Protein AF-A0ABD6EN61-F1 (afdb_monomer)

Radius of gyration: 31.38 Å; Cα contacts (8 Å, |Δi|>4): 727; chains: 1; bounding box: 85×110×81 Å

Foldseek 3Di:
DKAKAQLDWDWFAAFVSPDIAIWTFIDILLHTQATHGVVLLVVLVVVLCVVQPPNLPFQDQLDDPPPDDCDPVNVVVNRVNSNRRVRRQCVPVCRVPDPSNLLSLLVRRCQRQVDPDQWDWAWAAFQQRDTDIFIGGSSFFQLVSLVSVCVVLQFDPVCSVQKFKFKWWADPPDPPPPDDDPPPLPPRGGRIAGQDTGGRSHRPVSSQVSVCVPCVVVVTHIGIYMDGLDFQLVVLLVRCVRRSSLVRLLSNQVNCDSVPLDDAPDVVLVVVLVVCVVVVVSSVNSVSLNPGPSHFKRWHDWWAKPPPHHRFTWTWIGGNQWTKTWGQDVVVVRDIDIDTAHLVQWPDWDKDAPDVPDLWIKIWTWGCPDVVDIDIMIIGHNRNVVVVVSNVSSVVVVVVVVVVVVVVVVVVVPPPDDDDDDDDDDDDDDDDDDDDDDDDDDDDDDDDDDDDDDDDDDDDDDDDDDDDDDDDDDDDDDDDDDDDDDDDDDDDDDDDDDDDPDDDSDSHGHPDDPSPPDDPVND

Structure (mmCIF, N/CA/C/O backbone):
data_AF-A0ABD6EN61-F1
#
_entry.id   AF-A0ABD6EN61-F1
#
loop_
_atom_site.group_PDB
_atom_site.id
_atom_site.type_symbol
_atom_site.label_atom_id
_atom_site.label_alt_id
_atom_site.label_comp_id
_atom_site.label_asym_id
_atom_site.label_entity_id
_atom_site.label_seq_id
_atom_site.pdbx_PDB_ins_code
_atom_site.Cartn_x
_atom_site.Cartn_y
_atom_site.Cartn_z
_atom_site.occupancy
_atom_site.B_iso_or_equiv
_atom_site.auth_seq_id
_atom_site.auth_comp_id
_atom_site.auth_asym_id
_atom_site.auth_atom_id
_atom_site.pdbx_PDB_model_num
ATOM 1 N N . MET A 1 1 ? -2.591 -6.766 -6.450 1.00 63.09 1 MET A N 1
ATOM 2 C CA . MET A 1 1 ? -2.449 -6.727 -7.924 1.00 63.09 1 MET A CA 1
ATOM 3 C C . MET A 1 1 ? -1.383 -5.692 -8.265 1.00 63.09 1 MET A C 1
ATOM 5 O O . MET A 1 1 ? -1.359 -4.667 -7.601 1.00 63.09 1 MET A O 1
ATOM 9 N N . ILE A 1 2 ? -0.491 -5.969 -9.221 1.00 81.75 2 ILE A N 1
ATOM 10 C CA . ILE A 1 2 ? 0.532 -5.018 -9.697 1.00 81.75 2 ILE A CA 1
ATOM 11 C C . ILE A 1 2 ? 0.087 -4.502 -11.070 1.00 81.75 2 ILE A C 1
ATOM 13 O O . ILE A 1 2 ? -0.345 -5.295 -11.912 1.00 81.75 2 ILE A O 1
ATOM 17 N N . HIS A 1 3 ? 0.182 -3.193 -11.295 1.00 85.38 3 HIS A N 1
ATOM 18 C CA . HIS A 1 3 ? -0.108 -2.567 -12.584 1.00 85.38 3 HIS A CA 1
ATOM 19 C C . HIS A 1 3 ? 1.184 -2.063 -13.227 1.00 85.38 3 HIS A C 1
ATOM 21 O O . HIS A 1 3 ? 1.893 -1.271 -12.613 1.00 85.38 3 HIS A O 1
ATOM 27 N N . VAL A 1 4 ? 1.483 -2.489 -14.454 1.00 90.94 4 VAL A N 1
ATOM 28 C CA . VAL A 1 4 ? 2.688 -2.094 -15.192 1.00 90.94 4 VAL A CA 1
ATOM 29 C C . VAL A 1 4 ? 2.291 -1.303 -16.431 1.00 90.94 4 VAL A C 1
ATOM 31 O O . VAL A 1 4 ? 1.531 -1.776 -17.272 1.00 90.94 4 VAL A O 1
ATOM 34 N N . ALA A 1 5 ? 2.856 -0.109 -16.565 1.00 91.88 5 ALA A N 1
ATOM 35 C CA . ALA A 1 5 ? 2.742 0.729 -17.745 1.00 91.88 5 ALA A CA 1
ATOM 36 C C . ALA A 1 5 ? 4.131 1.079 -18.283 1.00 91.88 5 ALA A C 1
ATOM 38 O O . ALA A 1 5 ? 5.118 1.091 -17.550 1.00 91.88 5 ALA A O 1
ATOM 39 N N . VAL A 1 6 ? 4.194 1.391 -19.574 1.00 94.94 6 VAL A N 1
ATOM 40 C CA . VAL A 1 6 ? 5.393 1.939 -20.211 1.00 94.94 6 VAL A CA 1
ATOM 41 C C . VAL A 1 6 ? 4.961 3.190 -20.973 1.00 94.94 6 VAL A C 1
ATOM 43 O O . VAL A 1 6 ? 4.681 3.078 -22.165 1.00 94.94 6 VAL A O 1
ATOM 46 N N . PRO A 1 7 ? 4.736 4.340 -20.310 1.00 91.56 7 PRO A N 1
ATOM 47 C CA . PRO A 1 7 ? 4.117 5.510 -20.940 1.00 91.56 7 PRO A CA 1
ATOM 48 C C . PRO A 1 7 ? 4.943 6.075 -22.095 1.00 91.56 7 PRO A C 1
ATOM 50 O O . PRO A 1 7 ? 4.381 6.404 -23.138 1.00 91.56 7 PRO A O 1
ATOM 53 N N . ASP A 1 8 ? 6.264 6.105 -21.951 1.00 93.38 8 ASP A N 1
ATOM 54 C CA . ASP A 1 8 ? 7.166 6.758 -22.891 1.00 93.38 8 ASP A CA 1
ATOM 55 C C . ASP A 1 8 ? 8.555 6.087 -22.921 1.00 93.38 8 ASP A C 1
ATOM 57 O O . ASP A 1 8 ? 8.789 5.008 -22.357 1.00 93.38 8 ASP A O 1
ATOM 61 N N . THR A 1 9 ? 9.457 6.696 -23.684 1.00 94.44 9 THR A N 1
ATOM 62 C CA . THR A 1 9 ? 10.843 6.269 -23.878 1.00 94.44 9 THR A CA 1
ATOM 63 C C . THR A 1 9 ? 11.758 7.476 -23.800 1.00 94.44 9 THR A C 1
ATOM 65 O O . THR A 1 9 ? 11.351 8.575 -24.172 1.00 94.44 9 THR A O 1
ATOM 68 N N . GLN A 1 10 ? 13.016 7.266 -23.433 1.00 93.31 10 GLN A N 1
ATOM 69 C CA . GLN A 1 10 ? 14.031 8.317 -23.451 1.00 93.31 10 GLN A CA 1
ATOM 70 C C . GLN A 1 10 ? 15.359 7.817 -24.017 1.00 93.31 10 GLN A C 1
ATOM 72 O O . GLN A 1 10 ? 15.636 6.618 -24.009 1.00 93.31 10 GLN A O 1
ATOM 77 N N . SER A 1 11 ? 16.178 8.739 -24.518 1.00 91.50 11 SER A N 1
ATOM 78 C CA . SER A 1 11 ? 17.538 8.439 -24.971 1.00 91.50 11 SER A CA 1
ATOM 79 C C . SER A 1 11 ? 18.509 8.653 -23.817 1.00 91.50 11 SER A C 1
ATOM 81 O O . SER A 1 11 ? 18.583 9.752 -23.278 1.00 91.50 11 SER A O 1
ATOM 83 N N . LEU A 1 12 ? 19.241 7.607 -23.450 1.00 89.31 12 LEU A N 1
ATOM 84 C CA . LEU A 1 12 ? 20.269 7.621 -22.407 1.00 89.31 12 LEU A CA 1
ATOM 85 C C . LEU A 1 12 ? 21.635 7.305 -23.020 1.00 89.31 12 LEU A C 1
ATOM 87 O O . LEU A 1 12 ? 21.695 6.819 -24.151 1.00 89.31 12 LEU A O 1
ATOM 91 N N . VAL A 1 13 ? 22.717 7.556 -22.281 1.00 85.19 13 VAL A N 1
ATOM 92 C CA . VAL A 1 13 ? 24.092 7.259 -22.710 1.00 85.19 13 VAL A CA 1
ATOM 93 C C . VAL A 1 13 ? 24.720 6.208 -21.781 1.00 85.19 13 VAL A C 1
ATOM 95 O O . VAL A 1 13 ? 24.349 6.082 -20.609 1.00 85.19 13 VAL A O 1
ATOM 98 N N . GLU A 1 14 ? 25.596 5.366 -22.329 1.00 80.50 14 GLU A N 1
ATOM 99 C CA . GLU A 1 14 ? 26.399 4.393 -21.567 1.00 80.50 14 GLU A CA 1
ATOM 100 C C . GLU A 1 14 ? 27.400 5.086 -20.616 1.00 80.50 14 GLU A C 1
ATOM 102 O O . GLU A 1 14 ? 27.606 6.295 -20.702 1.00 80.50 14 GLU A O 1
ATOM 107 N N . GLU A 1 15 ? 27.963 4.349 -19.643 1.00 70.38 15 GLU A N 1
ATOM 108 C CA . GLU A 1 15 ? 28.763 4.942 -18.551 1.00 70.38 15 GLU A CA 1
ATOM 109 C C . GLU A 1 15 ? 30.049 5.613 -19.018 1.00 70.38 15 GLU A C 1
ATOM 111 O O . GLU A 1 15 ? 30.577 6.532 -18.401 1.00 70.38 15 GLU A O 1
ATOM 116 N N . ASP A 1 16 ? 30.575 5.092 -20.110 1.00 77.94 16 ASP A N 1
ATOM 117 C CA . ASP A 1 16 ? 31.785 5.553 -20.760 1.00 77.94 16 ASP A CA 1
ATOM 118 C C . ASP A 1 16 ? 31.508 6.669 -21.776 1.00 77.94 16 ASP A C 1
ATOM 120 O O . ASP A 1 16 ? 32.393 7.029 -22.549 1.00 77.94 16 ASP A O 1
ATOM 124 N N . ASP A 1 17 ? 30.276 7.191 -21.795 1.00 77.06 17 ASP A N 1
ATOM 125 C CA . ASP A 1 17 ? 29.786 8.202 -22.733 1.00 77.06 17 ASP A CA 1
ATOM 126 C C . ASP A 1 17 ? 29.928 7.773 -24.213 1.00 77.06 17 ASP A C 1
ATOM 128 O O . ASP A 1 17 ? 29.867 8.588 -25.135 1.00 77.06 17 ASP A O 1
ATOM 132 N N . SER A 1 18 ? 30.118 6.469 -24.467 1.00 77.94 18 SER A N 1
ATOM 133 C CA . SER A 1 18 ? 30.508 5.958 -25.786 1.00 77.94 18 SER A CA 1
ATOM 134 C C . SER A 1 18 ? 29.331 5.806 -26.746 1.00 77.94 18 SER A C 1
ATOM 136 O O . SER A 1 18 ? 29.495 5.901 -27.969 1.00 77.94 18 SER A O 1
ATOM 138 N N . ARG A 1 19 ? 28.131 5.534 -26.215 1.00 83.81 19 ARG A N 1
ATOM 139 C CA . ARG A 1 19 ? 26.971 5.176 -27.030 1.00 83.81 19 ARG A CA 1
ATOM 140 C C . ARG A 1 19 ? 25.653 5.579 -26.394 1.00 83.81 19 ARG A C 1
ATOM 142 O O . ARG A 1 19 ? 25.388 5.281 -25.234 1.00 83.81 19 ARG A O 1
ATOM 149 N N . SER A 1 20 ? 24.779 6.180 -27.198 1.00 86.50 20 SER A N 1
ATOM 150 C CA . SER A 1 20 ? 23.390 6.401 -26.811 1.00 86.50 20 SER A CA 1
ATOM 151 C C . SER A 1 20 ? 22.517 5.180 -27.107 1.00 86.50 20 SER A C 1
ATOM 153 O O . SER A 1 20 ? 22.734 4.433 -28.067 1.00 86.50 20 SER A O 1
ATOM 155 N N . PHE A 1 21 ? 21.503 4.966 -26.274 1.00 88.25 21 PHE A N 1
ATOM 156 C CA . PHE A 1 21 ? 20.508 3.916 -26.444 1.00 88.25 21 PHE A CA 1
ATOM 157 C C . PHE A 1 21 ? 19.125 4.396 -25.999 1.00 88.25 21 PHE A C 1
ATOM 159 O O . PHE A 1 21 ? 18.982 5.281 -25.159 1.00 88.25 21 PHE A O 1
ATOM 166 N N . THR A 1 22 ? 18.083 3.773 -26.546 1.00 91.50 22 THR A N 1
ATOM 167 C CA . THR A 1 22 ? 16.704 4.033 -26.122 1.00 91.50 22 THR A CA 1
ATOM 168 C C . THR A 1 22 ? 16.342 3.184 -24.904 1.00 91.50 22 THR A C 1
ATOM 170 O O . THR A 1 22 ? 16.403 1.949 -24.950 1.00 91.50 22 THR A O 1
ATOM 173 N N . ALA A 1 23 ? 15.926 3.851 -23.833 1.00 95.12 23 ALA A N 1
ATOM 174 C CA . ALA A 1 23 ? 15.361 3.266 -22.629 1.00 95.12 23 ALA A CA 1
ATOM 175 C C . ALA A 1 23 ? 13.830 3.364 -22.637 1.00 95.12 23 ALA A C 1
ATOM 177 O O . ALA A 1 23 ? 13.247 4.297 -23.189 1.00 95.12 23 ALA A O 1
ATOM 178 N N . PHE A 1 24 ? 13.186 2.385 -22.011 1.00 96.38 24 PHE A N 1
ATOM 179 C CA . PHE A 1 24 ? 11.746 2.322 -21.799 1.00 96.38 24 PHE A CA 1
ATOM 180 C C . PHE A 1 24 ? 11.466 2.684 -20.349 1.00 96.38 24 PHE A C 1
ATOM 182 O O . PHE A 1 24 ? 12.040 2.069 -19.449 1.00 96.38 24 PHE A O 1
ATOM 189 N N . ASN A 1 25 ? 10.590 3.657 -20.123 1.00 96.62 25 ASN A N 1
ATOM 190 C CA . ASN A 1 25 ? 10.275 4.113 -18.778 1.00 96.62 25 ASN A CA 1
ATOM 191 C C . ASN A 1 25 ? 9.163 3.230 -18.220 1.00 96.62 25 ASN A C 1
ATOM 193 O O . ASN A 1 25 ? 8.021 3.303 -18.660 1.00 96.62 25 ASN A O 1
ATOM 197 N N . LEU A 1 26 ? 9.504 2.342 -17.291 1.00 96.25 26 LEU A N 1
ATOM 198 C CA . LEU A 1 26 ? 8.556 1.471 -16.612 1.00 96.25 26 LEU A CA 1
ATOM 199 C C . LEU A 1 26 ? 7.914 2.243 -15.463 1.00 96.25 26 LEU A C 1
ATOM 201 O O . LEU A 1 26 ? 8.600 2.799 -14.605 1.00 96.25 26 LEU A O 1
ATOM 205 N N . HIS A 1 27 ? 6.587 2.232 -15.431 1.00 93.50 27 HIS A N 1
ATOM 206 C CA . HIS A 1 27 ? 5.789 2.709 -14.314 1.00 93.50 27 HIS A CA 1
ATOM 207 C C . HIS A 1 27 ? 5.087 1.525 -13.662 1.00 93.50 27 HIS A C 1
ATOM 209 O O . HIS A 1 27 ? 4.406 0.753 -14.340 1.00 93.50 27 HIS A O 1
ATOM 215 N N . VAL A 1 28 ? 5.227 1.399 -12.346 1.00 91.12 28 VAL A N 1
ATOM 216 C CA . VAL A 1 28 ? 4.572 0.362 -11.552 1.00 91.12 28 VAL A CA 1
ATOM 217 C C . VAL A 1 28 ? 3.616 1.026 -10.574 1.00 91.12 28 VAL A C 1
ATOM 219 O O . VAL A 1 28 ? 3.983 1.954 -9.860 1.00 91.12 28 VAL A O 1
ATOM 222 N N . ASN A 1 29 ? 2.359 0.581 -10.569 1.00 85.94 29 ASN A N 1
ATOM 223 C CA . ASN A 1 29 ? 1.295 1.112 -9.715 1.00 85.94 29 ASN A CA 1
ATOM 224 C C . ASN A 1 29 ? 1.112 2.639 -9.852 1.00 85.94 29 ASN A C 1
ATOM 226 O O . ASN A 1 29 ? 0.820 3.329 -8.883 1.00 85.94 29 ASN A O 1
ATOM 230 N N . GLY A 1 30 ? 1.317 3.168 -11.065 1.00 82.56 30 GLY A N 1
ATOM 231 C CA . GLY A 1 30 ? 1.222 4.600 -11.378 1.00 82.56 30 GLY A CA 1
ATOM 232 C C . GLY A 1 30 ? 2.488 5.410 -11.070 1.00 82.56 30 GLY A C 1
ATOM 233 O O . GLY A 1 30 ? 2.661 6.493 -11.628 1.00 82.56 30 GLY A O 1
ATOM 234 N N . ALA A 1 31 ? 3.414 4.879 -10.270 1.00 87.38 31 ALA A N 1
ATOM 235 C CA . ALA A 1 31 ? 4.684 5.525 -9.963 1.00 87.38 31 ALA A CA 1
ATOM 236 C C . ALA A 1 31 ? 5.758 5.168 -10.999 1.00 87.38 31 ALA A C 1
ATOM 238 O O . ALA A 1 31 ? 5.804 4.048 -11.504 1.00 87.38 31 ALA A O 1
ATOM 239 N N . TYR A 1 32 ? 6.648 6.116 -11.298 1.00 93.00 32 TYR A N 1
ATOM 240 C CA . TYR A 1 32 ? 7.859 5.822 -12.066 1.00 93.00 32 TYR A CA 1
ATOM 241 C C . TYR A 1 32 ? 8.716 4.810 -11.294 1.00 93.00 32 TYR A C 1
ATOM 243 O O . TYR A 1 32 ? 9.018 5.034 -10.121 1.00 93.00 32 TYR A O 1
ATOM 251 N N . HIS A 1 33 ? 9.098 3.718 -11.956 1.00 95.69 33 HIS A N 1
ATOM 252 C CA . HIS A 1 33 ? 9.889 2.640 -11.363 1.00 95.69 33 HIS A CA 1
ATOM 253 C C . HIS A 1 33 ? 11.337 2.681 -11.843 1.00 95.69 33 HIS A C 1
ATOM 255 O O . HIS A 1 33 ? 12.247 2.766 -11.025 1.00 95.69 33 HIS A O 1
ATOM 261 N N . ALA A 1 34 ? 11.554 2.639 -13.162 1.00 96.81 34 ALA A N 1
ATOM 262 C CA . ALA A 1 34 ? 12.891 2.589 -13.750 1.00 96.81 34 ALA A CA 1
ATOM 263 C C . ALA A 1 34 ? 12.895 2.904 -15.254 1.00 96.81 34 ALA A C 1
ATOM 265 O O . ALA A 1 34 ? 11.898 2.694 -15.939 1.00 96.81 34 ALA A O 1
ATOM 266 N N . SER A 1 35 ? 14.049 3.309 -15.783 1.00 96.81 35 SER A N 1
ATOM 267 C CA . SER A 1 35 ? 14.305 3.482 -17.217 1.00 96.81 35 SER A CA 1
ATOM 268 C C . SER A 1 35 ? 15.236 2.394 -17.724 1.00 96.81 35 SER A C 1
ATOM 270 O O . SER A 1 35 ? 16.415 2.375 -17.381 1.00 96.81 35 SER A O 1
ATOM 272 N N . ILE A 1 36 ? 14.717 1.479 -18.544 1.00 95.19 36 ILE A N 1
ATOM 273 C CA . ILE A 1 36 ? 15.399 0.214 -18.834 1.00 95.19 36 ILE A CA 1
ATOM 274 C C . ILE A 1 36 ? 15.597 0.003 -20.328 1.00 95.19 36 ILE A C 1
ATOM 276 O O . ILE A 1 36 ? 14.675 0.140 -21.134 1.00 95.19 36 ILE A O 1
ATOM 280 N N . ARG A 1 37 ? 16.815 -0.386 -20.719 1.00 92.56 37 ARG A N 1
ATOM 281 C CA . ARG A 1 37 ? 17.112 -0.772 -22.102 1.00 92.56 37 ARG A CA 1
ATOM 282 C C . ARG A 1 37 ? 16.414 -2.080 -22.460 1.00 92.56 37 ARG A C 1
ATOM 284 O O . ARG A 1 37 ? 16.396 -3.033 -21.684 1.00 92.56 37 ARG A O 1
ATOM 291 N N . TYR A 1 38 ? 15.921 -2.170 -23.692 1.00 93.56 38 TYR A N 1
ATOM 292 C CA . TYR A 1 38 ? 15.188 -3.346 -24.179 1.00 93.56 38 TYR A CA 1
ATOM 293 C C . TYR A 1 38 ? 15.910 -4.684 -23.935 1.00 93.56 38 TYR A C 1
ATOM 295 O O . TYR A 1 38 ? 15.266 -5.689 -23.649 1.00 93.56 38 TYR A O 1
ATOM 303 N N . SER A 1 39 ? 17.242 -4.720 -24.035 1.00 92.25 39 SER A N 1
ATOM 304 C CA . SER A 1 39 ? 18.012 -5.949 -23.815 1.00 92.25 39 SER A CA 1
ATOM 305 C C . SER A 1 39 ? 17.903 -6.499 -22.390 1.00 92.25 39 SER A C 1
ATOM 307 O O . SER A 1 39 ? 17.959 -7.713 -22.232 1.00 92.25 39 SER A O 1
ATOM 309 N N . HIS A 1 40 ? 17.715 -5.653 -21.371 1.00 94.00 40 HIS A N 1
ATOM 310 C CA . HIS A 1 40 ? 17.520 -6.117 -19.990 1.00 94.00 40 HIS A CA 1
ATOM 311 C C . HIS A 1 40 ? 16.130 -6.748 -19.833 1.00 94.00 40 HIS A C 1
ATOM 313 O O . HIS A 1 40 ? 15.995 -7.827 -19.262 1.00 94.00 40 HIS A O 1
ATOM 319 N N . LEU A 1 41 ? 15.109 -6.138 -20.448 1.00 96.81 41 LEU A N 1
ATOM 320 C CA . LEU A 1 41 ? 13.748 -6.684 -20.490 1.00 96.81 41 LEU A CA 1
ATOM 321 C C . LEU A 1 41 ? 13.696 -8.033 -21.225 1.00 96.81 41 LEU A C 1
ATOM 323 O O . LEU A 1 41 ? 13.006 -8.949 -20.783 1.00 96.81 41 LEU A O 1
ATOM 327 N N . LEU A 1 4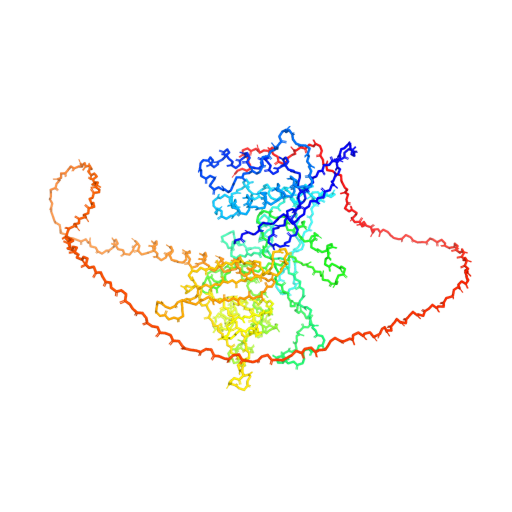2 ? 14.451 -8.169 -22.322 1.00 96.25 42 LEU A N 1
ATOM 328 C CA . LEU A 1 42 ? 14.572 -9.426 -23.067 1.00 96.25 42 LEU A CA 1
ATOM 329 C C . LEU A 1 42 ? 15.249 -10.516 -22.229 1.00 96.25 42 LEU A C 1
ATOM 331 O O . LEU A 1 42 ? 14.743 -11.632 -22.181 1.00 96.25 42 LEU A O 1
ATOM 335 N N . ARG A 1 43 ? 16.337 -10.189 -21.521 1.00 96.50 43 ARG A N 1
ATOM 336 C CA . ARG A 1 43 ? 17.022 -11.141 -20.634 1.00 96.50 43 ARG A CA 1
ATOM 337 C C . ARG A 1 43 ? 16.093 -11.653 -19.532 1.00 96.50 43 ARG A C 1
ATOM 339 O O . ARG A 1 43 ? 16.093 -12.843 -19.234 1.00 96.50 43 ARG A O 1
ATOM 346 N N . LEU A 1 44 ? 15.269 -10.775 -18.951 1.00 97.19 44 LEU A N 1
ATOM 347 C CA . LEU A 1 44 ? 14.243 -11.197 -17.997 1.00 97.19 44 LEU A CA 1
ATOM 348 C C . LEU A 1 44 ? 13.236 -12.155 -18.652 1.00 97.19 44 LEU A C 1
ATOM 350 O O . LEU A 1 44 ? 12.945 -13.203 -18.085 1.00 97.19 44 LEU A O 1
ATOM 354 N N . HIS A 1 45 ? 12.733 -11.846 -19.851 1.00 96.88 45 HIS A N 1
ATOM 355 C CA . HIS A 1 45 ? 11.847 -12.760 -20.579 1.00 96.88 45 HIS A CA 1
ATOM 356 C C . HIS A 1 45 ? 12.482 -14.140 -20.806 1.00 96.88 45 HIS A C 1
ATOM 358 O O . HIS A 1 45 ? 11.829 -15.152 -20.558 1.00 96.88 45 HIS A O 1
ATOM 364 N N . GLU A 1 46 ? 13.745 -14.190 -21.232 1.00 96.31 46 GLU A N 1
ATOM 365 C CA . GLU A 1 46 ? 14.480 -15.439 -21.455 1.00 96.31 46 GLU A CA 1
ATOM 366 C C . GLU A 1 46 ? 14.585 -16.266 -20.166 1.00 96.31 46 GLU A C 1
ATOM 368 O O . GLU A 1 46 ? 14.219 -17.441 -20.179 1.00 96.31 46 GLU A O 1
ATOM 373 N N . LYS A 1 47 ? 14.945 -15.641 -19.036 1.00 96.81 47 LYS A N 1
ATOM 374 C CA . LYS A 1 47 ? 14.982 -16.302 -17.718 1.00 96.81 47 LYS A CA 1
ATOM 375 C C . LYS A 1 47 ? 13.614 -16.815 -17.268 1.00 96.81 47 LYS A C 1
ATOM 377 O O . LYS A 1 47 ? 13.499 -17.918 -16.743 1.00 96.81 47 LYS A O 1
ATOM 382 N N . LEU A 1 48 ? 12.554 -16.033 -17.475 1.00 97.19 48 LEU A N 1
ATOM 383 C CA . LEU A 1 48 ? 11.194 -16.472 -17.151 1.00 97.19 48 LEU A CA 1
ATOM 384 C C . LEU A 1 48 ? 10.773 -17.652 -18.032 1.00 97.19 48 LEU A C 1
ATOM 386 O O . LEU A 1 48 ? 10.132 -18.586 -17.555 1.00 97.19 48 LEU A O 1
ATOM 390 N N . LYS A 1 49 ? 11.133 -17.635 -19.316 1.00 96.06 49 LYS A N 1
ATOM 391 C CA . LYS A 1 49 ? 10.835 -18.731 -20.239 1.00 96.06 49 LYS A CA 1
ATOM 392 C C . LYS A 1 49 ? 11.598 -20.000 -19.867 1.00 96.06 49 LYS A C 1
ATOM 394 O O . LYS A 1 49 ? 11.019 -21.077 -19.945 1.00 96.06 49 LYS A O 1
ATOM 399 N N . GLU A 1 50 ? 12.851 -19.874 -19.446 1.00 96.81 50 GLU A N 1
ATOM 400 C CA . GLU A 1 50 ? 13.659 -20.980 -18.932 1.00 96.81 50 GLU A CA 1
ATOM 401 C C . GLU A 1 50 ? 13.033 -21.594 -17.671 1.00 96.81 50 GLU A C 1
ATOM 403 O O . GLU A 1 50 ? 12.783 -22.797 -17.638 1.00 96.81 50 GLU A O 1
ATOM 408 N N . GLN A 1 51 ? 12.670 -20.766 -16.684 1.00 96.56 51 GLN A N 1
ATOM 409 C CA . GLN A 1 51 ? 12.122 -21.236 -15.407 1.00 96.56 51 GLN A CA 1
ATOM 410 C C . GLN A 1 51 ? 10.701 -21.811 -15.519 1.00 96.56 51 GLN A C 1
ATOM 412 O O . GLN A 1 51 ? 10.358 -22.798 -14.866 1.00 96.56 51 GLN A O 1
ATOM 417 N N . PHE A 1 52 ? 9.828 -21.177 -16.305 1.00 95.38 52 PHE A N 1
ATOM 418 C CA . PHE A 1 52 ? 8.399 -21.509 -16.325 1.00 95.38 52 PHE A CA 1
ATOM 419 C C . PHE A 1 52 ? 7.962 -22.267 -17.582 1.00 95.38 52 PHE A C 1
ATOM 421 O O . PHE A 1 52 ? 6.888 -22.878 -17.576 1.00 95.38 52 PHE A O 1
ATOM 428 N N . GLY A 1 53 ? 8.759 -22.260 -18.652 1.00 92.50 53 GLY A N 1
ATOM 429 C CA . GLY A 1 53 ? 8.474 -22.967 -19.898 1.00 92.50 53 GLY A CA 1
ATOM 430 C C . GLY A 1 53 ? 7.059 -22.702 -20.415 1.00 92.50 53 GLY A C 1
ATOM 431 O O . GLY A 1 53 ? 6.612 -21.563 -20.544 1.00 92.50 53 GLY A O 1
ATOM 432 N N . THR A 1 54 ? 6.306 -23.775 -20.654 1.00 87.56 54 THR A N 1
ATOM 433 C CA . THR A 1 54 ? 4.914 -23.725 -21.138 1.00 87.56 54 THR A CA 1
ATOM 434 C C . THR A 1 54 ? 3.908 -23.175 -20.119 1.00 87.56 54 THR A C 1
ATOM 436 O O . THR A 1 54 ? 2.755 -22.911 -20.470 1.00 87.56 54 THR A O 1
ATOM 439 N N . ARG A 1 55 ? 4.309 -22.992 -18.852 1.00 85.81 55 ARG A N 1
ATOM 440 C CA . ARG A 1 55 ? 3.477 -22.367 -17.810 1.00 85.81 55 ARG A CA 1
ATOM 441 C C . ARG A 1 55 ? 3.510 -20.840 -17.880 1.00 85.81 55 ARG A C 1
ATOM 443 O O . ARG A 1 55 ? 2.629 -20.209 -17.300 1.00 85.81 55 ARG A O 1
ATOM 450 N N . LEU A 1 56 ? 4.466 -20.251 -18.605 1.00 89.38 56 LEU A N 1
ATOM 451 C CA . LEU A 1 56 ? 4.522 -18.816 -18.882 1.00 89.38 56 LEU A CA 1
ATOM 452 C C . LEU A 1 56 ? 3.470 -18.441 -19.941 1.00 89.38 56 LEU A C 1
ATOM 454 O O . LEU A 1 56 ? 3.779 -18.178 -21.099 1.00 89.38 56 LEU A O 1
ATOM 458 N N . ARG A 1 57 ? 2.192 -18.484 -19.551 1.00 90.12 57 ARG A N 1
ATOM 459 C CA . ARG A 1 57 ? 1.043 -18.148 -20.407 1.00 90.12 57 ARG A CA 1
ATOM 460 C C . ARG A 1 57 ? 0.812 -16.636 -20.421 1.00 90.12 57 ARG A C 1
ATOM 462 O O . ARG A 1 57 ? -0.151 -16.146 -19.838 1.00 90.12 57 ARG A O 1
ATOM 469 N N . THR A 1 58 ? 1.737 -15.907 -21.030 1.00 92.19 58 THR A N 1
ATOM 470 C CA . THR A 1 58 ? 1.735 -14.440 -21.113 1.00 92.19 58 THR A CA 1
ATOM 471 C C . THR A 1 58 ? 1.397 -13.974 -22.525 1.00 92.19 58 THR A C 1
ATOM 473 O O . THR A 1 58 ? 1.342 -14.776 -23.455 1.00 92.19 58 THR A O 1
ATOM 476 N N . ALA A 1 59 ? 1.205 -12.666 -22.706 1.00 92.31 59 ALA A N 1
ATOM 477 C CA . ALA A 1 59 ? 1.279 -12.080 -24.042 1.00 92.31 59 ALA A CA 1
ATOM 478 C C . ALA A 1 59 ? 2.673 -12.322 -24.659 1.00 92.31 59 ALA A C 1
ATOM 480 O O . ALA A 1 59 ? 3.631 -12.628 -23.942 1.00 92.31 59 ALA A O 1
ATOM 481 N N . ASP A 1 60 ? 2.794 -12.174 -25.977 1.00 93.19 60 ASP A N 1
ATOM 482 C CA . ASP A 1 60 ? 4.073 -12.349 -26.666 1.00 93.19 60 ASP A CA 1
ATOM 483 C C . ASP A 1 60 ? 5.065 -11.243 -26.303 1.00 93.19 60 ASP A C 1
ATOM 485 O O . ASP A 1 60 ? 4.724 -10.056 -26.258 1.00 93.19 60 ASP A O 1
ATOM 489 N N . PHE A 1 61 ? 6.325 -11.625 -26.085 1.00 95.69 61 PHE A N 1
ATOM 490 C CA . PHE A 1 61 ? 7.390 -10.648 -25.910 1.00 95.69 61 PHE A CA 1
ATOM 491 C C . PHE A 1 61 ? 7.690 -9.966 -27.258 1.00 95.69 61 PHE A C 1
ATOM 493 O O . PHE A 1 61 ? 7.959 -10.655 -28.249 1.00 95.69 61 PHE A O 1
ATOM 500 N N . PRO A 1 62 ? 7.674 -8.624 -27.343 1.00 93.38 62 PRO A N 1
ATOM 501 C CA . PRO A 1 62 ? 7.856 -7.929 -28.613 1.00 93.38 62 PRO A CA 1
ATOM 502 C C . PRO A 1 62 ? 9.280 -8.137 -29.133 1.00 93.38 62 PRO A C 1
ATOM 504 O O . PRO A 1 62 ? 10.236 -7.708 -28.494 1.00 93.38 62 PRO A O 1
ATOM 507 N N . SER A 1 63 ? 9.439 -8.765 -30.298 1.00 85.44 63 SER A N 1
ATOM 508 C CA . SER A 1 63 ? 10.744 -9.169 -30.840 1.00 85.44 63 SER A CA 1
ATOM 509 C C . SER A 1 63 ? 11.584 -8.016 -31.422 1.00 85.44 63 SER A C 1
ATOM 511 O O . SER A 1 63 ? 11.112 -6.906 -31.715 1.00 85.44 63 SER A O 1
ATOM 513 N N . LYS A 1 64 ? 12.882 -8.281 -31.628 1.00 81.06 64 LYS A N 1
ATOM 514 C CA . LYS A 1 64 ? 13.751 -7.417 -32.438 1.00 81.06 64 LYS A CA 1
ATOM 515 C C . LYS A 1 64 ? 13.425 -7.638 -33.920 1.00 81.06 64 LYS A C 1
ATOM 517 O O . LYS A 1 64 ? 13.638 -8.726 -34.442 1.00 81.06 64 LYS A O 1
ATOM 522 N N . LYS A 1 65 ? 12.950 -6.605 -34.623 1.00 71.69 65 LYS A N 1
ATOM 523 C CA . LYS A 1 65 ? 12.827 -6.638 -36.089 1.00 71.69 65 LYS A CA 1
ATOM 524 C C . LYS A 1 65 ? 14.233 -6.451 -36.679 1.00 71.69 65 LYS A C 1
ATOM 526 O O . LYS A 1 65 ? 14.718 -5.330 -36.733 1.00 71.69 65 LYS A O 1
ATOM 531 N N . LEU A 1 66 ? 14.892 -7.547 -37.070 1.00 60.84 66 LEU A N 1
ATOM 532 C CA . LEU A 1 66 ? 16.310 -7.586 -37.486 1.00 60.84 66 LEU A CA 1
ATOM 533 C C . LEU A 1 66 ? 16.646 -6.762 -38.749 1.00 60.84 66 LEU A C 1
ATOM 535 O O . LEU A 1 66 ? 17.817 -6.537 -39.022 1.00 60.84 66 LEU A O 1
ATOM 539 N N . TRP A 1 67 ? 15.640 -6.283 -39.490 1.00 56.97 67 TRP A N 1
ATOM 540 C CA . TRP A 1 67 ? 15.813 -5.648 -40.806 1.00 56.97 67 TRP A CA 1
ATOM 541 C C . TRP A 1 67 ? 15.132 -4.279 -40.950 1.00 56.97 67 TRP A C 1
ATOM 543 O O . TRP A 1 67 ? 14.991 -3.777 -42.062 1.00 56.97 67 TRP A O 1
ATOM 553 N N . LYS A 1 68 ? 14.669 -3.671 -39.850 1.00 58.72 68 LYS A N 1
ATOM 554 C CA . LYS A 1 68 ? 14.064 -2.331 -39.867 1.00 58.72 68 LYS A CA 1
ATOM 555 C C . LYS A 1 68 ? 14.834 -1.406 -38.936 1.00 58.72 68 LYS A C 1
ATOM 557 O O . LYS A 1 68 ? 15.027 -1.745 -37.768 1.00 58.72 68 LYS A O 1
ATOM 562 N N . ASN A 1 69 ? 15.224 -0.236 -39.445 1.00 62.66 69 ASN A N 1
ATOM 563 C CA . ASN A 1 69 ? 15.634 0.877 -38.593 1.00 62.66 69 ASN A CA 1
ATOM 564 C C . ASN A 1 69 ? 14.526 1.119 -37.560 1.00 62.66 69 ASN A C 1
ATOM 566 O O . ASN A 1 69 ? 13.343 0.984 -37.881 1.00 62.66 69 ASN A O 1
ATOM 570 N N . LEU A 1 70 ? 14.910 1.407 -36.316 1.00 70.00 70 LEU A N 1
ATOM 571 C CA . LEU A 1 70 ? 13.964 1.655 -35.233 1.00 70.00 70 LEU A CA 1
ATOM 572 C C . LEU A 1 70 ? 13.316 3.027 -35.450 1.00 70.00 70 LEU A C 1
ATOM 574 O O . LEU A 1 70 ? 13.733 4.017 -34.862 1.00 70.00 70 LEU A O 1
ATOM 578 N N . ASP A 1 71 ? 12.343 3.083 -36.354 1.00 82.62 71 ASP A N 1
ATOM 579 C CA . ASP A 1 71 ? 11.501 4.255 -36.539 1.00 82.62 71 ASP A CA 1
ATOM 580 C C . ASP A 1 71 ? 10.578 4.449 -35.326 1.00 82.62 71 ASP A C 1
ATOM 582 O O . ASP A 1 71 ? 10.347 3.536 -34.523 1.00 82.62 71 ASP A O 1
ATOM 586 N N . GLU A 1 72 ? 10.045 5.660 -35.185 1.00 86.31 72 GLU A N 1
ATOM 587 C CA . GLU A 1 72 ? 9.182 6.041 -34.062 1.00 86.31 72 GLU A CA 1
ATOM 588 C C . GLU A 1 72 ? 7.960 5.117 -33.942 1.00 86.31 72 GLU A C 1
ATOM 590 O O . GLU A 1 72 ? 7.571 4.707 -32.846 1.00 86.31 72 GLU A O 1
ATOM 595 N N . LYS A 1 73 ? 7.411 4.687 -35.084 1.00 88.19 73 LYS A N 1
ATOM 596 C CA . LYS A 1 73 ? 6.303 3.732 -35.136 1.00 88.19 73 LYS A CA 1
ATOM 597 C C . LYS A 1 73 ? 6.684 2.383 -34.524 1.00 88.19 73 LYS A C 1
ATOM 599 O O . LYS A 1 73 ? 5.969 1.887 -33.654 1.00 88.19 73 LYS A O 1
ATOM 604 N N . THR A 1 74 ? 7.802 1.785 -34.939 1.00 87.50 74 THR A N 1
ATOM 605 C CA . THR A 1 74 ? 8.273 0.499 -34.402 1.00 87.50 74 THR A CA 1
ATOM 606 C C . THR A 1 74 ? 8.647 0.617 -32.926 1.00 87.50 74 THR A C 1
ATOM 608 O O . THR A 1 74 ? 8.430 -0.328 -32.161 1.00 87.50 74 THR A O 1
ATOM 611 N N . LEU A 1 75 ? 9.182 1.766 -32.505 1.00 89.94 75 LEU A N 1
ATOM 612 C CA . LEU A 1 75 ? 9.476 2.037 -31.103 1.00 89.94 75 LEU A CA 1
ATOM 613 C C . LEU A 1 75 ? 8.195 2.071 -30.258 1.00 89.94 75 LEU A C 1
ATOM 615 O O . LEU A 1 75 ? 8.125 1.395 -29.229 1.00 89.94 75 LEU A O 1
ATOM 619 N N . ASN A 1 76 ? 7.163 2.778 -30.720 1.00 91.44 76 ASN A N 1
ATOM 620 C CA . ASN A 1 76 ? 5.875 2.849 -30.035 1.00 91.44 76 ASN A CA 1
ATOM 621 C C . ASN A 1 76 ? 5.147 1.491 -30.012 1.00 91.44 76 ASN A C 1
ATOM 623 O O . ASN A 1 76 ? 4.626 1.091 -28.972 1.00 91.44 76 ASN A O 1
ATOM 627 N N . GLU A 1 77 ? 5.173 0.728 -31.111 1.00 91.88 77 GLU A N 1
ATOM 628 C CA . GLU A 1 77 ? 4.656 -0.652 -31.147 1.00 91.88 77 GLU A CA 1
ATOM 629 C C . GLU A 1 77 ? 5.339 -1.532 -30.090 1.00 91.88 77 GLU A C 1
ATOM 631 O O . GLU A 1 77 ? 4.678 -2.273 -29.358 1.00 91.88 77 GLU A O 1
ATOM 636 N N . ARG A 1 78 ? 6.669 -1.426 -29.968 1.00 92.81 78 ARG A N 1
ATOM 637 C CA . ARG A 1 78 ? 7.441 -2.163 -28.963 1.00 92.81 78 ARG A CA 1
ATOM 638 C C . ARG A 1 78 ? 7.092 -1.721 -27.545 1.00 92.81 78 ARG A C 1
ATOM 640 O O . ARG A 1 78 ? 6.923 -2.584 -26.691 1.00 92.81 78 ARG A O 1
ATOM 647 N N . ARG A 1 79 ? 6.950 -0.417 -27.296 1.00 94.38 79 ARG A N 1
ATOM 648 C CA . ARG A 1 79 ? 6.537 0.142 -25.999 1.00 94.38 79 ARG A CA 1
ATOM 649 C C . ARG A 1 79 ? 5.198 -0.445 -25.540 1.00 94.38 79 ARG A C 1
ATOM 651 O O . ARG A 1 79 ? 5.104 -0.970 -24.432 1.00 94.38 79 ARG A O 1
ATOM 658 N N . ILE A 1 80 ? 4.192 -0.436 -26.418 1.00 93.75 80 ILE A N 1
ATOM 659 C CA . ILE A 1 80 ? 2.864 -1.013 -26.150 1.00 93.75 80 ILE A CA 1
ATOM 660 C C . ILE A 1 80 ? 2.963 -2.528 -25.917 1.00 93.75 80 ILE A C 1
ATOM 662 O O . ILE A 1 80 ? 2.353 -3.052 -24.984 1.00 93.75 80 ILE A O 1
ATOM 666 N N . GLY A 1 81 ? 3.752 -3.234 -26.733 1.00 95.88 81 GLY A N 1
ATOM 667 C CA . GLY A 1 81 ? 3.990 -4.670 -26.576 1.00 95.88 81 GLY A CA 1
ATOM 668 C C . GLY A 1 81 ? 4.632 -5.028 -25.232 1.00 95.88 81 GLY A C 1
ATOM 669 O O . GLY A 1 81 ? 4.186 -5.966 -24.579 1.00 95.88 81 GLY A O 1
ATOM 670 N N . LEU A 1 82 ? 5.624 -4.252 -24.780 1.00 96.81 82 LEU A N 1
ATOM 671 C CA . LEU A 1 82 ? 6.286 -4.455 -23.488 1.00 96.81 82 LEU A CA 1
ATOM 672 C C . LEU A 1 82 ? 5.318 -4.227 -22.325 1.00 96.81 82 LEU A C 1
ATOM 674 O O . LEU A 1 82 ? 5.279 -5.046 -21.410 1.00 96.81 82 LEU A O 1
ATOM 678 N N . ALA A 1 83 ? 4.509 -3.164 -22.378 1.00 94.81 83 ALA A N 1
ATOM 679 C CA . ALA A 1 83 ? 3.496 -2.899 -21.359 1.00 94.81 83 ALA A CA 1
ATOM 680 C C . ALA A 1 83 ? 2.511 -4.074 -21.233 1.00 94.81 83 ALA A C 1
ATOM 682 O O . ALA A 1 83 ? 2.301 -4.589 -20.137 1.00 94.81 83 ALA A O 1
ATOM 683 N N . ARG A 1 84 ? 1.976 -4.569 -22.360 1.00 95.25 84 ARG A N 1
ATOM 684 C CA . ARG A 1 84 ? 1.070 -5.734 -22.382 1.00 95.25 84 ARG A CA 1
ATOM 685 C C . ARG A 1 84 ? 1.745 -7.006 -21.867 1.00 95.25 84 ARG A C 1
ATOM 687 O O . ARG A 1 84 ? 1.153 -7.723 -21.060 1.00 95.25 84 ARG A O 1
ATOM 694 N N . TYR A 1 85 ? 2.979 -7.269 -22.300 1.00 97.06 85 TYR A N 1
ATOM 695 C CA . TYR A 1 85 ? 3.767 -8.415 -21.851 1.00 97.06 85 TYR A CA 1
ATOM 696 C C . TYR A 1 85 ? 3.932 -8.408 -20.329 1.00 97.06 85 TYR A C 1
ATOM 698 O O . TYR A 1 85 ? 3.466 -9.330 -19.657 1.00 97.06 85 TYR A O 1
ATOM 706 N N . PHE A 1 86 ? 4.519 -7.352 -19.764 1.00 96.25 86 PHE A N 1
ATOM 707 C CA . PHE A 1 86 ? 4.796 -7.305 -18.329 1.00 96.25 86 PHE A CA 1
ATOM 708 C C . PHE A 1 86 ? 3.528 -7.224 -17.485 1.00 96.25 86 PHE A C 1
ATOM 710 O O . PHE A 1 86 ? 3.481 -7.851 -16.430 1.00 96.25 86 PHE A O 1
ATOM 717 N N . GLN A 1 87 ? 2.471 -6.561 -17.967 1.00 93.81 87 GLN A N 1
ATOM 718 C CA . GLN A 1 87 ? 1.176 -6.592 -17.294 1.00 93.81 87 GLN A CA 1
ATOM 719 C C . GLN A 1 87 ? 0.626 -8.025 -17.183 1.00 93.81 87 GLN A C 1
ATOM 721 O O . GLN A 1 87 ? 0.105 -8.389 -16.129 1.00 93.81 87 GLN A O 1
ATOM 726 N N . SER A 1 88 ? 0.784 -8.855 -18.222 1.00 94.44 88 SER A N 1
ATOM 727 C CA . SER A 1 88 ? 0.375 -10.268 -18.174 1.00 94.44 88 SER A CA 1
ATOM 728 C C . SER A 1 88 ? 1.281 -11.128 -17.281 1.00 94.44 88 SER A C 1
ATOM 730 O O . SER A 1 88 ? 0.786 -12.015 -16.591 1.00 94.44 88 SER A O 1
ATOM 732 N N . VAL A 1 89 ? 2.587 -10.830 -17.213 1.00 94.75 89 VAL A N 1
ATOM 733 C CA . VAL A 1 89 ? 3.534 -11.501 -16.300 1.00 94.75 89 VAL A CA 1
ATOM 734 C C . VAL A 1 89 ? 3.118 -11.290 -14.845 1.00 94.75 89 VAL A C 1
ATOM 736 O O . VAL A 1 89 ? 2.979 -12.257 -14.097 1.00 94.75 89 VAL A O 1
ATOM 739 N N . VAL A 1 90 ? 2.877 -10.040 -14.438 1.00 90.81 90 VAL A N 1
ATOM 740 C CA . VAL A 1 90 ? 2.557 -9.724 -13.035 1.00 90.81 90 VAL A CA 1
ATOM 741 C C . VAL A 1 90 ? 1.143 -10.146 -12.621 1.00 90.81 90 VAL A C 1
ATOM 743 O O . VAL A 1 90 ? 0.850 -10.245 -11.430 1.00 90.81 90 VAL A O 1
ATOM 746 N N . GLN A 1 91 ? 0.262 -10.419 -13.589 1.00 90.00 91 GLN A N 1
ATOM 747 C CA . GLN A 1 91 ? -1.070 -10.982 -13.348 1.00 90.00 91 GLN A CA 1
ATOM 748 C C . GLN A 1 91 ? -1.041 -12.482 -13.044 1.00 90.00 91 GLN A C 1
ATOM 750 O O . GLN A 1 91 ? -1.996 -12.986 -12.458 1.00 90.00 91 GLN A O 1
ATOM 755 N N . LEU A 1 92 ? 0.037 -13.194 -13.387 1.00 91.62 92 LEU A N 1
ATOM 756 C CA . LEU A 1 92 ? 0.235 -14.594 -13.014 1.00 91.62 92 LEU A CA 1
ATOM 757 C C . LEU A 1 92 ? 0.844 -14.655 -11.603 1.00 91.62 92 LEU A C 1
ATOM 759 O O . LEU A 1 92 ? 2.042 -14.407 -11.467 1.00 91.62 92 LEU A O 1
ATOM 763 N N . PRO A 1 93 ? 0.100 -15.031 -10.539 1.00 88.62 9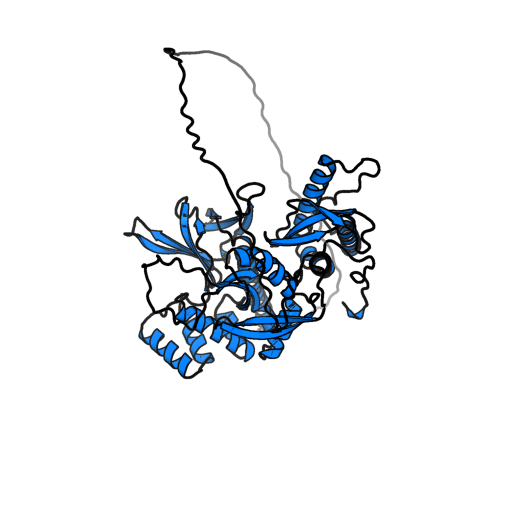3 PRO A N 1
ATOM 764 C CA . PRO A 1 93 ? 0.594 -14.882 -9.165 1.00 88.62 93 PRO A CA 1
ATOM 765 C C . PRO A 1 93 ? 1.896 -15.642 -8.895 1.00 88.62 93 PRO A C 1
ATOM 767 O O . PRO A 1 93 ? 2.773 -15.131 -8.207 1.00 88.62 93 PRO A O 1
ATOM 770 N N . ARG A 1 94 ? 2.044 -16.836 -9.487 1.00 91.00 94 ARG A N 1
ATOM 771 C CA . ARG A 1 94 ? 3.242 -17.682 -9.362 1.00 91.00 94 ARG A CA 1
ATOM 772 C C . ARG A 1 94 ? 4.475 -17.132 -10.075 1.00 91.00 94 ARG A C 1
ATOM 774 O O . ARG A 1 94 ? 5.569 -17.566 -9.754 1.00 91.00 94 ARG A O 1
ATOM 781 N N . VAL A 1 95 ? 4.297 -16.249 -11.056 1.00 94.00 95 VAL A N 1
ATOM 782 C CA . VAL A 1 95 ? 5.398 -15.652 -11.825 1.00 94.00 95 VAL A CA 1
ATOM 783 C C . VAL A 1 95 ? 5.698 -14.261 -11.282 1.00 94.00 95 VAL A C 1
ATOM 785 O O . VAL A 1 95 ? 6.846 -13.957 -10.981 1.00 94.00 95 VAL A O 1
ATOM 788 N N . GLY A 1 96 ? 4.666 -13.436 -11.092 1.00 91.81 96 GLY A N 1
ATOM 789 C CA . GLY A 1 96 ? 4.793 -12.066 -10.599 1.00 91.81 96 GLY A CA 1
ATOM 790 C C . GLY A 1 96 ? 5.401 -11.953 -9.200 1.00 91.81 96 GLY A C 1
ATOM 791 O O . GLY A 1 96 ? 6.110 -10.989 -8.950 1.00 91.81 96 GLY A O 1
ATOM 792 N N . ARG A 1 97 ? 5.156 -12.935 -8.318 1.00 90.75 97 ARG A N 1
ATOM 793 C CA . ARG A 1 97 ? 5.733 -13.008 -6.957 1.00 90.75 97 ARG A CA 1
ATOM 794 C C . ARG A 1 97 ? 6.935 -13.948 -6.854 1.00 90.75 97 ARG A C 1
ATOM 796 O O . ARG A 1 97 ? 7.330 -14.334 -5.763 1.00 90.75 97 ARG A O 1
ATOM 803 N N . HIS A 1 98 ? 7.435 -14.438 -7.984 1.00 95.19 98 HIS A N 1
ATOM 804 C CA . HIS A 1 98 ? 8.619 -15.282 -7.968 1.00 95.19 98 HIS A CA 1
ATOM 805 C C . HIS A 1 98 ? 9.858 -14.410 -7.815 1.00 95.19 98 HIS A C 1
ATOM 807 O O . HIS A 1 98 ? 9.940 -13.359 -8.455 1.00 95.19 98 HIS A O 1
ATOM 813 N N . PHE A 1 99 ? 10.850 -14.914 -7.082 1.00 95.31 99 PHE A N 1
ATOM 814 C CA . PHE A 1 99 ? 12.126 -14.242 -6.847 1.00 95.31 99 PHE A CA 1
ATOM 815 C C . PHE A 1 99 ? 12.738 -13.655 -8.129 1.00 95.31 99 PHE A C 1
ATOM 817 O O . PHE A 1 99 ? 13.060 -12.479 -8.162 1.00 95.31 99 PHE A O 1
ATOM 824 N N . ILE A 1 100 ? 12.801 -14.424 -9.227 1.00 96.25 100 ILE A N 1
ATOM 825 C CA . ILE A 1 100 ? 13.306 -13.941 -10.535 1.00 96.25 100 ILE A CA 1
ATOM 826 C C . ILE A 1 100 ? 12.633 -12.633 -10.988 1.00 96.25 100 ILE A C 1
ATOM 828 O O . ILE A 1 100 ? 13.316 -11.738 -11.481 1.00 96.25 100 ILE A O 1
ATOM 832 N N . THR A 1 101 ? 11.308 -12.523 -10.860 1.00 96.06 101 THR A N 1
ATOM 833 C CA . THR A 1 101 ? 10.574 -11.326 -11.290 1.00 96.06 101 THR A CA 1
ATOM 834 C C . THR A 1 101 ? 10.810 -10.176 -10.323 1.00 96.06 101 THR A C 1
ATOM 836 O O . THR A 1 101 ? 11.137 -9.077 -10.762 1.00 96.06 101 THR A O 1
ATOM 839 N N . GLU A 1 102 ? 10.661 -10.424 -9.021 1.00 95.75 102 GLU A N 1
ATOM 840 C CA . GLU A 1 102 ? 10.801 -9.380 -8.003 1.00 95.75 102 GLU A CA 1
ATOM 841 C C . GLU A 1 102 ? 12.227 -8.829 -7.965 1.00 95.75 102 GLU A C 1
ATOM 843 O O . GLU A 1 102 ? 12.420 -7.620 -8.079 1.00 95.75 102 GLU A O 1
ATOM 848 N N . HIS A 1 103 ? 13.225 -9.711 -7.949 1.00 97.00 103 HIS A N 1
ATOM 849 C CA . HIS A 1 103 ? 14.632 -9.343 -8.005 1.00 97.00 103 HIS A CA 1
ATOM 850 C C . HIS A 1 103 ? 14.968 -8.565 -9.282 1.00 97.00 103 HIS A C 1
ATOM 852 O O . HIS A 1 103 ? 15.626 -7.532 -9.213 1.00 97.00 103 HIS A O 1
ATOM 858 N N . ALA A 1 104 ? 14.480 -8.983 -10.455 1.00 97.31 104 ALA A N 1
ATOM 859 C CA . ALA A 1 104 ? 14.755 -8.241 -11.685 1.00 97.31 104 ALA A CA 1
ATOM 860 C C . ALA A 1 104 ? 14.158 -6.825 -11.664 1.00 97.31 104 ALA A C 1
ATOM 862 O O . ALA A 1 104 ? 14.827 -5.879 -12.068 1.00 97.31 104 ALA A O 1
ATOM 863 N N . PHE A 1 105 ? 12.928 -6.657 -11.171 1.00 97.25 105 PHE A N 1
ATOM 864 C CA . PHE A 1 105 ? 12.320 -5.331 -11.031 1.00 97.25 105 PHE A CA 1
ATOM 865 C C . PHE A 1 105 ? 13.047 -4.472 -9.989 1.00 97.25 105 PHE A C 1
ATOM 867 O O . PHE A 1 105 ? 13.238 -3.278 -10.226 1.00 97.25 105 PHE A O 1
ATOM 874 N N . LEU A 1 106 ? 13.507 -5.059 -8.886 1.00 97.69 106 LEU A N 1
ATOM 875 C CA . LEU A 1 106 ? 14.342 -4.370 -7.908 1.00 97.69 106 LEU A CA 1
ATOM 876 C C . LEU A 1 106 ? 15.647 -3.880 -8.549 1.00 97.69 106 LEU A C 1
ATOM 878 O O . LEU A 1 106 ? 15.978 -2.699 -8.456 1.00 97.69 106 LEU A O 1
ATOM 882 N N . MET A 1 107 ? 16.340 -4.752 -9.281 1.00 97.38 107 MET A N 1
ATOM 883 C CA . MET A 1 107 ? 17.586 -4.396 -9.962 1.00 97.38 107 MET A CA 1
ATOM 884 C C . MET A 1 107 ? 17.370 -3.362 -11.067 1.00 97.38 107 MET A C 1
ATOM 886 O O . MET A 1 107 ? 18.188 -2.459 -11.211 1.00 97.38 107 MET A O 1
ATOM 890 N N . PHE A 1 108 ? 16.238 -3.392 -11.779 1.00 97.00 108 PHE A N 1
ATOM 891 C CA . PHE A 1 108 ? 15.866 -2.314 -12.700 1.00 97.00 108 PHE A CA 1
ATOM 892 C C . PHE A 1 108 ? 15.828 -0.956 -11.991 1.00 97.00 108 PHE A C 1
ATOM 894 O O . PHE A 1 108 ? 16.332 0.037 -12.519 1.00 97.00 108 PHE A O 1
ATOM 901 N N . GLN A 1 109 ? 15.261 -0.904 -10.785 1.00 95.81 109 GLN A N 1
ATOM 902 C CA . GLN A 1 109 ? 15.205 0.325 -10.001 1.00 95.81 109 GLN A CA 1
ATOM 903 C C . GLN A 1 109 ? 16.609 0.795 -9.588 1.00 95.81 109 GLN A C 1
ATOM 905 O O . GLN A 1 109 ? 16.931 1.971 -9.759 1.00 95.81 109 GLN A O 1
ATOM 910 N N . VAL A 1 110 ? 17.457 -0.116 -9.103 1.00 95.88 110 VAL A N 1
ATOM 911 C CA . VAL A 1 110 ? 18.839 0.182 -8.685 1.00 95.88 110 VAL A CA 1
ATOM 912 C C . VAL A 1 110 ? 19.688 0.677 -9.858 1.00 95.88 110 VAL A C 1
ATOM 914 O O . VAL A 1 110 ? 20.278 1.755 -9.773 1.00 95.88 110 VAL A O 1
ATOM 917 N N . GLU A 1 111 ? 19.701 -0.062 -10.970 1.00 93.38 111 GLU A N 1
ATOM 918 C CA . GLU A 1 111 ? 20.453 0.284 -12.184 1.00 93.38 111 GLU A CA 1
ATOM 919 C C . GLU A 1 111 ? 20.002 1.625 -12.767 1.00 93.38 111 GLU A C 1
ATOM 921 O O . GLU A 1 111 ? 20.826 2.424 -13.209 1.00 93.38 111 GLU A O 1
ATOM 926 N N . SER A 1 112 ? 18.693 1.898 -12.762 1.00 94.19 112 SER A N 1
ATOM 927 C CA . SER A 1 112 ? 18.163 3.160 -13.274 1.00 94.19 112 SER A CA 1
ATOM 928 C C . SER A 1 112 ? 18.436 4.344 -12.347 1.00 94.19 112 SER A C 1
ATOM 930 O O . SER A 1 112 ? 18.531 5.463 -12.846 1.00 94.19 112 SER A O 1
ATOM 932 N N . PHE A 1 113 ? 18.493 4.133 -11.030 1.00 94.25 113 PHE A N 1
ATOM 933 C CA . PHE A 1 113 ? 18.710 5.201 -10.052 1.00 94.25 113 PHE A CA 1
ATOM 934 C C . PHE A 1 113 ? 20.183 5.589 -9.919 1.00 94.25 113 PHE A C 1
ATOM 936 O O . PHE A 1 113 ? 20.476 6.755 -9.670 1.00 94.25 113 PHE A O 1
ATOM 943 N N . ARG A 1 114 ? 21.098 4.627 -10.114 1.00 90.38 114 ARG A N 1
ATOM 944 C CA . ARG A 1 114 ? 22.559 4.809 -10.022 1.00 90.38 114 ARG A CA 1
ATOM 945 C C . ARG A 1 114 ? 22.987 5.451 -8.697 1.00 90.38 114 ARG A C 1
ATOM 947 O O . ARG A 1 114 ? 23.495 6.574 -8.669 1.00 90.38 114 ARG A O 1
ATOM 954 N N . PRO A 1 115 ? 22.752 4.755 -7.574 1.00 91.50 115 PRO A N 1
ATOM 955 C CA . PRO A 1 115 ? 23.082 5.285 -6.261 1.00 91.50 115 PRO A CA 1
ATOM 956 C C . PRO A 1 115 ? 24.594 5.498 -6.125 1.00 91.50 115 PRO A C 1
ATOM 958 O O . PRO A 1 115 ? 25.389 4.624 -6.462 1.00 91.50 115 PRO A O 1
ATOM 961 N N . THR A 1 116 ? 24.995 6.639 -5.563 1.00 91.06 116 THR A N 1
ATOM 962 C CA . THR A 1 116 ? 26.408 6.964 -5.289 1.00 91.06 116 THR A CA 1
ATOM 963 C C . THR A 1 116 ? 27.001 6.137 -4.145 1.00 91.06 116 THR A C 1
ATOM 965 O O . THR A 1 116 ? 28.216 5.979 -4.058 1.00 91.06 116 THR A O 1
ATOM 968 N N . SER A 1 117 ? 26.153 5.585 -3.272 1.00 93.62 117 SER A N 1
ATOM 969 C CA . SER A 1 117 ? 26.526 4.646 -2.213 1.00 93.62 117 SER A CA 1
ATOM 970 C C . SER A 1 117 ? 25.545 3.484 -2.178 1.00 93.62 117 SER A C 1
ATOM 972 O O . SER A 1 117 ? 24.331 3.689 -2.186 1.00 93.62 117 SER A O 1
ATOM 974 N N . ARG A 1 118 ? 26.069 2.260 -2.057 1.00 93.69 118 ARG A N 1
ATOM 975 C CA . ARG A 1 118 ? 25.237 1.073 -1.822 1.00 93.69 118 ARG A CA 1
ATOM 976 C C . ARG A 1 118 ? 24.706 1.018 -0.390 1.00 93.69 118 ARG A C 1
ATOM 978 O O . ARG A 1 118 ? 23.578 0.597 -0.182 1.00 93.69 118 ARG A O 1
ATOM 985 N N . ASN A 1 119 ? 25.486 1.468 0.595 1.00 97.19 119 ASN A N 1
ATOM 986 C CA . ASN A 1 119 ? 25.091 1.467 2.005 1.00 97.19 119 ASN A CA 1
ATOM 987 C C . ASN A 1 119 ? 24.364 2.764 2.363 1.00 97.19 119 ASN A C 1
ATOM 989 O O . ASN A 1 119 ? 24.921 3.852 2.206 1.00 97.19 119 ASN A O 1
ATOM 993 N N . VAL A 1 120 ? 23.148 2.637 2.885 1.00 97.06 120 VAL A N 1
ATOM 994 C CA . VAL A 1 120 ? 22.251 3.755 3.192 1.00 97.06 120 VAL A CA 1
ATOM 995 C C . VAL A 1 120 ? 21.539 3.548 4.528 1.00 97.06 120 VAL A C 1
ATOM 997 O O . VAL A 1 120 ? 21.569 2.471 5.131 1.00 97.06 120 VAL A O 1
ATOM 1000 N N . THR A 1 121 ? 20.887 4.602 5.001 1.00 97.38 121 THR A N 1
ATOM 1001 C CA . THR A 1 121 ? 19.996 4.574 6.162 1.00 97.38 121 THR A CA 1
ATOM 1002 C C . THR A 1 121 ? 18.607 5.030 5.747 1.00 97.38 121 THR A C 1
ATOM 1004 O O . THR A 1 121 ? 18.472 5.969 4.963 1.00 97.38 121 THR A O 1
ATOM 1007 N N . ILE A 1 122 ? 17.581 4.371 6.276 1.00 97.75 122 ILE A N 1
ATOM 1008 C CA . ILE A 1 122 ? 16.176 4.726 6.070 1.00 97.75 122 ILE A CA 1
ATOM 1009 C C . ILE A 1 122 ? 15.540 4.902 7.437 1.00 97.75 122 ILE A C 1
ATOM 1011 O O . ILE A 1 122 ? 15.669 4.026 8.286 1.00 97.75 122 ILE A O 1
ATOM 1015 N N . ASP A 1 123 ? 14.826 5.999 7.628 1.00 98.31 123 ASP A N 1
ATOM 1016 C CA . ASP A 1 123 ? 13.963 6.169 8.788 1.00 98.31 123 ASP A CA 1
ATOM 1017 C C . ASP A 1 123 ? 12.611 5.505 8.526 1.00 98.31 123 ASP A C 1
ATOM 1019 O O . ASP A 1 123 ? 11.913 5.867 7.576 1.00 98.31 123 ASP A O 1
ATOM 1023 N N . VAL A 1 124 ? 12.254 4.534 9.367 1.00 98.56 124 VAL A N 1
ATOM 1024 C CA . VAL A 1 124 ? 10.929 3.910 9.381 1.00 98.56 124 VAL A CA 1
ATOM 1025 C C . VAL A 1 124 ? 10.153 4.505 10.546 1.00 98.56 124 VAL A C 1
ATOM 1027 O O . VAL A 1 124 ? 10.527 4.333 11.706 1.00 98.56 124 VAL A O 1
ATOM 1030 N N . TYR A 1 125 ? 9.098 5.237 10.219 1.00 97.62 125 TYR A N 1
ATOM 1031 C CA . TYR A 1 125 ? 8.250 5.927 11.179 1.00 97.62 125 TYR A CA 1
ATOM 1032 C C . TYR A 1 125 ? 7.166 4.993 11.708 1.00 97.62 125 TYR A C 1
ATOM 1034 O O . TYR A 1 125 ? 6.551 4.240 10.947 1.00 97.62 125 TYR A O 1
ATOM 1042 N N . LEU A 1 126 ? 6.919 5.074 13.009 1.00 95.12 126 LEU A N 1
ATOM 1043 C CA . LEU A 1 126 ? 5.740 4.513 13.642 1.00 95.12 126 LEU A CA 1
ATOM 1044 C C . LEU A 1 126 ? 4.562 5.490 13.467 1.00 95.12 126 LEU A C 1
ATOM 1046 O O . LEU A 1 126 ? 4.771 6.688 13.241 1.00 95.12 126 LEU A O 1
ATOM 1050 N N . PRO A 1 127 ? 3.314 5.009 13.573 1.00 87.88 127 PRO A N 1
ATOM 1051 C CA . PRO A 1 127 ? 2.134 5.862 13.417 1.00 87.88 127 PRO A CA 1
ATOM 1052 C C . PRO A 1 127 ? 1.984 6.980 14.461 1.00 87.88 127 PRO A C 1
ATOM 1054 O O . PRO A 1 127 ? 1.248 7.931 14.215 1.00 87.88 127 PRO A O 1
ATOM 1057 N N . ASP A 1 128 ? 2.671 6.887 15.602 1.00 85.88 128 ASP A N 1
ATOM 1058 C CA . ASP A 1 128 ? 2.729 7.938 16.628 1.00 85.88 128 ASP A CA 1
ATOM 1059 C C . ASP A 1 128 ? 3.746 9.053 16.300 1.00 85.88 128 ASP A C 1
ATOM 1061 O O . ASP A 1 128 ? 3.941 9.973 17.087 1.00 85.88 128 ASP A O 1
ATOM 1065 N N . GLY A 1 129 ? 4.413 8.977 15.142 1.00 88.94 129 GLY A N 1
ATOM 1066 C CA . GLY A 1 129 ? 5.404 9.951 14.683 1.00 88.94 129 GLY A CA 1
ATOM 1067 C C . GLY A 1 129 ? 6.838 9.664 15.139 1.00 88.94 129 GLY A C 1
ATOM 1068 O O . GLY A 1 129 ? 7.773 10.256 14.585 1.00 88.94 129 GLY A O 1
ATOM 1069 N N . SER A 1 130 ? 7.044 8.736 16.080 1.00 91.94 130 SER A N 1
ATOM 1070 C CA . SER A 1 130 ? 8.380 8.242 16.426 1.00 91.94 130 SER A CA 1
ATOM 1071 C C . SER A 1 130 ? 8.997 7.460 15.256 1.00 91.94 130 SER A C 1
ATOM 1073 O O . SER A 1 130 ? 8.323 7.138 14.274 1.00 91.94 130 SER A O 1
ATOM 1075 N N . LYS A 1 131 ? 10.309 7.190 15.292 1.00 95.56 131 LYS A N 1
ATOM 1076 C CA . LYS A 1 131 ? 10.999 6.507 14.187 1.00 95.56 131 LYS A CA 1
ATOM 1077 C C . LYS A 1 131 ? 12.186 5.674 14.640 1.00 95.56 131 LYS A C 1
ATOM 1079 O O . LYS A 1 131 ? 12.887 6.042 15.577 1.00 95.56 131 LYS A O 1
ATOM 1084 N N . GLU A 1 132 ? 12.474 4.635 13.865 1.00 97.88 132 GLU A N 1
ATOM 1085 C CA . GLU A 1 132 ? 13.705 3.854 13.944 1.00 97.88 132 GLU A CA 1
ATOM 1086 C C . GLU A 1 132 ? 14.507 3.963 12.648 1.00 97.88 132 GLU A C 1
ATOM 1088 O O . GLU A 1 132 ? 14.005 3.701 11.552 1.00 97.88 132 GLU A O 1
ATOM 1093 N N . THR A 1 133 ? 15.793 4.293 12.767 1.00 98.38 133 THR A N 1
ATOM 1094 C CA . THR A 1 133 ? 16.698 4.360 11.614 1.00 98.38 133 THR A CA 1
ATOM 1095 C C . THR A 1 133 ? 17.268 2.979 11.301 1.00 98.38 133 THR A C 1
ATOM 1097 O O . THR A 1 133 ? 18.007 2.392 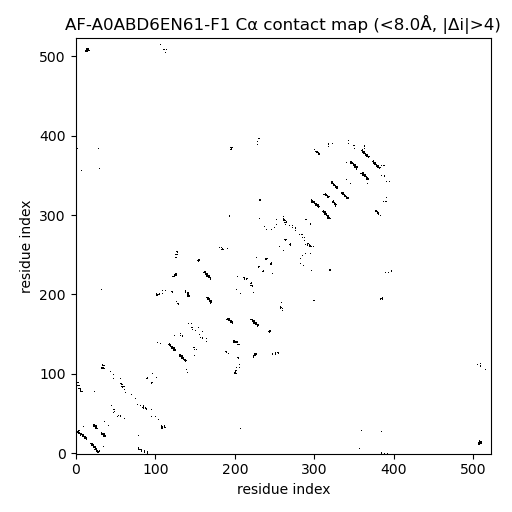12.094 1.00 98.38 133 THR A O 1
ATOM 1100 N N . VAL A 1 134 ? 16.973 2.453 10.118 1.00 98.25 134 VAL A N 1
ATOM 1101 C CA . VAL A 1 134 ? 17.433 1.153 9.625 1.00 98.25 134 VAL A CA 1
ATOM 1102 C C . VAL A 1 134 ? 18.605 1.338 8.668 1.00 98.25 134 VAL A C 1
ATOM 1104 O O . VAL A 1 134 ? 18.476 1.951 7.609 1.00 98.25 134 VAL A O 1
ATOM 1107 N N . ARG A 1 135 ? 19.757 0.745 8.996 1.00 97.88 135 ARG A N 1
ATOM 1108 C CA . ARG A 1 135 ? 20.885 0.641 8.061 1.00 97.88 135 ARG A CA 1
ATOM 1109 C C . ARG A 1 135 ? 20.639 -0.497 7.072 1.00 97.88 135 ARG A C 1
ATOM 1111 O O . ARG A 1 135 ? 20.413 -1.644 7.470 1.00 97.88 135 ARG A O 1
ATOM 1118 N N . CYS A 1 136 ? 20.708 -0.202 5.781 1.00 97.00 136 CYS A N 1
ATOM 1119 C CA . CYS A 1 136 ? 20.427 -1.149 4.706 1.00 97.00 136 CYS A CA 1
ATOM 1120 C C . CYS A 1 136 ? 21.280 -0.874 3.459 1.00 97.00 136 CYS A C 1
ATOM 1122 O O . CYS A 1 136 ? 22.128 0.017 3.450 1.00 97.00 136 CYS A O 1
ATOM 1124 N N . ASN A 1 137 ? 21.097 -1.712 2.441 1.00 97.69 137 ASN A N 1
ATOM 1125 C CA . ASN A 1 137 ? 21.650 -1.536 1.113 1.00 97.69 137 ASN A CA 1
ATOM 1126 C C . ASN A 1 137 ? 20.521 -1.052 0.188 1.00 97.69 137 ASN A C 1
ATOM 1128 O O . ASN A 1 137 ? 19.370 -1.449 0.375 1.00 97.69 137 ASN A O 1
ATOM 1132 N N . VAL A 1 138 ? 20.839 -0.212 -0.793 1.00 97.00 138 VAL A N 1
ATOM 1133 C CA . VAL A 1 138 ? 19.915 0.222 -1.855 1.00 97.00 138 VAL A CA 1
ATOM 1134 C C . VAL A 1 138 ? 19.319 -0.941 -2.657 1.00 97.00 138 VAL A C 1
ATOM 1136 O O . VAL A 1 138 ? 18.221 -0.798 -3.181 1.00 97.00 138 VAL A O 1
ATOM 1139 N N . GLU A 1 139 ? 20.000 -2.085 -2.700 1.00 97.44 139 GLU A N 1
ATOM 1140 C CA . GLU A 1 139 ? 19.570 -3.343 -3.325 1.00 97.44 139 GLU A CA 1
ATOM 1141 C C . GLU A 1 139 ? 18.733 -4.231 -2.392 1.00 97.44 139 GLU A C 1
ATOM 1143 O O . GLU A 1 139 ? 18.298 -5.301 -2.802 1.00 97.44 139 GLU A O 1
ATOM 1148 N N . HIS A 1 140 ? 18.496 -3.845 -1.131 1.00 98.19 140 HIS A N 1
ATOM 1149 C CA . HIS A 1 140 ? 17.621 -4.644 -0.275 1.00 98.19 140 HIS A CA 1
ATOM 1150 C C . HIS A 1 140 ? 16.148 -4.454 -0.661 1.00 98.19 140 HIS A C 1
ATOM 1152 O O . HIS A 1 140 ? 15.676 -3.311 -0.700 1.00 98.19 140 HIS A O 1
ATOM 1158 N N . PRO A 1 141 ? 15.395 -5.553 -0.855 1.00 98.00 141 PRO A N 1
ATOM 1159 C CA . PRO A 1 141 ? 13.957 -5.484 -1.059 1.00 98.00 141 PRO A CA 1
ATOM 1160 C C . PRO A 1 141 ? 13.240 -5.044 0.222 1.00 98.00 141 PRO A C 1
ATOM 1162 O O . PRO A 1 141 ? 13.774 -5.140 1.337 1.00 98.00 141 PRO A O 1
ATOM 1165 N N . THR A 1 142 ? 11.996 -4.594 0.064 1.00 98.25 142 THR A N 1
ATOM 1166 C CA . THR A 1 142 ? 11.141 -4.112 1.159 1.00 98.25 142 THR A CA 1
ATOM 1167 C C . THR A 1 142 ? 11.094 -5.050 2.369 1.00 98.25 142 THR A C 1
ATOM 1169 O O . THR A 1 142 ? 11.294 -4.592 3.495 1.00 98.25 142 THR A O 1
ATOM 1172 N N . GLY A 1 143 ? 10.910 -6.354 2.167 1.00 97.88 143 GLY A N 1
ATOM 1173 C CA . GLY A 1 143 ? 10.826 -7.356 3.229 1.00 97.88 143 GLY A CA 1
ATOM 1174 C C . GLY A 1 143 ? 12.106 -7.480 4.055 1.00 97.88 143 GLY A C 1
ATOM 1175 O O . GLY A 1 143 ? 12.043 -7.690 5.265 1.00 97.88 143 GLY A O 1
ATOM 1176 N N . ILE A 1 144 ? 13.280 -7.252 3.457 1.00 98.19 144 ILE A N 1
ATOM 1177 C CA . ILE A 1 144 ? 14.555 -7.244 4.192 1.00 98.19 144 ILE A CA 1
ATOM 1178 C C . ILE A 1 144 ? 14.671 -5.995 5.070 1.00 98.19 144 ILE A C 1
ATOM 1180 O O . ILE A 1 144 ? 15.142 -6.084 6.206 1.00 98.19 144 ILE A O 1
ATOM 1184 N N . VAL A 1 145 ? 14.227 -4.833 4.582 1.00 98.62 145 VAL A N 1
ATOM 1185 C CA . VAL A 1 145 ? 14.185 -3.603 5.392 1.00 98.62 145 VAL A CA 1
ATOM 1186 C C . VAL A 1 145 ? 13.189 -3.756 6.543 1.00 98.62 145 VAL A C 1
ATOM 1188 O O . VAL A 1 145 ? 13.542 -3.448 7.682 1.00 98.62 145 VAL A O 1
ATOM 1191 N N . LEU A 1 146 ? 11.999 -4.306 6.276 1.00 98.69 146 LEU A N 1
ATOM 1192 C CA . LEU A 1 146 ? 10.988 -4.588 7.297 1.00 98.69 146 LEU A CA 1
ATOM 1193 C C . LEU A 1 146 ? 11.512 -5.566 8.353 1.00 98.69 146 LEU A C 1
ATOM 1195 O O . LEU A 1 146 ? 11.383 -5.292 9.539 1.00 98.69 146 LEU A O 1
ATOM 1199 N N . LYS A 1 147 ? 12.188 -6.650 7.955 1.00 98.56 147 LYS A N 1
ATOM 1200 C CA . LYS A 1 147 ? 12.800 -7.607 8.892 1.00 98.56 147 LYS A CA 1
ATOM 1201 C C . LYS A 1 147 ? 13.865 -6.958 9.780 1.00 98.56 147 LYS A C 1
ATOM 1203 O O . LYS A 1 147 ? 13.942 -7.237 10.972 1.00 98.56 147 LYS A O 1
ATOM 1208 N N . ARG A 1 148 ? 14.691 -6.063 9.226 1.00 98.44 148 ARG A N 1
ATOM 1209 C CA . ARG A 1 148 ? 15.687 -5.316 10.016 1.00 98.44 148 ARG A CA 1
ATOM 1210 C C . ARG A 1 148 ? 15.037 -4.343 10.996 1.00 98.44 148 ARG A C 1
ATOM 1212 O O . ARG A 1 148 ? 15.551 -4.188 12.099 1.00 98.44 148 ARG A O 1
ATOM 1219 N N . PHE A 1 149 ? 13.942 -3.697 10.600 1.00 98.56 149 PHE A N 1
ATOM 1220 C CA . PHE A 1 149 ? 13.131 -2.872 11.492 1.00 98.56 149 PHE A CA 1
ATOM 1221 C C . PHE A 1 149 ? 12.493 -3.720 12.605 1.00 98.56 149 PHE A C 1
ATOM 1223 O O . PHE A 1 149 ? 12.669 -3.401 13.775 1.00 98.56 149 PHE A O 1
ATOM 1230 N N . ALA A 1 150 ? 11.855 -4.840 12.254 1.00 98.12 150 ALA A N 1
ATOM 1231 C CA . ALA A 1 150 ? 11.230 -5.781 13.184 1.00 98.12 150 ALA A CA 1
ATOM 1232 C C . ALA A 1 150 ? 12.202 -6.240 14.282 1.00 98.12 150 ALA A C 1
ATOM 1234 O O . ALA A 1 150 ? 11.897 -6.140 15.468 1.00 98.12 150 ALA A O 1
ATOM 1235 N N . ASN A 1 151 ? 13.426 -6.618 13.896 1.00 97.12 151 ASN A N 1
ATOM 1236 C CA . ASN A 1 151 ? 14.474 -7.007 14.842 1.00 97.12 151 ASN A CA 1
ATOM 1237 C C . ASN A 1 151 ? 14.842 -5.895 15.840 1.00 97.12 151 ASN A C 1
ATOM 1239 O O . ASN A 1 151 ? 15.222 -6.195 16.968 1.00 97.12 151 ASN A O 1
ATOM 1243 N N . LYS A 1 152 ? 14.773 -4.617 15.440 1.00 96.75 152 LYS A N 1
ATOM 1244 C CA . LYS A 1 152 ? 15.095 -3.484 16.324 1.00 96.75 152 LYS A CA 1
ATOM 1245 C C . LYS A 1 152 ? 14.026 -3.248 17.383 1.00 96.75 152 LYS A C 1
ATOM 1247 O O . LYS A 1 152 ? 14.368 -2.863 18.495 1.00 96.75 152 LYS A O 1
ATOM 1252 N N . ILE A 1 153 ? 12.764 -3.473 17.031 1.00 96.00 153 ILE A N 1
ATOM 1253 C CA . ILE A 1 153 ? 11.620 -3.244 17.922 1.00 96.00 153 ILE A CA 1
ATOM 1254 C C . ILE A 1 153 ? 11.196 -4.501 18.698 1.00 96.00 153 ILE A C 1
ATOM 1256 O O . ILE A 1 153 ? 10.266 -4.432 19.493 1.00 96.00 153 ILE A O 1
ATOM 1260 N N . GLY A 1 154 ? 11.858 -5.640 18.465 1.00 96.62 154 GLY A N 1
ATOM 1261 C CA . GLY A 1 154 ? 11.529 -6.911 19.112 1.00 96.62 154 GLY A CA 1
ATOM 1262 C C . GLY A 1 154 ? 10.218 -7.529 18.624 1.00 96.62 154 GLY A C 1
ATOM 1263 O O . GLY A 1 154 ? 9.499 -8.102 19.432 1.00 96.62 154 GLY A O 1
ATOM 1264 N N . LEU A 1 155 ? 9.896 -7.370 17.335 1.00 98.06 155 LEU A N 1
ATOM 1265 C CA . LEU A 1 155 ? 8.759 -8.033 16.688 1.00 98.06 155 LEU A CA 1
ATOM 1266 C C . LEU A 1 155 ? 9.153 -9.457 16.277 1.00 98.06 155 LEU A C 1
ATOM 1268 O O . LEU A 1 155 ? 10.172 -9.639 15.599 1.00 98.06 155 LEU A O 1
ATOM 1272 N N . ASP A 1 156 ? 8.337 -10.444 16.642 1.00 97.69 156 ASP A N 1
ATOM 1273 C CA . ASP A 1 156 ? 8.606 -11.845 16.339 1.00 97.69 156 ASP A CA 1
ATOM 1274 C C . ASP A 1 156 ? 8.463 -12.128 14.841 1.00 97.69 156 ASP A C 1
ATOM 1276 O O . ASP A 1 156 ? 7.627 -11.560 14.133 1.00 97.69 156 ASP A O 1
ATOM 1280 N N . VAL A 1 157 ? 9.286 -13.057 14.347 1.00 96.12 157 VAL A N 1
ATOM 1281 C CA . VAL A 1 157 ? 9.378 -13.385 12.913 1.00 96.12 157 VAL A CA 1
ATOM 1282 C C . VAL A 1 157 ? 8.033 -13.828 12.333 1.00 96.12 157 VAL A C 1
ATOM 1284 O O . VAL A 1 157 ? 7.733 -13.501 11.186 1.00 96.12 157 VAL A O 1
ATOM 1287 N N . GLU A 1 158 ? 7.221 -14.520 13.130 1.00 94.94 158 GLU A N 1
ATOM 1288 C CA . GLU A 1 158 ? 5.893 -15.022 12.754 1.00 94.94 158 GLU A CA 1
ATOM 1289 C C . GLU A 1 158 ? 4.891 -13.888 12.486 1.00 94.94 158 GLU A C 1
ATOM 1291 O O . GLU A 1 158 ? 4.000 -14.033 11.652 1.00 94.94 158 GLU A O 1
ATOM 1296 N N . ASN A 1 159 ? 5.072 -12.727 13.124 1.00 96.75 159 ASN A N 1
ATOM 1297 C CA . ASN A 1 159 ? 4.165 -11.588 13.001 1.00 96.75 159 ASN A CA 1
ATOM 1298 C C . ASN A 1 159 ? 4.624 -10.553 11.966 1.00 96.75 159 ASN A C 1
ATOM 1300 O O . ASN A 1 159 ? 3.864 -9.640 11.650 1.00 96.75 159 ASN A O 1
ATOM 1304 N N . ILE A 1 160 ? 5.830 -10.679 11.394 1.00 97.38 160 ILE A N 1
ATOM 1305 C CA . ILE A 1 160 ? 6.377 -9.694 10.439 1.00 97.38 160 ILE A CA 1
ATOM 1306 C C . ILE A 1 160 ? 5.433 -9.470 9.250 1.00 97.38 160 ILE A C 1
ATOM 1308 O O . ILE A 1 160 ? 5.219 -8.330 8.842 1.00 97.38 160 ILE A O 1
ATOM 1312 N N . GLU A 1 161 ? 4.834 -10.534 8.710 1.00 94.88 161 GLU A N 1
ATOM 1313 C CA . GLU A 1 161 ? 3.922 -10.450 7.560 1.00 94.88 161 GLU A CA 1
ATOM 1314 C C . GLU A 1 161 ? 2.579 -9.770 7.871 1.00 94.88 161 GLU A C 1
ATOM 1316 O O . GLU A 1 161 ? 1.859 -9.367 6.955 1.00 94.88 161 GLU A O 1
ATOM 1321 N N . LYS A 1 162 ? 2.253 -9.592 9.158 1.00 97.00 162 LYS A N 1
ATOM 1322 C CA . LYS A 1 162 ? 1.073 -8.851 9.619 1.00 97.00 162 LYS A CA 1
ATOM 1323 C C . LYS A 1 162 ? 1.315 -7.339 9.642 1.00 97.00 162 LYS A C 1
ATOM 1325 O O . LYS A 1 162 ? 0.423 -6.586 10.030 1.00 97.00 162 LYS A O 1
ATOM 1330 N N . PHE A 1 163 ? 2.479 -6.877 9.183 1.00 98.06 163 PHE A N 1
ATOM 1331 C CA . PHE A 1 163 ? 2.830 -5.468 9.021 1.00 98.06 163 PHE A CA 1
ATOM 1332 C C . PHE A 1 163 ? 3.381 -5.197 7.617 1.00 98.06 163 PHE A C 1
ATOM 1334 O O . PHE A 1 163 ? 3.901 -6.078 6.937 1.00 98.06 163 PHE A O 1
ATOM 1341 N N . GLY A 1 164 ? 3.263 -3.950 7.167 1.00 98.06 164 GLY A N 1
ATOM 1342 C CA . GLY A 1 164 ? 3.771 -3.504 5.873 1.00 98.06 164 GLY A CA 1
ATOM 1343 C C . GLY A 1 164 ? 4.494 -2.170 5.972 1.00 98.06 164 GLY A C 1
ATOM 1344 O O . GLY A 1 164 ? 4.196 -1.355 6.846 1.00 98.06 164 GLY A O 1
ATOM 1345 N N . LEU A 1 165 ? 5.430 -1.939 5.048 1.00 98.69 165 LEU A N 1
ATOM 1346 C CA . LEU A 1 165 ? 6.049 -0.629 4.854 1.00 98.69 165 LEU A CA 1
ATOM 1347 C C . LEU A 1 165 ? 5.280 0.153 3.795 1.00 98.69 165 LEU A C 1
ATOM 1349 O O . LEU A 1 165 ? 5.130 -0.281 2.651 1.00 98.69 165 LEU A O 1
ATOM 1353 N N . PHE A 1 166 ? 4.825 1.333 4.180 1.00 98.25 166 PHE A N 1
ATOM 1354 C CA . PHE A 1 166 ? 4.080 2.244 3.338 1.00 98.25 166 PHE A CA 1
ATOM 1355 C C . PHE A 1 166 ? 4.916 3.476 3.047 1.00 98.25 166 PHE A C 1
ATOM 1357 O O . PHE A 1 166 ? 5.664 3.956 3.894 1.00 98.25 166 PHE A O 1
ATOM 1364 N N . VAL A 1 167 ? 4.745 4.028 1.854 1.00 97.19 167 VAL A N 1
ATOM 1365 C CA . VAL A 1 167 ? 5.048 5.433 1.622 1.00 97.19 167 VAL A CA 1
ATOM 1366 C C . VAL A 1 167 ? 3.840 6.242 2.077 1.00 97.19 167 VAL A C 1
ATOM 1368 O O . VAL A 1 167 ? 2.721 5.972 1.633 1.00 97.19 167 VAL A O 1
ATOM 1371 N N . ALA A 1 168 ? 4.073 7.238 2.925 1.00 96.06 168 ALA A N 1
ATOM 1372 C CA . ALA A 1 168 ? 3.045 8.139 3.430 1.00 96.06 168 ALA A CA 1
ATOM 1373 C C . ALA A 1 168 ? 3.515 9.595 3.411 1.00 96.06 168 ALA A C 1
ATOM 1375 O O . ALA A 1 168 ? 4.717 9.861 3.373 1.00 96.06 168 ALA A O 1
ATOM 1376 N N . HIS A 1 169 ? 2.580 10.536 3.454 1.00 93.19 169 HIS A N 1
ATOM 1377 C CA . HIS A 1 169 ? 2.855 11.951 3.693 1.00 93.19 169 HIS A CA 1
ATOM 1378 C C . HIS A 1 169 ? 1.775 12.545 4.601 1.00 93.19 169 HIS A C 1
ATOM 1380 O O . HIS A 1 169 ? 0.686 11.986 4.719 1.00 93.19 169 HIS A O 1
ATOM 1386 N N . SER A 1 170 ? 2.061 13.690 5.217 1.00 90.81 170 SER A N 1
ATOM 1387 C CA . SER A 1 170 ? 1.068 14.412 6.020 1.00 90.81 170 SER A CA 1
ATOM 1388 C C . SER A 1 170 ? -0.115 14.850 5.149 1.00 90.81 170 SER A C 1
ATOM 1390 O O . SER A 1 170 ? 0.088 15.301 4.011 1.00 90.81 170 SER A O 1
ATOM 1392 N N . ARG A 1 171 ? -1.348 14.725 5.648 1.00 86.12 171 ARG A N 1
ATOM 1393 C CA . ARG A 1 171 ? -2.525 15.301 4.989 1.00 86.12 171 ARG A CA 1
ATOM 1394 C C . ARG A 1 171 ? -2.420 16.819 5.029 1.00 86.12 171 ARG A C 1
ATOM 1396 O O . ARG A 1 171 ? -2.320 17.427 6.093 1.00 86.12 171 ARG A O 1
ATOM 1403 N N . GLN A 1 172 ? -2.474 17.461 3.864 1.00 68.06 172 GLN A N 1
ATOM 1404 C CA . GLN A 1 172 ? -2.580 18.914 3.817 1.00 68.06 172 GLN A CA 1
ATOM 1405 C C . GLN A 1 172 ? -3.941 19.312 4.384 1.00 68.06 172 GLN A C 1
ATOM 1407 O O . GLN A 1 172 ? -4.956 19.174 3.705 1.00 68.06 172 GLN A O 1
ATOM 1412 N N . THR A 1 173 ? -3.985 19.823 5.617 1.00 53.81 173 THR A N 1
ATOM 1413 C CA . THR A 1 173 ? -5.208 20.499 6.051 1.00 53.81 173 THR A CA 1
ATOM 1414 C C . THR A 1 173 ? -5.374 21.764 5.235 1.00 53.81 173 THR A C 1
ATOM 1416 O O . THR A 1 173 ? -4.579 22.699 5.357 1.00 53.81 173 THR A O 1
ATOM 1419 N N . SER A 1 174 ? -6.420 21.809 4.418 1.00 44.09 174 SER A N 1
ATOM 1420 C CA . SER A 1 174 ? -6.910 23.070 3.889 1.00 44.09 174 SER A CA 1
ATOM 1421 C C . SER A 1 174 ? -7.197 23.989 5.086 1.00 44.09 174 SER A C 1
ATOM 1423 O O . SER A 1 174 ? -7.812 23.588 6.075 1.00 44.09 174 SER A O 1
ATOM 1425 N N . GLN A 1 175 ? -6.733 25.239 5.035 1.00 40.84 175 GLN A N 1
ATOM 1426 C CA . GLN A 1 175 ? -6.966 26.223 6.104 1.00 40.84 175 GLN A CA 1
ATOM 1427 C C . GLN A 1 175 ? -8.459 26.589 6.289 1.00 40.84 175 GLN A C 1
ATOM 1429 O O . GLN A 1 175 ? -8.774 27.440 7.114 1.00 40.84 175 GLN A O 1
ATOM 1434 N N . ASN A 1 176 ? -9.378 25.940 5.561 1.00 36.03 176 ASN A N 1
ATOM 1435 C CA . ASN A 1 176 ? -10.790 26.306 5.467 1.00 36.03 176 ASN A CA 1
ATOM 1436 C C . ASN A 1 176 ? -11.782 25.219 5.923 1.00 36.03 176 ASN A C 1
ATOM 1438 O O . ASN A 1 176 ? -12.986 25.433 5.803 1.00 36.03 176 ASN A O 1
ATOM 1442 N N . GLU A 1 177 ? -11.351 24.089 6.491 1.00 40.69 177 GLU A N 1
ATOM 1443 C CA . GLU A 1 177 ? -12.297 23.112 7.055 1.00 40.69 177 GLU A CA 1
ATOM 1444 C C . GLU A 1 177 ? -12.655 23.433 8.509 1.00 40.69 177 GLU A C 1
ATOM 1446 O O . GLU A 1 177 ? -12.128 22.892 9.477 1.00 40.69 177 GLU A O 1
ATOM 1451 N N . THR A 1 178 ? -13.625 24.335 8.654 1.00 39.84 178 THR A N 1
ATOM 1452 C CA . THR A 1 178 ? -14.398 24.533 9.886 1.00 39.84 178 THR A CA 1
ATOM 1453 C C . THR A 1 178 ? -15.631 23.624 9.881 1.00 39.84 178 THR A C 1
ATOM 1455 O O . THR A 1 178 ? -16.746 24.107 10.007 1.00 39.84 178 THR A O 1
ATOM 1458 N N . THR A 1 179 ? -15.487 22.302 9.721 1.00 35.00 179 THR A N 1
ATOM 1459 C CA . THR A 1 179 ? -16.627 21.383 9.919 1.00 35.00 179 THR A CA 1
ATOM 1460 C C . THR A 1 179 ? -16.239 20.018 10.517 1.00 35.00 179 THR A C 1
ATOM 1462 O O . THR A 1 179 ? -15.737 19.122 9.857 1.00 35.00 179 THR A O 1
ATOM 1465 N N . VAL A 1 180 ? -16.588 19.871 11.804 1.00 41.34 180 VAL A N 1
ATOM 1466 C CA . VAL A 1 180 ? -17.032 18.637 12.492 1.00 41.34 180 VAL A CA 1
ATOM 1467 C C . VAL A 1 180 ? -16.000 17.514 12.723 1.00 41.34 180 VAL A C 1
ATOM 1469 O O . VAL A 1 180 ? -16.183 16.380 12.306 1.00 41.34 180 VAL A O 1
ATOM 1472 N N . THR A 1 181 ? -14.965 17.788 13.515 1.00 37.47 181 THR A N 1
ATOM 1473 C CA . THR A 1 181 ? -14.912 17.394 14.941 1.00 37.47 181 THR A CA 1
ATOM 1474 C C . THR A 1 181 ? -13.643 17.964 15.550 1.00 37.47 181 THR A C 1
ATOM 1476 O O . THR A 1 181 ? -12.583 17.354 15.514 1.00 37.47 181 THR A O 1
ATOM 1479 N N . SER A 1 182 ? -13.759 19.158 16.117 1.00 37.38 182 SER A N 1
ATOM 1480 C CA . SER A 1 182 ? -12.724 19.815 16.906 1.00 37.38 182 SER A CA 1
ATOM 1481 C C . SER A 1 182 ? -12.585 19.151 18.283 1.00 37.38 182 SER A C 1
ATOM 1483 O O . SER A 1 182 ? -12.838 19.761 19.318 1.00 37.38 182 SER A O 1
ATOM 1485 N N . VAL A 1 183 ? -12.125 17.898 18.300 1.00 45.12 183 VAL A N 1
ATOM 1486 C CA . VAL A 1 183 ? -11.099 17.542 19.284 1.00 45.12 183 VAL A CA 1
ATOM 1487 C C . VAL A 1 183 ? -9.860 18.281 18.790 1.00 45.12 183 VAL A C 1
ATOM 1489 O O . VAL A 1 183 ? -9.548 18.231 17.600 1.00 45.12 183 VAL A O 1
ATOM 1492 N N . ARG A 1 184 ? -9.231 19.095 19.641 1.00 41.75 184 ARG A N 1
ATOM 1493 C CA . ARG A 1 184 ? -7.978 19.776 19.289 1.00 41.75 184 ARG A CA 1
ATOM 1494 C C . ARG A 1 184 ? -7.044 18.717 18.705 1.00 41.75 184 ARG A C 1
ATOM 1496 O O . ARG A 1 184 ? -6.680 17.822 19.455 1.00 41.75 184 ARG A O 1
ATOM 1503 N N . ARG A 1 185 ? -6.688 18.795 17.415 1.00 52.66 185 ARG A N 1
ATOM 1504 C CA . ARG A 1 185 ? -5.605 17.966 16.868 1.00 52.66 185 ARG A CA 1
ATOM 1505 C C . ARG A 1 185 ? -4.392 18.243 17.751 1.00 52.66 185 ARG A C 1
ATOM 1507 O O . ARG A 1 185 ? -3.971 19.407 17.786 1.00 52.66 185 ARG A O 1
ATOM 1514 N N . PRO A 1 186 ? -3.904 17.274 18.541 1.00 53.91 186 PRO A N 1
ATOM 1515 C CA . PRO A 1 186 ? -2.721 17.521 19.341 1.00 53.91 186 PRO A CA 1
ATOM 1516 C C . PRO A 1 186 ? -1.597 17.871 18.368 1.00 53.91 186 PRO A C 1
ATOM 1518 O O . PRO A 1 186 ? -1.477 17.237 17.321 1.00 53.91 186 PRO A O 1
ATOM 1521 N N . ALA A 1 187 ? -0.787 18.883 18.683 1.00 60.09 187 ALA A N 1
ATOM 1522 C CA . ALA A 1 187 ? 0.372 19.243 17.857 1.00 60.09 187 ALA A CA 1
ATOM 1523 C C . ALA A 1 187 ? 1.383 18.083 17.721 1.00 60.09 187 ALA A C 1
ATOM 1525 O O . ALA A 1 187 ? 2.302 18.158 16.909 1.00 60.09 187 ALA A O 1
ATOM 1526 N N . ASP A 1 188 ? 1.185 17.030 18.513 1.00 69.38 188 ASP A N 1
ATOM 1527 C CA . ASP A 1 188 ? 2.074 15.894 18.679 1.00 69.38 188 ASP A CA 1
ATOM 1528 C C . ASP A 1 188 ? 1.821 14.762 17.663 1.00 69.38 188 ASP A C 1
ATOM 1530 O O . ASP A 1 188 ? 2.729 13.969 17.431 1.00 69.38 188 ASP A O 1
ATOM 1534 N N . TYR A 1 189 ? 0.645 14.699 17.012 1.00 79.12 189 TYR A N 1
ATOM 1535 C CA . TYR A 1 189 ? 0.312 13.634 16.050 1.00 79.12 189 TYR A CA 1
ATOM 1536 C C . TYR A 1 189 ? 0.175 14.165 14.618 1.00 79.12 189 TYR A C 1
ATOM 1538 O O . TYR A 1 189 ? -0.675 15.003 14.313 1.00 79.12 189 TYR A O 1
ATOM 1546 N N . ASP A 1 190 ? 1.014 13.643 13.725 1.00 84.25 190 ASP A N 1
ATOM 1547 C CA . ASP A 1 190 ? 1.014 13.964 12.297 1.00 84.25 190 ASP A CA 1
ATOM 1548 C C . ASP A 1 190 ? 0.053 13.017 11.552 1.00 84.25 190 ASP A C 1
ATOM 1550 O O . ASP A 1 190 ? 0.237 11.797 11.572 1.00 84.25 190 ASP A O 1
ATOM 1554 N N . ASP A 1 191 ? -0.983 13.563 10.906 1.00 88.62 191 ASP A N 1
ATOM 1555 C CA . ASP A 1 191 ? -1.973 12.787 10.146 1.00 88.62 191 ASP A CA 1
ATOM 1556 C C . ASP A 1 191 ? -1.354 12.253 8.848 1.00 88.62 191 ASP A C 1
ATOM 1558 O O . ASP A 1 191 ? -1.368 12.899 7.797 1.00 88.62 191 ASP A O 1
ATOM 1562 N N . MET A 1 192 ? -0.751 11.069 8.948 1.00 90.94 192 MET A N 1
ATOM 1563 C CA . MET A 1 192 ? -0.079 10.391 7.845 1.00 90.94 192 MET A CA 1
ATOM 1564 C C . MET A 1 192 ? -1.068 9.657 6.943 1.00 90.94 192 MET A C 1
ATOM 1566 O O . MET A 1 192 ? -1.573 8.588 7.299 1.00 90.94 192 MET A O 1
ATOM 1570 N N . LEU A 1 193 ? -1.233 10.155 5.719 1.00 94.06 193 LEU A N 1
ATOM 1571 C CA . LEU A 1 193 ? -1.901 9.446 4.636 1.00 94.06 193 LEU A CA 1
ATOM 1572 C C . LEU A 1 193 ? -0.936 8.468 3.962 1.00 94.06 193 LEU A C 1
ATOM 1574 O O . LEU A 1 193 ? 0.011 8.869 3.280 1.00 94.06 193 LEU A O 1
ATOM 1578 N N . CYS A 1 194 ? -1.214 7.173 4.092 1.00 95.69 194 CYS A N 1
ATOM 1579 C CA . CYS A 1 194 ? -0.533 6.125 3.339 1.00 95.69 194 CYS A CA 1
ATOM 1580 C C . CYS A 1 194 ? -0.956 6.176 1.869 1.00 95.69 194 CYS A C 1
ATOM 1582 O O . CYS A 1 194 ? -2.131 6.006 1.571 1.00 95.69 194 CYS A O 1
ATOM 1584 N N . VAL A 1 195 ? -0.017 6.348 0.937 1.00 93.62 195 VAL A N 1
ATOM 1585 C CA . VAL A 1 195 ? -0.312 6.453 -0.508 1.00 93.62 195 VAL A CA 1
ATOM 1586 C C . VAL A 1 195 ? 0.115 5.229 -1.311 1.00 93.62 195 VAL A C 1
ATOM 1588 O O . VAL A 1 195 ? -0.418 4.980 -2.392 1.00 93.62 195 VAL A O 1
ATOM 1591 N N . ARG A 1 196 ? 1.053 4.430 -0.792 1.00 94.62 196 ARG A N 1
ATOM 1592 C CA . ARG A 1 196 ? 1.552 3.227 -1.472 1.00 94.62 196 ARG A CA 1
ATOM 1593 C C . ARG A 1 196 ? 2.068 2.200 -0.471 1.00 94.62 196 ARG A C 1
ATOM 1595 O O . ARG A 1 196 ? 2.896 2.540 0.361 1.00 94.62 196 ARG A O 1
ATOM 1602 N N . LEU A 1 197 ? 1.644 0.946 -0.610 1.00 96.81 197 LEU A N 1
ATOM 1603 C CA . LEU A 1 197 ? 2.249 -0.204 0.068 1.00 96.81 197 LEU A CA 1
ATOM 1604 C C . LEU A 1 197 ? 3.435 -0.704 -0.766 1.00 96.81 197 LEU A C 1
ATOM 1606 O O . LEU A 1 197 ? 3.237 -1.085 -1.922 1.00 96.81 197 LEU A O 1
ATOM 1610 N N . LEU A 1 198 ? 4.637 -0.694 -0.190 1.00 97.00 198 LEU A N 1
ATOM 1611 C CA . LEU A 1 198 ? 5.859 -1.150 -0.853 1.00 97.00 198 LEU A CA 1
ATOM 1612 C C . LEU A 1 198 ? 5.943 -2.677 -0.891 1.00 97.00 198 LEU A C 1
ATOM 1614 O O . LEU A 1 198 ? 5.452 -3.365 0.006 1.00 97.00 198 LEU A O 1
ATOM 1618 N N . ARG A 1 199 ? 6.571 -3.210 -1.941 1.00 95.38 199 ARG A N 1
ATOM 1619 C CA . ARG A 1 199 ? 6.703 -4.655 -2.191 1.00 95.38 199 ARG A CA 1
ATOM 1620 C C . ARG A 1 199 ? 8.152 -5.071 -2.437 1.00 95.38 199 ARG A C 1
ATOM 1622 O O . ARG A 1 199 ? 9.029 -4.231 -2.600 1.00 95.38 199 ARG A O 1
ATOM 1629 N N . ASP A 1 200 ? 8.409 -6.375 -2.484 1.00 95.81 200 ASP A N 1
ATOM 1630 C CA . ASP A 1 200 ? 9.772 -6.924 -2.594 1.00 95.81 200 ASP A CA 1
ATOM 1631 C C . ASP A 1 200 ? 10.436 -6.709 -3.957 1.00 95.81 200 ASP A C 1
ATOM 1633 O O . ASP A 1 200 ? 11.646 -6.854 -4.090 1.00 95.81 200 ASP A O 1
ATOM 1637 N N . PHE A 1 201 ? 9.675 -6.260 -4.954 1.00 95.75 201 PHE A N 1
ATOM 1638 C CA . PHE A 1 201 ? 10.224 -5.774 -6.218 1.00 95.75 201 PHE A CA 1
ATOM 1639 C C . PHE A 1 201 ? 10.709 -4.310 -6.162 1.00 95.75 201 PHE A C 1
ATOM 1641 O O . PHE A 1 201 ? 11.118 -3.757 -7.183 1.00 95.75 201 PHE A O 1
ATOM 1648 N N . GLU A 1 202 ? 10.628 -3.661 -4.997 1.00 96.50 202 GLU A N 1
ATOM 1649 C CA . GLU A 1 202 ? 11.014 -2.267 -4.766 1.00 96.50 202 GLU A CA 1
ATOM 1650 C C . GLU A 1 202 ? 12.079 -2.168 -3.667 1.00 96.50 202 GLU A C 1
ATOM 1652 O O . GLU A 1 202 ? 12.038 -2.880 -2.660 1.00 96.50 202 GLU A O 1
ATOM 1657 N N . SER A 1 203 ? 12.998 -1.219 -3.839 1.00 97.94 203 SER A N 1
ATOM 1658 C CA . SER A 1 203 ? 13.883 -0.714 -2.792 1.00 97.94 203 SER A CA 1
ATOM 1659 C C . SER A 1 203 ? 13.167 0.414 -2.049 1.00 97.94 203 SER A C 1
ATOM 1661 O O . SER A 1 203 ? 12.831 1.427 -2.680 1.00 97.94 203 SER A O 1
ATOM 1663 N N . PRO A 1 204 ? 12.942 0.315 -0.724 1.00 98.06 204 PRO A N 1
ATOM 1664 C CA . PRO A 1 204 ? 12.304 1.394 0.029 1.00 98.06 204 PRO A CA 1
ATOM 1665 C C . PRO A 1 204 ? 13.079 2.713 -0.041 1.00 98.06 204 PRO A C 1
ATOM 1667 O O . PRO A 1 204 ? 12.464 3.773 -0.139 1.00 98.06 204 PRO A O 1
ATOM 1670 N N . TYR A 1 205 ? 14.417 2.655 -0.064 1.00 98.00 205 TYR A N 1
ATOM 1671 C CA . TYR A 1 205 ? 15.259 3.848 -0.175 1.00 98.00 205 TYR A CA 1
ATOM 1672 C C . TYR A 1 205 ? 15.029 4.552 -1.510 1.00 98.00 205 TYR A C 1
ATOM 1674 O O . TYR A 1 205 ? 14.656 5.722 -1.540 1.00 98.00 205 TYR A O 1
ATOM 1682 N N . ILE A 1 206 ? 15.210 3.835 -2.623 1.00 97.62 206 ILE A N 1
ATOM 1683 C CA . ILE A 1 206 ? 15.117 4.440 -3.955 1.00 97.62 206 ILE A CA 1
ATOM 1684 C C . ILE A 1 206 ? 13.689 4.918 -4.229 1.00 97.62 206 ILE A C 1
ATOM 1686 O O . ILE A 1 206 ? 13.485 6.022 -4.733 1.00 97.62 206 ILE A O 1
ATOM 1690 N N . SER A 1 207 ? 12.697 4.120 -3.833 1.00 96.94 207 SER A N 1
ATOM 1691 C CA . SER A 1 207 ? 11.281 4.461 -3.969 1.00 96.94 207 SER A CA 1
ATOM 1692 C C . SER A 1 207 ? 10.918 5.757 -3.247 1.00 96.94 207 SER A C 1
ATOM 1694 O O . SER A 1 207 ? 10.129 6.540 -3.778 1.00 96.94 207 SER A O 1
ATOM 1696 N N . LEU A 1 208 ? 11.499 5.998 -2.066 1.00 96.88 208 LEU A N 1
ATOM 1697 C CA . LEU A 1 208 ? 11.332 7.243 -1.321 1.00 96.88 208 LEU A CA 1
ATOM 1698 C C . LEU A 1 208 ? 12.032 8.417 -2.017 1.00 96.88 208 LEU A C 1
ATOM 1700 O O . LEU A 1 208 ? 11.422 9.471 -2.198 1.00 96.88 208 LEU A O 1
ATOM 1704 N N . GLN A 1 209 ? 13.289 8.234 -2.436 1.00 95.75 209 GLN A N 1
ATOM 1705 C CA . GLN A 1 209 ? 14.078 9.294 -3.071 1.00 95.75 209 GLN A CA 1
ATOM 1706 C C . GLN A 1 209 ? 13.449 9.771 -4.383 1.00 95.75 209 GLN A C 1
ATOM 1708 O O . GLN A 1 209 ? 13.262 10.971 -4.574 1.00 95.75 209 GLN A O 1
ATOM 1713 N N . LEU A 1 210 ? 13.057 8.844 -5.261 1.00 93.81 210 LEU A N 1
ATOM 1714 C CA . LEU A 1 210 ? 12.431 9.170 -6.547 1.00 93.81 210 LEU A CA 1
ATOM 1715 C C . LEU A 1 210 ? 11.111 9.933 -6.384 1.00 93.81 210 LEU A C 1
ATOM 1717 O O . LEU A 1 210 ? 10.809 10.820 -7.184 1.00 93.81 210 LEU A O 1
ATOM 1721 N N . LEU A 1 211 ? 10.316 9.596 -5.363 1.00 92.25 211 LEU A N 1
ATOM 1722 C CA . LEU A 1 211 ? 9.085 10.326 -5.069 1.00 92.25 211 LEU A CA 1
ATOM 1723 C C . LEU A 1 211 ? 9.385 11.732 -4.553 1.00 92.25 211 LEU A C 1
ATOM 1725 O O . LEU A 1 211 ? 8.852 12.699 -5.095 1.00 92.25 211 LEU A O 1
ATOM 1729 N N . ASN A 1 212 ? 10.274 11.854 -3.566 1.00 94.25 212 ASN A N 1
ATOM 1730 C CA . ASN A 1 212 ? 10.596 13.141 -2.953 1.00 94.25 212 ASN A CA 1
ATOM 1731 C C . ASN A 1 212 ? 11.295 14.105 -3.917 1.00 94.25 212 ASN A C 1
ATOM 1733 O O . ASN A 1 212 ? 11.020 15.299 -3.865 1.00 94.25 212 ASN A O 1
ATOM 1737 N N . GLN A 1 213 ? 12.100 13.611 -4.861 1.00 91.44 213 GLN A N 1
ATOM 1738 C CA . GLN A 1 213 ? 12.667 14.437 -5.935 1.00 91.44 213 GLN A CA 1
ATOM 1739 C C . GLN A 1 213 ? 11.589 15.162 -6.756 1.00 91.44 213 GLN A C 1
ATOM 1741 O O . GLN A 1 213 ? 11.796 16.298 -7.175 1.00 91.44 213 GLN A O 1
ATOM 1746 N N . LYS A 1 214 ? 10.433 14.523 -6.980 1.00 86.56 214 LYS A N 1
ATOM 1747 C CA . LYS A 1 214 ? 9.320 15.104 -7.746 1.00 86.56 214 LYS A CA 1
ATOM 1748 C C . LYS A 1 214 ? 8.372 15.920 -6.871 1.00 86.56 214 LYS A C 1
ATOM 1750 O O . LYS A 1 214 ? 7.887 16.960 -7.303 1.00 86.56 214 LYS A O 1
ATOM 1755 N N . SER A 1 215 ? 8.085 15.445 -5.660 1.00 89.38 215 SER A N 1
ATOM 1756 C CA . SER A 1 215 ? 7.044 16.016 -4.800 1.00 89.38 215 SER A CA 1
ATOM 1757 C C . SER A 1 215 ? 7.525 17.176 -3.925 1.00 89.38 215 SER A C 1
ATOM 1759 O O . SER A 1 215 ? 6.704 18.001 -3.524 1.00 89.38 215 SER A O 1
ATOM 1761 N N . ALA A 1 216 ? 8.834 17.297 -3.668 1.00 87.75 216 ALA A N 1
ATOM 1762 C CA . ALA A 1 216 ? 9.385 18.361 -2.826 1.00 87.75 216 ALA A CA 1
ATOM 1763 C C . ALA A 1 216 ? 9.117 19.766 -3.390 1.00 87.75 216 ALA A C 1
ATOM 1765 O O . ALA A 1 216 ? 8.857 20.691 -2.626 1.00 87.75 216 ALA A O 1
ATOM 1766 N N . ALA A 1 217 ? 9.091 19.921 -4.719 1.00 88.50 217 ALA A N 1
ATOM 1767 C CA . ALA A 1 217 ? 8.732 21.185 -5.370 1.00 88.50 217 ALA A CA 1
ATOM 1768 C C . ALA A 1 217 ? 7.286 21.631 -5.070 1.00 88.50 217 ALA A C 1
ATOM 1770 O O . ALA A 1 217 ? 6.969 22.812 -5.177 1.00 88.50 217 ALA A O 1
ATOM 1771 N N . LEU A 1 218 ? 6.419 20.692 -4.675 1.00 87.38 218 LEU A N 1
ATOM 1772 C CA . LEU A 1 218 ? 5.035 20.936 -4.263 1.00 87.38 218 LEU A CA 1
ATOM 1773 C C . LEU A 1 218 ? 4.888 21.027 -2.732 1.00 87.38 218 LEU A C 1
ATOM 1775 O O . LEU A 1 218 ? 3.770 21.057 -2.224 1.00 87.38 218 LEU A O 1
ATOM 1779 N N . GLY A 1 219 ? 6.000 21.023 -1.986 1.00 88.50 219 GLY A N 1
ATOM 1780 C CA . GLY A 1 219 ? 6.002 21.015 -0.521 1.00 88.50 219 GLY A CA 1
ATOM 1781 C C . GLY A 1 219 ? 5.535 19.695 0.102 1.00 88.50 219 GLY A C 1
ATOM 1782 O O . GLY A 1 219 ? 5.234 19.658 1.293 1.00 88.50 219 GLY A O 1
ATOM 1783 N N . ILE A 1 220 ? 5.457 18.613 -0.680 1.00 90.06 220 ILE A N 1
ATOM 1784 C CA . ILE A 1 220 ? 5.038 17.292 -0.202 1.00 90.06 220 ILE A CA 1
ATOM 1785 C C . ILE A 1 220 ? 6.284 16.444 0.043 1.00 90.06 220 ILE A C 1
ATOM 1787 O O . ILE A 1 220 ? 7.024 16.115 -0.889 1.00 90.06 220 ILE A O 1
ATOM 1791 N N . PHE A 1 221 ? 6.481 16.050 1.299 1.00 92.25 221 PHE A N 1
ATOM 1792 C CA . PHE A 1 221 ? 7.585 15.197 1.726 1.00 92.25 221 PHE A CA 1
ATOM 1793 C C . PHE A 1 221 ? 7.047 13.862 2.216 1.00 92.25 221 PHE A C 1
ATOM 1795 O O . PHE A 1 221 ? 6.356 13.781 3.232 1.00 92.25 221 PHE A O 1
ATOM 1802 N N . HIS A 1 222 ? 7.384 12.811 1.483 1.00 95.56 222 HIS A N 1
ATOM 1803 C CA . HIS A 1 222 ? 7.032 11.453 1.837 1.00 95.56 222 HIS A CA 1
ATOM 1804 C C . HIS A 1 222 ? 7.999 10.885 2.875 1.00 95.56 222 HIS A C 1
ATOM 1806 O O . HIS A 1 222 ? 9.173 11.269 2.940 1.00 95.56 222 HIS A O 1
ATOM 1812 N N . ARG A 1 223 ? 7.502 9.917 3.642 1.00 96.69 223 ARG A N 1
ATOM 1813 C CA . ARG A 1 223 ? 8.216 9.124 4.646 1.00 96.69 223 ARG A CA 1
ATOM 1814 C C . ARG A 1 223 ? 7.874 7.645 4.467 1.00 96.69 223 ARG A C 1
ATOM 1816 O O . ARG A 1 223 ? 6.845 7.314 3.875 1.00 96.69 223 ARG A O 1
ATOM 1823 N N . ILE A 1 224 ? 8.730 6.766 4.984 1.00 98.38 224 ILE A N 1
ATOM 1824 C CA . ILE A 1 224 ? 8.398 5.345 5.133 1.00 98.38 224 ILE A CA 1
ATOM 1825 C C . ILE A 1 224 ? 7.737 5.154 6.493 1.00 98.38 224 ILE A C 1
ATOM 1827 O O . ILE A 1 224 ? 8.326 5.513 7.507 1.00 98.38 224 ILE A O 1
ATOM 1831 N N . VAL A 1 225 ? 6.531 4.597 6.512 1.00 98.25 225 VAL A N 1
ATOM 1832 C CA . VAL A 1 225 ? 5.741 4.350 7.725 1.00 98.25 225 VAL A CA 1
ATOM 1833 C C . VAL A 1 225 ? 5.423 2.863 7.816 1.00 98.25 225 VAL A C 1
ATOM 1835 O O . VAL A 1 225 ? 5.073 2.245 6.810 1.00 98.25 225 VAL A O 1
ATOM 1838 N N . VAL A 1 226 ? 5.532 2.280 9.006 1.00 98.31 226 VAL A N 1
ATOM 1839 C CA . VAL A 1 226 ? 5.023 0.929 9.265 1.00 98.31 226 VAL A CA 1
ATOM 1840 C C . VAL A 1 226 ? 3.548 0.999 9.667 1.00 98.31 226 VAL A C 1
ATOM 1842 O O . VAL A 1 226 ? 3.162 1.814 10.503 1.00 98.31 226 VAL A O 1
ATOM 1845 N N . ARG A 1 227 ? 2.708 0.150 9.074 1.00 97.50 227 ARG A N 1
ATOM 1846 C CA . ARG A 1 227 ? 1.292 -0.003 9.451 1.00 97.50 227 ARG A CA 1
ATOM 1847 C C . ARG A 1 227 ? 0.933 -1.478 9.533 1.00 97.50 227 ARG A C 1
ATOM 1849 O O . ARG A 1 227 ? 1.547 -2.309 8.856 1.00 97.50 227 ARG A O 1
ATOM 1856 N N . LYS A 1 228 ? -0.082 -1.799 10.335 1.00 96.56 228 LYS A N 1
ATOM 1857 C CA . LYS A 1 228 ? -0.628 -3.159 10.391 1.00 96.56 228 LYS A CA 1
ATOM 1858 C C . LYS A 1 228 ? -1.322 -3.544 9.078 1.00 96.56 228 LYS A C 1
ATOM 1860 O O . LYS A 1 228 ? -1.940 -2.719 8.412 1.00 96.56 228 LYS A O 1
ATOM 1865 N N . LEU A 1 229 ? -1.251 -4.827 8.755 1.00 97.06 229 LEU A N 1
ATOM 1866 C CA . LEU A 1 229 ? -1.986 -5.526 7.699 1.00 97.06 229 LEU A CA 1
ATOM 1867 C C . LEU A 1 229 ? -2.886 -6.619 8.310 1.00 97.06 229 LEU A C 1
ATOM 1869 O O . LEU A 1 229 ? -3.103 -7.666 7.705 1.00 97.06 229 LEU A O 1
ATOM 1873 N N . ALA A 1 230 ? -3.388 -6.359 9.521 1.00 95.31 230 ALA A N 1
ATOM 1874 C CA . ALA A 1 230 ? -4.363 -7.174 10.236 1.00 95.31 230 ALA A CA 1
ATOM 1875 C C . ALA A 1 230 ? -5.686 -6.402 10.347 1.00 95.31 230 ALA A C 1
ATOM 1877 O O . ALA A 1 230 ? -5.711 -5.240 10.768 1.00 95.31 230 ALA A O 1
ATOM 1878 N N . TRP A 1 231 ? -6.778 -7.043 9.942 1.00 95.69 231 TRP A N 1
ATOM 1879 C CA . TRP A 1 231 ? -8.052 -6.388 9.649 1.00 95.69 231 TRP A CA 1
ATOM 1880 C C . TRP A 1 231 ? -9.165 -6.793 10.608 1.00 95.69 231 TRP A C 1
ATOM 1882 O O . TRP A 1 231 ? -10.058 -5.983 10.862 1.00 95.69 231 TRP A O 1
ATOM 1892 N N . ASP A 1 232 ? -9.133 -8.016 11.137 1.00 94.19 232 ASP A N 1
ATOM 1893 C CA . ASP A 1 232 ? -10.033 -8.464 12.199 1.00 94.19 232 ASP A CA 1
ATOM 1894 C C . ASP A 1 232 ? -9.378 -8.292 13.585 1.00 94.19 232 ASP A C 1
ATOM 1896 O O . ASP A 1 232 ? -8.266 -8.785 13.799 1.00 94.19 232 ASP A O 1
ATOM 1900 N N . PRO A 1 233 ? -10.053 -7.652 14.563 1.00 94.44 233 PRO A N 1
ATOM 1901 C CA . PRO A 1 233 ? -9.550 -7.553 15.933 1.00 94.44 233 PRO A CA 1
ATOM 1902 C C . PRO A 1 233 ? -9.181 -8.896 16.580 1.00 94.44 233 PRO A C 1
ATOM 1904 O O . PRO A 1 233 ? -8.337 -8.924 17.468 1.00 94.44 233 PRO A O 1
ATOM 1907 N N . LYS A 1 234 ? -9.771 -10.020 16.152 1.00 92.88 234 LYS A N 1
ATOM 1908 C CA . LYS A 1 234 ? -9.381 -11.356 16.631 1.00 92.88 234 LYS A CA 1
ATOM 1909 C C . LYS A 1 234 ? -7.970 -11.741 16.196 1.00 92.88 234 LYS A C 1
ATOM 1911 O O . LYS A 1 234 ? -7.214 -12.265 17.007 1.00 92.88 234 LYS A O 1
ATOM 1916 N N . VAL A 1 235 ? -7.625 -11.460 14.938 1.00 93.38 235 VAL A N 1
ATOM 1917 C CA . VAL A 1 235 ? -6.282 -11.704 14.389 1.00 93.38 235 VAL A CA 1
ATOM 1918 C C . VAL A 1 235 ? -5.277 -10.807 15.100 1.00 93.38 235 VAL A C 1
ATOM 1920 O O . VAL A 1 235 ? -4.219 -11.262 15.517 1.00 93.38 235 VAL A O 1
ATOM 1923 N N . GLU A 1 236 ? -5.645 -9.547 15.330 1.00 94.50 236 GLU A N 1
ATOM 1924 C CA . GLU A 1 236 ? -4.839 -8.633 16.136 1.00 94.50 236 GLU A CA 1
ATOM 1925 C C . GLU A 1 23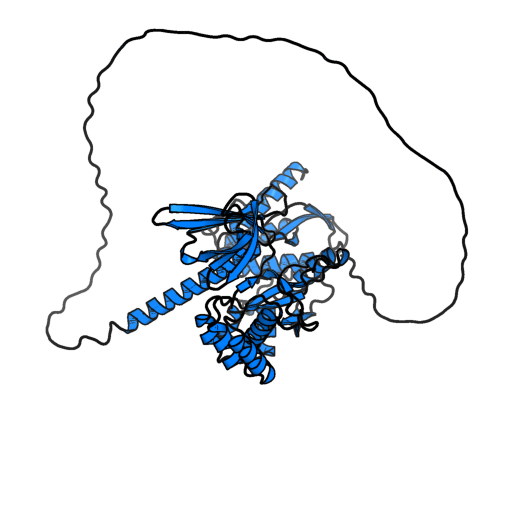6 ? -4.655 -9.126 17.579 1.00 94.50 236 GLU A C 1
ATOM 1927 O O . GLU A 1 236 ? -3.552 -9.081 18.117 1.00 94.50 236 GLU A O 1
ATOM 1932 N N . GLY A 1 237 ? -5.721 -9.654 18.186 1.00 95.56 237 GLY A N 1
ATOM 1933 C CA . GLY A 1 237 ? -5.726 -10.225 19.529 1.00 95.56 237 GLY A CA 1
ATOM 1934 C C . GLY A 1 237 ? -4.690 -11.333 19.731 1.00 95.56 237 GLY A C 1
ATOM 1935 O O . GLY A 1 237 ? -4.088 -11.404 20.802 1.00 95.56 237 GLY A O 1
ATOM 1936 N N . ALA A 1 238 ? -4.447 -12.152 18.703 1.00 94.50 238 ALA A N 1
ATOM 1937 C CA . ALA A 1 238 ? -3.448 -13.220 18.735 1.00 94.50 238 ALA A CA 1
ATOM 1938 C C . ALA A 1 238 ? -2.001 -12.694 18.811 1.00 94.50 238 ALA A C 1
ATOM 1940 O O . ALA A 1 238 ? -1.132 -13.389 19.327 1.00 94.50 238 ALA A O 1
ATOM 1941 N N . MET A 1 239 ? -1.750 -11.458 18.368 1.00 95.56 239 MET A N 1
ATOM 1942 C CA . MET A 1 239 ? -0.418 -10.840 18.377 1.00 95.56 239 MET A CA 1
ATOM 1943 C C . MET A 1 239 ? -0.119 -10.052 19.658 1.00 95.56 239 MET A C 1
ATOM 1945 O O . MET A 1 239 ? 0.998 -9.585 19.846 1.00 95.56 239 MET A O 1
ATOM 1949 N N . LEU A 1 240 ? -1.085 -9.878 20.568 1.00 96.50 240 LEU A N 1
ATOM 1950 C CA . LEU A 1 240 ? -0.911 -9.008 21.744 1.00 96.50 240 LEU A CA 1
ATOM 1951 C C . LEU A 1 240 ? 0.088 -9.542 22.786 1.00 96.50 240 LEU A C 1
ATOM 1953 O O . LEU A 1 240 ? 0.394 -8.839 23.750 1.00 96.50 240 LEU A O 1
ATOM 1957 N N . THR A 1 241 ? 0.571 -10.777 22.632 1.00 96.25 241 THR A N 1
ATOM 1958 C CA . THR A 1 241 ? 1.649 -11.349 23.455 1.00 96.25 241 THR A CA 1
ATOM 1959 C C . THR A 1 241 ? 3.046 -11.047 22.914 1.00 96.25 241 THR A C 1
ATOM 1961 O O . THR A 1 241 ? 4.008 -11.187 23.663 1.00 96.25 241 THR A O 1
ATOM 1964 N N . ASP A 1 242 ? 3.159 -10.632 21.650 1.00 98.12 242 ASP A N 1
ATOM 1965 C CA . ASP A 1 242 ? 4.411 -10.204 21.024 1.00 98.12 242 ASP A CA 1
ATOM 1966 C C . ASP A 1 242 ? 4.703 -8.740 21.426 1.00 98.12 242 ASP A C 1
ATOM 1968 O O . ASP A 1 242 ? 3.887 -7.852 21.151 1.00 98.12 242 ASP A O 1
ATOM 1972 N N . PRO A 1 243 ? 5.842 -8.449 22.085 1.00 96.06 243 PRO A N 1
ATOM 1973 C CA . PRO A 1 243 ? 6.168 -7.100 22.549 1.00 96.06 243 PRO A CA 1
ATOM 1974 C C . PRO A 1 243 ? 6.289 -6.058 21.427 1.00 96.06 243 PRO A C 1
ATOM 1976 O O . PRO A 1 243 ? 5.852 -4.911 21.594 1.00 96.06 243 PRO A O 1
ATOM 1979 N N . GLY A 1 244 ? 6.870 -6.439 20.288 1.00 97.25 244 GLY A N 1
ATOM 1980 C CA . GLY A 1 244 ? 7.027 -5.567 19.130 1.00 97.25 244 GLY A CA 1
ATOM 1981 C C . GLY A 1 244 ? 5.685 -5.293 18.460 1.00 97.25 244 GLY A C 1
ATOM 1982 O O . GLY A 1 244 ? 5.366 -4.138 18.171 1.00 97.25 244 GLY A O 1
ATOM 1983 N N . ALA A 1 245 ? 4.853 -6.324 18.289 1.00 98.00 245 ALA A N 1
ATOM 1984 C CA . ALA A 1 245 ? 3.507 -6.164 17.743 1.00 98.00 245 ALA A CA 1
ATOM 1985 C C . ALA A 1 245 ? 2.642 -5.292 18.659 1.00 98.00 245 ALA A C 1
ATOM 1987 O O . ALA A 1 245 ? 1.993 -4.361 18.182 1.00 98.00 245 ALA A O 1
ATOM 1988 N N . LEU A 1 246 ? 2.683 -5.533 19.974 1.00 97.44 246 LEU A N 1
ATOM 1989 C CA . LEU A 1 246 ? 1.957 -4.745 20.967 1.00 97.44 246 LEU A CA 1
ATOM 1990 C C . LEU A 1 246 ? 2.341 -3.262 20.893 1.00 97.44 246 LEU A C 1
ATOM 1992 O O . LEU A 1 246 ? 1.462 -2.402 20.908 1.00 97.44 246 LEU A O 1
ATOM 1996 N N . THR A 1 247 ? 3.636 -2.968 20.747 1.00 96.50 247 THR A N 1
ATOM 1997 C CA . THR A 1 247 ? 4.152 -1.601 20.569 1.00 96.50 247 THR A CA 1
ATOM 1998 C C . THR A 1 247 ? 3.598 -0.941 19.307 1.00 96.50 247 THR A C 1
ATOM 2000 O O . THR A 1 247 ? 3.068 0.168 19.374 1.00 96.50 247 THR A O 1
ATOM 2003 N N . LEU A 1 248 ? 3.680 -1.622 18.159 1.00 97.62 248 LEU A N 1
ATOM 2004 C CA . LEU A 1 248 ? 3.212 -1.079 16.881 1.00 97.62 248 LEU A CA 1
ATOM 2005 C C . LEU A 1 248 ? 1.698 -0.847 16.859 1.00 97.62 248 LEU A C 1
ATOM 2007 O O . LEU A 1 248 ? 1.233 0.196 16.397 1.00 97.62 248 LEU A O 1
ATOM 2011 N N . LEU A 1 249 ? 0.930 -1.815 17.359 1.00 97.88 249 LEU A N 1
ATOM 2012 C CA . LEU A 1 249 ? -0.527 -1.739 17.416 1.00 97.88 249 LEU A CA 1
ATOM 2013 C C . LEU A 1 249 ? -0.983 -0.628 18.359 1.00 97.88 249 LEU A C 1
ATOM 2015 O O . LEU A 1 249 ? -1.894 0.121 18.010 1.00 97.88 249 LEU A O 1
ATOM 2019 N N . PHE A 1 250 ? -0.334 -0.493 19.520 1.00 97.69 250 PHE A N 1
ATOM 2020 C CA . PHE A 1 250 ? -0.617 0.574 20.475 1.00 97.69 250 PHE A CA 1
ATOM 2021 C C . PHE A 1 250 ? -0.330 1.951 19.872 1.00 97.69 250 PHE A C 1
ATOM 2023 O O . PHE A 1 250 ? -1.217 2.801 19.882 1.00 97.69 250 PHE A O 1
ATOM 2030 N N . ALA A 1 251 ? 0.850 2.147 19.271 1.00 96.31 251 ALA A N 1
ATOM 2031 C CA . ALA A 1 251 ? 1.211 3.403 18.612 1.00 96.31 251 ALA A CA 1
ATOM 2032 C C . ALA A 1 251 ? 0.198 3.791 17.520 1.00 96.31 251 ALA A C 1
ATOM 2034 O O . ALA A 1 251 ? -0.224 4.946 17.436 1.00 96.31 251 ALA A O 1
ATOM 2035 N N . GLN A 1 252 ? -0.251 2.818 16.716 1.00 96.81 252 GLN A N 1
ATOM 2036 C CA . GLN A 1 252 ? -1.291 3.051 15.716 1.00 96.81 252 GLN A CA 1
ATOM 2037 C C . GLN A 1 252 ? -2.641 3.409 16.340 1.00 96.81 252 GLN A C 1
ATOM 2039 O O . GLN A 1 252 ? -3.261 4.382 15.924 1.00 96.81 252 GLN A O 1
ATOM 2044 N N . ALA A 1 253 ? -3.090 2.656 17.344 1.00 97.12 253 ALA A N 1
ATOM 2045 C CA . ALA A 1 253 ? -4.383 2.877 17.980 1.00 97.12 253 ALA A CA 1
ATOM 2046 C C . ALA A 1 253 ? -4.459 4.236 18.693 1.00 97.12 253 ALA A C 1
ATOM 2048 O O . ALA A 1 253 ? -5.472 4.918 18.583 1.00 97.12 253 ALA A O 1
ATOM 2049 N N . VAL A 1 254 ? -3.391 4.653 19.372 1.00 95.75 254 VAL A N 1
ATOM 2050 C CA . VAL A 1 254 ? -3.314 5.968 20.022 1.00 95.75 254 VAL A CA 1
ATOM 2051 C C . VAL A 1 254 ? -3.383 7.091 18.989 1.00 95.75 254 VAL A C 1
ATOM 2053 O O . VAL A 1 254 ? -4.216 7.989 19.112 1.00 95.75 254 VAL A O 1
ATOM 2056 N N . SER A 1 255 ? -2.570 7.008 17.932 1.00 94.88 255 SER A N 1
ATOM 2057 C CA . SER A 1 255 ? -2.579 7.991 16.842 1.00 94.88 255 SER A CA 1
ATOM 2058 C C . SER A 1 255 ? -3.962 8.092 16.185 1.00 94.88 255 SER A C 1
ATOM 2060 O O . SER A 1 255 ? -4.538 9.176 16.096 1.00 94.88 255 SER A O 1
ATOM 2062 N N . ASP A 1 256 ? -4.568 6.955 15.831 1.00 95.50 256 ASP A N 1
ATOM 2063 C CA . ASP A 1 256 ? -5.894 6.905 15.208 1.00 95.50 256 ASP A CA 1
ATOM 2064 C C . ASP A 1 256 ? -7.008 7.434 16.140 1.00 95.50 256 ASP A C 1
ATOM 2066 O O . ASP A 1 256 ? -7.996 7.999 15.661 1.00 95.50 256 ASP A O 1
ATOM 2070 N N . PHE A 1 257 ? -6.868 7.287 17.462 1.00 95.88 257 PHE A N 1
ATOM 2071 C CA . PHE A 1 257 ? -7.811 7.840 18.438 1.00 95.88 257 PHE A CA 1
ATOM 2072 C C . PHE A 1 257 ? -7.719 9.367 18.507 1.00 95.88 257 PHE A C 1
ATOM 2074 O O . PHE A 1 257 ? -8.731 10.055 18.361 1.00 95.88 257 PHE A O 1
ATOM 2081 N N . HIS A 1 258 ? -6.505 9.906 18.664 1.00 93.12 258 HIS A N 1
ATOM 2082 C CA . HIS A 1 258 ? -6.265 11.353 18.762 1.00 93.12 258 HIS A CA 1
ATOM 2083 C C . HIS A 1 258 ? -6.574 12.100 17.462 1.00 93.12 258 HIS A C 1
ATOM 2085 O O . HIS A 1 258 ? -7.062 13.230 17.500 1.00 93.12 258 HIS A O 1
ATOM 2091 N N . LEU A 1 259 ? -6.348 11.461 16.311 1.00 91.50 259 LEU A N 1
ATOM 2092 C CA . LEU A 1 259 ? -6.724 11.987 14.994 1.00 91.50 259 LEU A CA 1
ATOM 2093 C C . LEU A 1 259 ? -8.228 11.850 14.701 1.00 91.50 259 LEU A C 1
ATOM 2095 O O . LEU A 1 259 ? -8.723 12.390 13.712 1.00 91.50 259 LEU A O 1
ATOM 2099 N N . GLY A 1 260 ? -8.984 11.151 15.554 1.00 92.75 260 GLY A N 1
ATOM 2100 C CA . GLY A 1 260 ? -10.420 10.939 15.378 1.00 92.75 260 GLY A CA 1
ATOM 2101 C C . GLY A 1 260 ? -10.775 9.974 14.243 1.00 92.75 260 GLY A C 1
ATOM 2102 O O . GLY A 1 260 ? -11.926 9.963 13.795 1.00 92.75 260 GLY A O 1
ATOM 2103 N N . HIS A 1 261 ? -9.823 9.151 13.789 1.00 93.12 261 HIS A N 1
ATOM 2104 C CA . HIS A 1 261 ? -10.050 8.089 12.801 1.00 93.12 261 HIS A CA 1
ATOM 2105 C C . HIS A 1 261 ? -11.013 7.018 13.327 1.00 93.12 261 HIS A C 1
ATOM 2107 O O . HIS A 1 261 ? -11.757 6.406 12.555 1.00 93.12 261 HIS A O 1
ATOM 2113 N N . PHE A 1 262 ? -11.064 6.838 14.649 1.00 95.19 262 PHE A N 1
ATOM 2114 C CA . PHE A 1 262 ? -12.158 6.153 15.322 1.00 95.19 262 PHE A CA 1
ATOM 2115 C C . PHE A 1 262 ? -12.610 6.914 16.566 1.00 95.19 262 PHE A C 1
ATOM 2117 O O . PHE A 1 262 ? -11.911 7.786 17.075 1.00 95.19 262 PHE A O 1
ATOM 2124 N N . LYS A 1 263 ? -13.809 6.584 17.052 1.00 91.94 263 LYS A N 1
ATOM 2125 C CA . LYS A 1 263 ? -14.389 7.184 18.255 1.00 91.94 263 LYS A CA 1
ATOM 2126 C C . LYS A 1 263 ? -14.792 6.092 19.234 1.00 91.94 263 LYS A C 1
ATOM 2128 O O . LYS A 1 263 ? -15.222 5.011 18.829 1.00 91.94 263 LYS A O 1
ATOM 2133 N N . ALA A 1 264 ? -14.639 6.384 20.519 1.00 94.06 264 ALA A N 1
ATOM 2134 C CA . ALA A 1 264 ? -15.229 5.573 21.570 1.00 94.06 264 ALA A CA 1
ATOM 2135 C C . ALA A 1 264 ? -16.764 5.657 21.502 1.00 94.06 264 ALA A C 1
ATOM 2137 O O . ALA A 1 264 ? -17.315 6.665 21.051 1.00 94.06 264 ALA A O 1
ATOM 2138 N N . LEU A 1 265 ? -17.448 4.603 21.948 1.00 93.00 265 LEU A N 1
ATOM 2139 C CA . LEU A 1 265 ? -18.915 4.558 21.995 1.00 93.00 265 LEU A CA 1
ATOM 2140 C C . LEU A 1 265 ? -19.520 5.627 22.916 1.00 93.00 265 LEU A C 1
ATOM 2142 O O . LEU A 1 265 ? -20.604 6.140 22.641 1.00 93.00 265 LEU A O 1
ATOM 2146 N N . ASP A 1 266 ? -18.816 5.962 23.994 1.00 94.75 266 ASP A N 1
ATOM 2147 C CA . ASP A 1 266 ? -19.248 6.903 25.018 1.00 94.75 266 ASP A CA 1
ATOM 2148 C C . ASP A 1 266 ? -18.046 7.633 25.647 1.00 94.75 266 ASP A C 1
ATOM 2150 O O . ASP A 1 266 ? -16.885 7.249 25.465 1.00 94.75 266 ASP A O 1
ATOM 2154 N N . SER A 1 267 ? -18.326 8.706 26.392 1.00 95.06 267 SER A N 1
ATOM 2155 C CA . SER A 1 267 ? -17.291 9.527 27.030 1.00 95.06 267 SER A CA 1
ATOM 2156 C C . SER A 1 267 ? -16.522 8.783 28.121 1.00 95.06 267 SER A C 1
ATOM 2158 O O . SER A 1 267 ? -15.329 9.008 28.265 1.00 95.06 267 SER A O 1
ATOM 2160 N N . SER A 1 268 ? -17.159 7.860 28.850 1.00 96.81 268 SER A N 1
ATOM 2161 C CA . SER A 1 268 ? -16.475 7.079 29.888 1.00 96.81 268 SER A CA 1
ATOM 2162 C C . SER A 1 268 ? -15.409 6.173 29.278 1.00 96.81 268 SER A C 1
ATOM 2164 O O . SER A 1 268 ? -14.325 6.034 29.836 1.00 96.81 268 SER A O 1
ATOM 2166 N N . THR A 1 269 ? -15.699 5.560 28.132 1.00 96.94 269 THR A N 1
ATOM 2167 C CA . THR A 1 269 ? -14.732 4.756 27.380 1.00 96.94 269 THR A CA 1
ATOM 2168 C C . THR A 1 269 ? -13.586 5.626 26.854 1.00 96.94 269 THR A C 1
ATOM 2170 O O . THR A 1 269 ? -12.428 5.215 26.900 1.00 96.94 269 THR A O 1
ATOM 2173 N N . SER A 1 270 ? -13.887 6.845 26.393 1.00 96.81 270 SER A N 1
ATOM 2174 C CA . SER A 1 270 ? -12.869 7.827 25.992 1.00 96.81 270 SER A CA 1
ATOM 2175 C C . SER A 1 270 ? -11.921 8.167 27.148 1.00 96.81 270 SER A C 1
ATOM 2177 O O . SER A 1 270 ? -10.705 8.117 26.974 1.00 96.81 270 SER A O 1
ATOM 2179 N N . ASP A 1 271 ? -12.459 8.455 28.335 1.00 97.62 271 ASP A N 1
ATOM 2180 C CA . ASP A 1 271 ? -11.666 8.773 29.529 1.00 97.62 271 ASP A CA 1
ATOM 2181 C C . ASP A 1 271 ? -10.792 7.583 29.963 1.00 97.62 271 ASP A C 1
ATOM 2183 O O . ASP A 1 271 ? -9.629 7.752 30.331 1.00 97.62 271 ASP A O 1
ATOM 2187 N N . GLN A 1 272 ? -11.320 6.358 29.860 1.00 97.94 272 GLN A N 1
ATOM 2188 C CA . GLN A 1 272 ? -10.560 5.136 30.134 1.00 97.94 272 GLN A CA 1
ATOM 2189 C C . GLN A 1 272 ? -9.402 4.929 29.154 1.00 97.94 272 GLN A C 1
ATOM 2191 O O . GLN A 1 272 ? -8.317 4.541 29.585 1.00 97.94 272 GLN A O 1
ATOM 2196 N N . LEU A 1 273 ? -9.598 5.188 27.856 1.00 98.19 273 LEU A N 1
ATOM 2197 C CA . LEU A 1 273 ? -8.516 5.113 26.870 1.00 98.19 273 LEU A CA 1
ATOM 2198 C C . LEU A 1 273 ? -7.390 6.090 27.223 1.00 98.19 273 LEU A C 1
ATOM 2200 O O . LEU A 1 273 ? -6.234 5.677 27.271 1.00 98.19 273 LEU A O 1
ATOM 2204 N N . LEU A 1 274 ? -7.722 7.340 27.559 1.00 97.25 274 LEU A N 1
ATOM 2205 C CA . LEU A 1 274 ? -6.736 8.347 27.970 1.00 97.25 274 LEU A CA 1
ATOM 2206 C C . LEU A 1 274 ? -5.971 7.919 29.235 1.00 97.25 274 LEU A C 1
ATOM 2208 O O . LEU A 1 274 ? -4.746 7.991 29.277 1.00 97.25 274 LEU A O 1
ATOM 2212 N N . GLN A 1 275 ? -6.663 7.377 30.241 1.00 97.88 275 GLN A N 1
ATOM 2213 C CA . GLN A 1 275 ? -6.017 6.866 31.456 1.00 97.88 275 GLN A CA 1
ATOM 2214 C C . GLN A 1 275 ? -5.082 5.672 31.173 1.00 97.88 275 GLN A C 1
ATOM 2216 O O . GLN A 1 275 ? -4.008 5.536 31.772 1.00 97.88 275 GLN A O 1
ATOM 2221 N N . LEU A 1 276 ? -5.487 4.768 30.277 1.00 98.31 276 LEU A N 1
ATOM 2222 C CA . LEU A 1 276 ? -4.684 3.610 29.880 1.00 98.31 276 LEU A CA 1
ATOM 2223 C C . LEU A 1 276 ? -3.449 4.024 29.067 1.00 98.31 276 LEU A C 1
ATOM 2225 O O . LEU A 1 276 ? -2.390 3.416 29.228 1.00 98.31 276 LEU A O 1
ATOM 2229 N N . GLU A 1 277 ? -3.564 5.071 28.249 1.00 96.44 277 GLU A N 1
ATOM 2230 C CA . GLU A 1 277 ? -2.440 5.697 27.549 1.00 96.44 277 GLU A CA 1
ATOM 2231 C C . GLU A 1 277 ? -1.439 6.308 28.541 1.00 96.44 277 GLU A C 1
ATOM 2233 O O . GLU A 1 277 ? -0.261 5.947 28.517 1.00 96.44 277 GLU A O 1
ATOM 2238 N N . GLU A 1 278 ? -1.904 7.148 29.475 1.00 96.31 278 GLU A N 1
ATOM 2239 C CA . GLU A 1 278 ? -1.062 7.787 30.501 1.00 96.31 278 GLU A CA 1
ATOM 2240 C C . GLU A 1 278 ? -0.321 6.764 31.374 1.00 96.31 278 GLU A C 1
ATOM 2242 O O . GLU A 1 278 ? 0.862 6.923 31.686 1.00 96.31 278 GLU A O 1
ATOM 2247 N N . SER A 1 279 ? -1.001 5.676 31.741 1.00 97.06 279 SER A N 1
ATOM 2248 C CA . SER A 1 279 ? -0.420 4.582 32.528 1.00 97.06 279 SER A CA 1
ATOM 2249 C C . SER A 1 279 ? 0.414 3.591 31.705 1.00 97.06 279 SER A C 1
ATOM 2251 O O . SER A 1 279 ? 0.966 2.648 32.276 1.00 97.06 279 SER A O 1
ATOM 2253 N N . LYS A 1 280 ? 0.533 3.796 30.384 1.00 95.50 280 LYS A N 1
ATOM 2254 C CA . LYS A 1 280 ? 1.241 2.919 29.434 1.00 95.50 280 LYS A CA 1
ATOM 2255 C C . LYS A 1 280 ? 0.780 1.460 29.492 1.00 95.50 280 LYS A C 1
ATOM 2257 O O . LYS A 1 280 ? 1.570 0.530 29.330 1.00 95.50 280 LYS A O 1
ATOM 2262 N N . ASN A 1 281 ? -0.514 1.240 29.714 1.00 97.56 281 ASN A N 1
ATOM 2263 C CA . ASN A 1 281 ? -1.097 -0.095 29.757 1.00 97.56 281 ASN A CA 1
ATOM 2264 C C . ASN A 1 281 ? -1.576 -0.529 28.364 1.00 97.56 281 ASN A C 1
ATOM 2266 O O . ASN A 1 281 ? -2.771 -0.542 28.065 1.00 97.56 281 ASN A O 1
ATOM 2270 N N . TYR A 1 282 ? -0.617 -0.887 27.507 1.00 97.69 282 TYR A N 1
ATOM 2271 C CA . TYR A 1 282 ? -0.853 -1.129 26.077 1.00 97.69 282 TYR A CA 1
ATOM 2272 C C . TYR A 1 282 ? -1.853 -2.260 25.825 1.00 97.69 282 TYR A C 1
ATOM 2274 O O . TYR A 1 282 ? -2.731 -2.149 24.970 1.00 97.69 282 TYR A O 1
ATOM 2282 N N . LEU A 1 283 ? -1.760 -3.337 26.611 1.00 97.94 283 LEU A N 1
ATOM 2283 C CA . LEU A 1 283 ? -2.617 -4.509 26.460 1.00 97.94 283 LEU A CA 1
ATOM 2284 C C . LEU A 1 283 ? -4.086 -4.190 26.755 1.00 97.94 283 LEU A C 1
ATOM 2286 O O . LEU A 1 283 ? -4.964 -4.565 25.977 1.00 97.94 283 LEU A O 1
ATOM 2290 N N . LEU A 1 284 ? -4.374 -3.523 27.880 1.00 98.25 284 LEU A N 1
ATOM 2291 C CA . LEU A 1 284 ? -5.753 -3.158 28.208 1.00 98.25 284 LEU A CA 1
ATOM 2292 C C . LEU A 1 284 ? -6.279 -2.062 27.279 1.00 98.25 284 LEU A C 1
ATOM 2294 O O . LEU A 1 284 ? -7.449 -2.129 26.909 1.00 98.25 284 LEU A O 1
ATOM 2298 N N . TYR A 1 285 ? -5.425 -1.124 26.853 1.00 98.62 285 TYR A N 1
ATOM 2299 C CA . TYR A 1 285 ? -5.783 -0.111 25.858 1.00 98.62 285 TYR A CA 1
ATOM 2300 C C . TYR A 1 285 ? -6.293 -0.769 24.569 1.00 98.62 285 TYR A C 1
ATOM 2302 O O . TYR A 1 285 ? -7.421 -0.523 24.148 1.00 98.62 285 TYR A O 1
ATOM 2310 N N . LEU A 1 286 ? -5.519 -1.692 23.989 1.00 98.31 286 LEU A N 1
ATOM 2311 C CA . LEU A 1 286 ? -5.898 -2.370 22.745 1.00 98.31 286 LEU A CA 1
ATOM 2312 C C . LEU A 1 286 ? -7.127 -3.267 22.909 1.00 98.31 286 LEU A C 1
ATOM 2314 O O . LEU A 1 286 ? -8.012 -3.259 22.054 1.00 98.31 286 LEU A O 1
ATOM 2318 N N . ARG A 1 287 ? -7.255 -3.974 24.038 1.00 97.81 287 ARG A N 1
ATOM 2319 C CA . ARG A 1 287 ? -8.473 -4.746 24.344 1.00 97.81 287 ARG A CA 1
ATOM 2320 C C . ARG A 1 287 ? -9.717 -3.862 24.420 1.00 97.81 287 ARG A C 1
ATOM 2322 O O . ARG A 1 287 ? -10.785 -4.301 23.997 1.00 97.81 287 ARG A O 1
ATOM 2329 N N . LEU A 1 288 ? -9.591 -2.637 24.933 1.00 98.06 288 LEU A N 1
ATOM 2330 C CA . LEU A 1 288 ? -10.682 -1.665 24.951 1.00 98.06 288 LEU A CA 1
ATOM 2331 C C . LEU A 1 288 ? -10.977 -1.128 23.540 1.00 98.06 288 LEU A C 1
ATOM 2333 O O . LEU A 1 288 ? -12.145 -1.037 23.157 1.00 98.06 288 LEU A O 1
ATOM 2337 N N . CYS A 1 289 ? -9.946 -0.863 22.728 1.00 98.00 289 CYS A N 1
ATOM 2338 C CA . CYS A 1 289 ? -10.092 -0.501 21.314 1.00 98.00 289 CYS A CA 1
ATOM 2339 C C . CYS A 1 289 ? -10.839 -1.571 20.504 1.00 98.00 289 CYS A C 1
ATOM 2341 O O . CYS A 1 289 ? -11.713 -1.237 19.706 1.00 98.00 289 CYS A O 1
ATOM 2343 N N . HIS A 1 290 ? -10.562 -2.861 20.729 1.00 97.38 290 HIS A N 1
ATOM 2344 C CA . HIS A 1 290 ? -11.209 -3.974 20.012 1.00 97.38 290 HIS A CA 1
ATOM 2345 C C . HIS A 1 290 ? -12.729 -4.024 20.207 1.00 97.38 290 HIS A C 1
ATOM 2347 O O . HIS A 1 290 ? -13.448 -4.524 19.336 1.00 97.38 290 HIS A O 1
ATOM 2353 N N . GLN A 1 291 ? -13.223 -3.466 21.314 1.00 96.50 291 GLN A N 1
ATOM 2354 C CA . GLN A 1 291 ? -14.650 -3.356 21.622 1.00 96.50 291 GLN A CA 1
ATOM 2355 C C . GLN A 1 291 ? -15.328 -2.186 20.889 1.00 96.50 291 GLN A C 1
ATOM 2357 O O . GLN A 1 291 ? -16.555 -2.131 20.834 1.00 96.50 291 GLN A O 1
ATOM 2362 N N . GLN A 1 292 ? -14.558 -1.274 20.282 1.00 96.62 292 GLN A N 1
ATOM 2363 C CA . GLN A 1 292 ? -15.094 -0.108 19.584 1.00 96.62 292 GLN A CA 1
ATOM 2364 C C . GLN A 1 292 ? -15.440 -0.454 18.121 1.00 96.62 292 GLN A C 1
ATOM 2366 O O . GLN A 1 292 ? -14.570 -0.911 17.369 1.00 96.62 292 GLN A O 1
ATOM 2371 N N . PRO A 1 293 ? -16.679 -0.212 17.646 1.00 93.25 293 PRO A N 1
ATOM 2372 C CA . PRO A 1 293 ? -17.089 -0.586 16.286 1.00 93.25 293 PRO A CA 1
ATOM 2373 C C . PRO A 1 293 ? -16.327 0.136 15.171 1.00 93.25 293 PRO A C 1
ATOM 2375 O O . PRO A 1 293 ? -16.146 -0.414 14.083 1.00 93.25 293 PRO A O 1
ATOM 2378 N N . THR A 1 294 ? -15.882 1.366 15.434 1.00 93.44 294 THR A N 1
ATOM 2379 C CA . THR A 1 294 ? -15.161 2.197 14.463 1.00 93.44 294 THR A CA 1
ATOM 2380 C C . THR A 1 294 ? -13.646 2.004 14.500 1.00 93.44 294 THR A C 1
ATOM 2382 O O . THR A 1 294 ? -12.964 2.628 13.699 1.00 93.44 294 THR A O 1
ATOM 2385 N N . TYR A 1 295 ? -13.108 1.171 15.398 1.00 96.88 295 TYR A N 1
ATOM 2386 C CA . TYR A 1 295 ? -11.673 0.871 15.467 1.00 96.88 295 TYR A CA 1
ATOM 2387 C C . TYR A 1 295 ? -11.227 -0.088 14.351 1.00 96.88 295 TYR A C 1
ATOM 2389 O O . TYR A 1 295 ? -11.973 -0.998 13.972 1.00 96.88 295 TYR A O 1
ATOM 2397 N N . GLY A 1 296 ? -9.983 0.078 13.886 1.00 95.56 296 GLY A N 1
ATOM 2398 C CA . GLY A 1 296 ? -9.311 -0.864 12.985 1.00 95.56 296 GLY A CA 1
ATOM 2399 C C . GLY A 1 296 ? -9.528 -0.596 11.496 1.00 95.56 296 GLY A C 1
ATOM 2400 O O . GLY A 1 296 ? -9.590 -1.547 10.717 1.00 95.56 296 GLY A O 1
ATOM 2401 N N . TYR A 1 297 ? -9.662 0.673 11.108 1.00 97.06 297 TYR A N 1
ATOM 2402 C CA . TYR A 1 297 ? -9.771 1.094 9.711 1.00 97.06 297 TYR A CA 1
ATOM 2403 C C . TYR A 1 297 ? -8.565 1.933 9.295 1.00 97.06 297 TYR A C 1
ATOM 2405 O O . TYR A 1 297 ? -8.167 2.838 10.018 1.00 97.06 297 TYR A O 1
ATOM 2413 N N . GLU A 1 298 ? -8.047 1.671 8.100 1.00 96.75 298 GLU A N 1
ATOM 2414 C CA . GLU A 1 298 ? -7.145 2.577 7.396 1.00 96.75 298 GLU A CA 1
ATOM 2415 C C . GLU A 1 298 ? -7.993 3.615 6.651 1.00 96.75 298 GLU A C 1
ATOM 2417 O O . GLU A 1 298 ? -8.901 3.255 5.889 1.00 96.75 298 GLU A O 1
ATOM 2422 N N . ILE A 1 299 ? -7.718 4.899 6.885 1.00 96.50 299 ILE A N 1
ATOM 2423 C CA . ILE A 1 299 ? -8.437 6.014 6.263 1.00 96.50 299 ILE A CA 1
ATOM 2424 C C . ILE A 1 299 ? -7.743 6.386 4.951 1.00 96.50 299 ILE A C 1
ATOM 2426 O O . ILE A 1 299 ? -6.557 6.709 4.934 1.00 96.50 299 ILE A O 1
ATOM 2430 N N . LEU A 1 300 ? -8.482 6.381 3.845 1.00 96.50 300 LEU A N 1
ATOM 2431 C CA . LEU A 1 300 ? -7.997 6.781 2.524 1.00 96.50 300 LEU A CA 1
ATOM 2432 C C . LEU A 1 300 ? -8.389 8.236 2.225 1.00 96.50 300 LEU A C 1
ATOM 2434 O O . LEU A 1 300 ? -9.072 8.894 3.011 1.00 96.50 300 LEU A O 1
ATOM 2438 N N . ASP A 1 301 ? -7.915 8.774 1.110 1.00 94.50 301 ASP A N 1
ATOM 2439 C CA . ASP A 1 301 ? -8.397 10.043 0.583 1.00 94.50 301 ASP A CA 1
ATOM 2440 C C . ASP A 1 301 ? -9.881 9.949 0.212 1.00 94.50 301 ASP A C 1
ATOM 2442 O O . ASP A 1 301 ? -10.334 8.908 -0.289 1.00 94.50 301 ASP A O 1
ATOM 2446 N N . PRO A 1 302 ? -10.643 11.041 0.416 1.00 94.75 302 PRO A N 1
ATOM 2447 C CA . PRO A 1 302 ? -11.989 11.155 -0.115 1.00 94.75 302 PRO A CA 1
ATOM 2448 C C . PRO A 1 302 ? -12.027 10.842 -1.612 1.00 94.75 302 PRO A C 1
ATOM 2450 O O . PRO A 1 302 ? -11.098 11.133 -2.368 1.00 94.75 302 PRO A O 1
ATOM 2453 N N . CYS A 1 303 ? -13.122 10.235 -2.047 1.00 95.38 303 CYS A N 1
ATOM 2454 C CA . CYS A 1 303 ? -13.301 9.805 -3.422 1.00 95.38 303 CYS A CA 1
ATOM 2455 C C . CYS A 1 303 ? -14.721 10.092 -3.909 1.00 95.38 303 CYS A C 1
ATOM 2457 O O . CYS A 1 303 ? -15.599 10.483 -3.140 1.00 95.38 303 CYS A O 1
ATOM 2459 N N . ILE A 1 304 ? -14.944 9.891 -5.205 1.00 96.38 304 ILE A N 1
ATOM 2460 C CA . ILE A 1 304 ? -16.275 9.987 -5.804 1.00 96.38 304 ILE A CA 1
ATOM 2461 C C . ILE A 1 304 ? -16.764 8.580 -6.133 1.00 96.38 304 ILE A C 1
ATOM 2463 O O . ILE A 1 304 ? -16.034 7.789 -6.726 1.00 96.38 304 ILE A O 1
ATOM 2467 N N . SER A 1 305 ? -18.004 8.287 -5.764 1.00 96.75 305 SER A N 1
ATOM 2468 C CA . SER A 1 305 ? -18.665 6.997 -5.932 1.00 96.75 305 SER A CA 1
ATOM 2469 C C . SER A 1 305 ? -19.896 7.123 -6.834 1.00 96.75 305 SER A C 1
ATOM 2471 O O . SER A 1 305 ? -20.523 8.182 -6.909 1.00 96.75 305 SER A O 1
ATOM 2473 N N . ASP A 1 306 ? -20.265 6.038 -7.513 1.00 96.56 306 ASP A N 1
ATOM 2474 C CA . ASP A 1 306 ? -21.578 5.891 -8.156 1.00 96.56 306 ASP A CA 1
ATOM 2475 C C . ASP A 1 306 ? -22.675 5.378 -7.202 1.00 96.56 306 ASP A C 1
ATOM 2477 O O . ASP A 1 306 ? -23.846 5.322 -7.581 1.00 96.56 306 ASP A O 1
ATOM 2481 N N . TYR A 1 307 ? -22.311 5.078 -5.953 1.00 96.00 307 TYR A N 1
ATOM 2482 C CA . TYR A 1 307 ? -23.209 4.652 -4.884 1.00 96.00 307 TYR A CA 1
ATOM 2483 C C . TYR A 1 307 ? -23.355 5.728 -3.789 1.00 96.00 307 TYR A C 1
ATOM 2485 O O . TYR A 1 307 ? -22.335 6.264 -3.346 1.00 96.00 307 TYR A O 1
ATOM 2493 N N . PRO A 1 308 ? -24.578 5.982 -3.271 1.00 93.62 308 PRO A N 1
ATOM 2494 C CA . PRO A 1 308 ? -25.848 5.366 -3.678 1.00 93.62 308 PRO A CA 1
ATOM 2495 C C . PRO A 1 308 ? -26.411 5.979 -4.968 1.00 93.62 308 PRO A C 1
ATOM 2497 O O . PRO A 1 308 ? -27.407 5.495 -5.502 1.00 93.62 308 PRO A O 1
ATOM 2500 N N . ARG A 1 309 ? -25.807 7.074 -5.443 1.00 94.19 309 ARG A N 1
ATOM 2501 C CA . ARG A 1 309 ? -26.141 7.756 -6.692 1.00 94.19 309 ARG A CA 1
ATOM 2502 C C . ARG A 1 309 ? -24.856 8.183 -7.411 1.00 94.19 309 ARG A C 1
ATOM 2504 O O . ARG A 1 309 ? -23.828 8.364 -6.755 1.00 94.19 309 ARG A O 1
ATOM 2511 N N . PRO A 1 310 ? -24.903 8.407 -8.735 1.00 95.44 310 PRO A N 1
ATOM 2512 C CA . PRO A 1 310 ? -23.770 8.937 -9.483 1.00 95.44 310 PRO A CA 1
ATOM 2513 C C . PRO A 1 310 ? -23.199 10.218 -8.867 1.00 95.44 310 PRO A C 1
ATOM 2515 O O . PRO A 1 310 ? -23.955 11.098 -8.462 1.00 95.44 310 PRO A O 1
ATOM 2518 N N . ASN A 1 311 ? -21.871 10.340 -8.880 1.00 94.56 311 ASN A N 1
ATOM 2519 C CA . ASN A 1 311 ? -21.131 11.501 -8.378 1.00 94.56 311 ASN A CA 1
ATOM 2520 C C . ASN A 1 311 ? -21.318 11.777 -6.873 1.00 94.56 311 ASN A C 1
ATOM 2522 O O . ASN A 1 311 ? -21.286 12.928 -6.449 1.00 94.56 311 ASN A O 1
ATOM 2526 N N . THR A 1 312 ? -21.491 10.732 -6.060 1.00 95.81 312 THR A N 1
ATOM 2527 C CA . THR A 1 312 ? -21.521 10.866 -4.598 1.00 95.81 312 THR A CA 1
ATOM 2528 C C . THR A 1 312 ? -20.107 11.100 -4.073 1.00 95.81 312 THR A C 1
ATOM 2530 O O . THR A 1 312 ? -19.256 10.216 -4.165 1.00 95.81 312 THR A O 1
ATOM 2533 N N . GLU A 1 313 ? -19.850 12.267 -3.489 1.00 95.88 313 GLU A N 1
ATOM 2534 C CA . GLU A 1 313 ? -18.627 12.510 -2.722 1.00 95.88 313 GLU A CA 1
ATOM 2535 C C . GLU A 1 313 ? -18.664 11.712 -1.418 1.00 95.88 313 GLU A C 1
ATOM 2537 O O . GLU A 1 313 ? -19.656 11.731 -0.683 1.00 95.88 313 GLU A O 1
ATOM 2542 N N . CYS A 1 314 ? -17.590 10.980 -1.132 1.00 95.88 314 CYS A N 1
ATOM 2543 C CA . CYS A 1 314 ? -17.540 10.130 0.044 1.00 95.88 314 CYS A CA 1
ATOM 2544 C C . CYS A 1 314 ? -16.143 10.030 0.659 1.00 95.88 314 CYS A C 1
ATOM 2546 O O . CYS A 1 314 ? -15.127 9.962 -0.035 1.00 95.88 314 CYS A O 1
ATOM 2548 N N . GLY A 1 315 ? -16.099 9.970 1.989 1.00 96.69 315 GLY A N 1
ATOM 2549 C CA . GLY A 1 315 ? -14.933 9.477 2.712 1.00 96.69 315 GLY A CA 1
ATOM 2550 C C . GLY A 1 315 ? -14.775 7.979 2.467 1.00 96.69 315 GLY A C 1
ATOM 2551 O O . GLY A 1 315 ? -15.771 7.260 2.390 1.00 96.69 315 GLY A O 1
ATOM 2552 N N . LEU A 1 316 ? -13.537 7.506 2.352 1.00 97.69 316 LEU A N 1
ATOM 2553 C CA . LEU A 1 316 ? -13.219 6.118 2.031 1.00 97.69 316 LEU A CA 1
ATOM 2554 C C . LEU A 1 316 ? -12.330 5.522 3.119 1.00 97.69 316 LEU A C 1
ATOM 2556 O O . LEU A 1 316 ? -11.330 6.116 3.515 1.00 97.69 316 LEU A O 1
ATOM 2560 N N . LYS A 1 317 ? -12.673 4.323 3.587 1.00 97.50 317 LYS A N 1
ATOM 2561 C CA . LYS A 1 317 ? -11.836 3.573 4.525 1.00 97.50 317 LYS A CA 1
ATOM 2562 C C . LYS A 1 317 ? -11.957 2.070 4.317 1.00 97.50 317 LYS A C 1
ATOM 2564 O O . LYS A 1 317 ? -12.969 1.581 3.814 1.00 97.50 317 LYS A O 1
ATOM 2569 N N . ILE A 1 318 ? -10.930 1.330 4.715 1.00 98.12 318 ILE A N 1
ATOM 2570 C CA . ILE A 1 318 ? -10.916 -0.135 4.667 1.00 98.12 318 ILE A CA 1
ATOM 2571 C C . ILE A 1 318 ? -10.440 -0.697 5.999 1.00 98.12 318 ILE A C 1
ATOM 2573 O O . ILE A 1 318 ? -9.482 -0.215 6.589 1.00 98.12 318 ILE A O 1
ATOM 2577 N N . GLY A 1 319 ? -11.141 -1.703 6.498 1.00 96.69 319 GLY A N 1
ATOM 2578 C CA . GLY A 1 319 ? -10.897 -2.266 7.819 1.00 96.69 319 GLY A CA 1
ATOM 2579 C C . GLY A 1 319 ? -12.014 -3.208 8.207 1.00 96.69 319 GLY A C 1
ATOM 2580 O O . GLY A 1 319 ? -13.063 -3.221 7.559 1.00 96.69 319 GLY A O 1
ATOM 2581 N N . ARG A 1 320 ? -11.798 -4.045 9.226 1.00 95.94 320 ARG A N 1
ATOM 2582 C CA . ARG A 1 320 ? -12.813 -5.015 9.682 1.00 95.94 320 ARG A CA 1
ATOM 2583 C C . ARG A 1 320 ? -13.400 -5.830 8.526 1.00 95.94 320 ARG A C 1
ATOM 2585 O O . ARG A 1 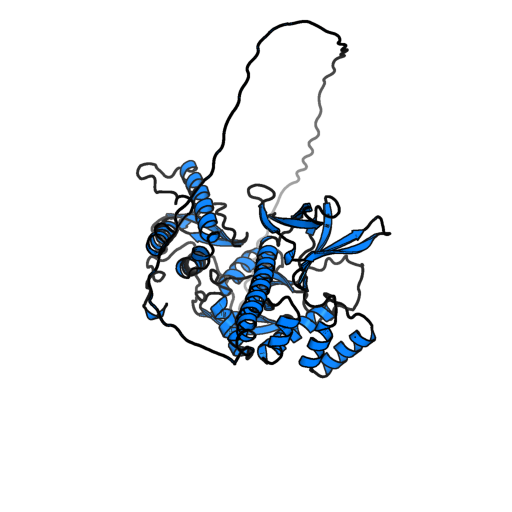320 ? -14.617 -6.001 8.398 1.00 95.94 320 ARG A O 1
ATOM 2592 N N . ARG A 1 321 ? -12.509 -6.257 7.626 1.00 96.69 321 ARG A N 1
ATOM 2593 C CA . ARG A 1 321 ? -12.816 -7.024 6.411 1.00 96.69 321 ARG A CA 1
ATOM 2594 C C . ARG A 1 321 ? -13.892 -6.383 5.526 1.00 96.69 321 ARG A C 1
ATOM 2596 O O . ARG A 1 321 ? -14.687 -7.083 4.898 1.00 96.69 321 ARG A O 1
ATOM 2603 N N . SER A 1 322 ? -13.947 -5.054 5.496 1.00 97.94 322 SER A N 1
ATOM 2604 C CA . SER A 1 322 ? -14.955 -4.293 4.762 1.00 97.94 322 SER A CA 1
ATOM 2605 C C . SER A 1 322 ? -14.351 -3.048 4.119 1.00 97.94 322 SER A C 1
ATOM 2607 O O . SER A 1 322 ? -13.495 -2.389 4.707 1.00 97.94 322 SER A O 1
ATOM 2609 N N . VAL A 1 323 ? -14.835 -2.703 2.928 1.00 98.38 323 VAL A N 1
ATOM 2610 C CA . VAL A 1 323 ? -14.673 -1.364 2.348 1.00 98.38 323 VAL A CA 1
ATOM 2611 C C . VAL A 1 323 ? -15.854 -0.524 2.818 1.00 98.38 323 VAL A C 1
ATOM 2613 O O . VAL A 1 323 ? -16.995 -0.975 2.744 1.00 98.38 323 VAL A O 1
ATOM 2616 N N . VAL A 1 324 ? -15.602 0.676 3.326 1.00 98.19 324 VAL A N 1
ATOM 2617 C CA . VAL A 1 324 ? -16.643 1.572 3.834 1.00 98.19 324 VAL A CA 1
ATOM 2618 C C . VAL A 1 324 ? -16.543 2.905 3.117 1.00 98.19 324 VAL A C 1
ATOM 2620 O O . VAL A 1 324 ? -15.466 3.500 3.065 1.00 98.19 324 VAL A O 1
ATOM 2623 N N . ILE A 1 325 ? -17.679 3.369 2.602 1.00 97.88 325 ILE A N 1
ATOM 2624 C CA . ILE A 1 325 ? -17.829 4.738 2.114 1.00 97.88 325 ILE A CA 1
ATOM 2625 C C . ILE A 1 325 ? -18.780 5.503 3.026 1.00 97.88 325 ILE A C 1
ATOM 2627 O O . ILE A 1 325 ? -19.796 4.967 3.477 1.00 97.88 325 ILE A O 1
ATOM 2631 N N . GLU A 1 326 ? -18.439 6.751 3.311 1.00 96.19 326 GLU A N 1
ATOM 2632 C CA . GLU A 1 326 ? -19.224 7.649 4.152 1.00 96.19 326 GLU A CA 1
ATOM 2633 C C . GLU A 1 326 ? -19.629 8.879 3.356 1.00 96.19 326 GLU A C 1
ATOM 2635 O O . GLU A 1 326 ? -18.763 9.563 2.821 1.00 96.19 326 GLU A O 1
ATOM 2640 N N . TYR A 1 327 ? -20.920 9.178 3.293 1.00 95.19 327 TYR A N 1
ATOM 2641 C CA . TYR A 1 327 ? -21.460 10.273 2.486 1.00 95.19 327 TYR A CA 1
ATOM 2642 C C . TYR A 1 327 ? -22.599 10.983 3.221 1.00 95.19 327 TYR A C 1
ATOM 2644 O O . TYR A 1 327 ? -23.173 10.445 4.171 1.00 95.19 327 TYR A O 1
ATOM 2652 N N . SER A 1 328 ? -22.921 12.201 2.793 1.00 92.56 328 SER A N 1
ATOM 2653 C CA . SER A 1 328 ? -24.086 12.938 3.287 1.00 92.56 328 SER A CA 1
ATOM 2654 C C . SER A 1 328 ? -25.340 12.509 2.534 1.00 92.56 328 SER A C 1
ATOM 2656 O O . SER A 1 328 ? -25.378 12.548 1.306 1.00 92.56 328 SER A O 1
ATOM 2658 N N . ASP A 1 329 ? -26.376 12.111 3.268 1.00 87.25 329 ASP A N 1
ATOM 2659 C CA . ASP A 1 329 ? -27.668 11.779 2.679 1.00 87.25 329 ASP A CA 1
ATOM 2660 C C . ASP A 1 329 ? -28.611 12.986 2.729 1.00 87.25 329 ASP A C 1
ATOM 2662 O O . ASP A 1 329 ? -29.146 13.350 3.780 1.00 87.25 329 ASP A O 1
ATOM 2666 N N . GLU A 1 330 ? -28.829 13.598 1.567 1.00 83.88 330 GLU A N 1
ATOM 2667 C CA . GLU A 1 330 ? -29.749 14.726 1.374 1.00 83.88 330 GLU A CA 1
ATOM 2668 C C . GLU A 1 330 ? -31.182 14.410 1.823 1.00 83.88 330 GLU A C 1
ATOM 2670 O O . GLU A 1 330 ? -31.897 15.299 2.284 1.00 83.88 330 GLU A O 1
ATOM 2675 N N . THR A 1 331 ? -31.603 13.144 1.750 1.00 84.12 331 THR A N 1
ATOM 2676 C CA . THR A 1 331 ? -32.950 12.724 2.165 1.00 84.12 331 THR A CA 1
ATOM 2677 C C . THR A 1 331 ? -33.111 12.675 3.685 1.00 84.12 331 THR A C 1
ATOM 2679 O O . THR A 1 331 ? -34.229 12.721 4.195 1.00 84.12 331 THR A O 1
ATOM 2682 N N . LEU A 1 332 ? -31.994 12.641 4.418 1.00 83.75 332 LEU A N 1
ATOM 2683 C CA . LEU A 1 332 ? -31.927 12.598 5.875 1.00 83.75 332 LEU A CA 1
ATOM 2684 C C . LEU A 1 332 ? -31.314 13.888 6.433 1.00 83.75 332 LEU A C 1
ATOM 2686 O O . LEU A 1 332 ? -30.484 13.840 7.338 1.00 83.75 332 LEU A O 1
ATOM 2690 N N . ASN A 1 333 ? -31.689 15.053 5.895 1.00 84.38 333 ASN A N 1
ATOM 2691 C CA . ASN A 1 333 ? -31.172 16.361 6.324 1.00 84.38 333 ASN A CA 1
ATOM 2692 C C . ASN A 1 333 ? -29.629 16.443 6.313 1.00 84.38 333 ASN A C 1
ATOM 2694 O O . ASN A 1 333 ? -29.029 16.985 7.242 1.00 84.38 333 ASN A O 1
ATOM 2698 N N . ASN A 1 334 ? -28.980 15.884 5.284 1.00 83.25 334 ASN A N 1
ATOM 2699 C CA . ASN A 1 334 ? -27.518 15.809 5.151 1.00 83.25 334 ASN A CA 1
ATOM 2700 C C . ASN A 1 334 ? -26.816 15.062 6.297 1.00 83.25 334 ASN A C 1
ATOM 2702 O O . ASN A 1 334 ? -25.633 15.291 6.566 1.00 83.25 334 ASN A O 1
ATOM 2706 N N . THR A 1 335 ? -27.521 14.139 6.957 1.00 86.50 335 THR A N 1
ATOM 2707 C CA . THR A 1 335 ? -26.908 13.246 7.945 1.00 86.50 335 THR A CA 1
ATOM 2708 C C . THR A 1 335 ? -25.831 12.403 7.268 1.00 86.50 335 THR A C 1
ATOM 2710 O O . THR A 1 335 ? -26.021 11.897 6.162 1.00 86.50 335 THR A O 1
ATOM 2713 N N . ARG A 1 336 ? -24.682 12.250 7.932 1.00 87.88 336 ARG A N 1
ATOM 2714 C CA . ARG A 1 336 ? -23.591 11.397 7.455 1.00 87.88 336 ARG A CA 1
ATOM 2715 C C . ARG A 1 336 ? -23.973 9.930 7.654 1.00 87.88 336 ARG A C 1
ATOM 2717 O O . ARG A 1 336 ? -24.243 9.509 8.777 1.00 87.88 336 ARG A O 1
ATOM 2724 N N . VAL A 1 337 ? -23.988 9.165 6.570 1.00 92.75 337 VAL A N 1
ATOM 2725 C CA . VAL A 1 337 ? -24.345 7.742 6.537 1.00 92.75 337 VAL A CA 1
ATOM 2726 C C . VAL A 1 337 ? -23.141 6.932 6.061 1.00 92.75 337 VAL A C 1
ATOM 2728 O O . VAL A 1 337 ? -22.325 7.416 5.278 1.00 92.75 337 VAL A O 1
ATOM 2731 N N . SER A 1 338 ? -23.023 5.690 6.531 1.00 94.56 338 SER A N 1
ATOM 2732 C CA . SER A 1 338 ? -21.981 4.752 6.106 1.00 94.56 338 SER A CA 1
ATOM 2733 C C . SER A 1 338 ? -22.587 3.594 5.319 1.00 94.56 338 SER A C 1
ATOM 2735 O O . SER A 1 338 ? -23.479 2.904 5.814 1.00 94.56 338 SER A O 1
ATOM 2737 N N . ALA A 1 339 ? -22.060 3.324 4.127 1.00 96.56 339 ALA A N 1
ATOM 2738 C CA . ALA A 1 339 ? -22.307 2.077 3.411 1.00 96.56 339 ALA A CA 1
ATOM 2739 C C . ALA A 1 339 ? -21.123 1.125 3.612 1.00 96.56 339 ALA A C 1
ATOM 2741 O O . ALA A 1 339 ? -19.972 1.492 3.378 1.00 96.56 339 ALA A O 1
ATOM 2742 N N . VAL A 1 340 ? -21.412 -0.093 4.079 1.00 97.62 340 VAL A N 1
ATOM 2743 C CA . VAL A 1 340 ? -20.408 -1.088 4.483 1.00 97.62 340 VAL A CA 1
ATOM 2744 C C . VAL A 1 340 ? -20.431 -2.276 3.527 1.00 97.62 340 VAL A C 1
ATOM 2746 O O . VAL A 1 340 ? -21.359 -3.086 3.539 1.00 97.62 340 VAL A O 1
ATOM 2749 N N . PHE A 1 341 ? -19.365 -2.428 2.749 1.00 98.31 341 PHE A N 1
ATOM 2750 C CA . PHE A 1 341 ? -19.187 -3.500 1.778 1.00 98.31 341 PHE A CA 1
ATOM 2751 C C . PHE A 1 341 ? -18.253 -4.576 2.330 1.00 98.31 341 PHE A C 1
ATOM 2753 O O . PHE A 1 341 ? -17.030 -4.497 2.214 1.00 98.31 341 PHE A O 1
ATOM 2760 N N . ARG A 1 342 ? -18.840 -5.611 2.941 1.00 98.12 342 ARG A N 1
ATOM 2761 C CA . ARG A 1 342 ? -18.096 -6.784 3.441 1.00 98.12 342 ARG A CA 1
ATOM 2762 C C . ARG A 1 342 ? -17.333 -7.490 2.319 1.00 98.12 342 ARG A C 1
ATOM 2764 O O . ARG A 1 342 ? -17.939 -7.856 1.314 1.00 98.12 342 ARG A O 1
ATOM 2771 N N . ALA A 1 343 ? -16.052 -7.779 2.535 1.00 97.69 343 ALA A N 1
ATOM 2772 C CA . ALA A 1 343 ? -15.183 -8.422 1.551 1.00 97.69 343 ALA A CA 1
ATOM 2773 C C . ALA A 1 343 ? -15.712 -9.788 1.085 1.00 97.69 343 ALA A C 1
ATOM 2775 O O . ALA A 1 343 ? -15.636 -10.101 -0.096 1.00 97.69 343 ALA A O 1
ATOM 2776 N N . THR A 1 344 ? -16.350 -10.558 1.972 1.00 96.94 344 THR A N 1
ATOM 2777 C CA . THR A 1 344 ? -16.956 -11.863 1.644 1.00 96.94 344 THR A CA 1
ATOM 2778 C C . THR A 1 344 ? -18.123 -11.790 0.653 1.00 96.94 344 THR A C 1
ATOM 2780 O O . THR A 1 344 ? -18.533 -12.812 0.112 1.00 96.94 344 THR A O 1
ATOM 2783 N N . ARG A 1 345 ? -18.675 -10.594 0.409 1.00 97.94 345 ARG A N 1
ATOM 2784 C CA . ARG A 1 345 ? -19.752 -10.344 -0.564 1.00 97.94 345 ARG A CA 1
ATOM 2785 C C . ARG A 1 345 ? -19.251 -9.685 -1.850 1.00 97.94 345 ARG A C 1
ATOM 2787 O O . ARG A 1 345 ? -20.048 -9.465 -2.760 1.00 97.94 345 ARG A O 1
ATOM 2794 N N . ILE A 1 346 ? -17.957 -9.376 -1.931 1.00 98.00 346 ILE A N 1
ATOM 2795 C CA . ILE A 1 346 ? -17.316 -8.894 -3.152 1.00 98.00 346 ILE A CA 1
ATOM 2796 C C . ILE A 1 346 ? -16.947 -10.117 -3.989 1.00 98.00 346 ILE A C 1
ATOM 2798 O O . ILE A 1 346 ? -16.104 -10.917 -3.590 1.00 98.00 346 ILE A O 1
ATOM 2802 N N . ARG A 1 347 ? -17.572 -10.264 -5.159 1.00 95.81 347 ARG A N 1
ATOM 2803 C CA . ARG A 1 347 ? -17.293 -11.387 -6.066 1.00 95.81 347 ARG A CA 1
ATOM 2804 C C . ARG A 1 347 ? -15.941 -11.233 -6.747 1.00 95.81 347 ARG A C 1
ATOM 2806 O O . ARG A 1 347 ? -15.182 -12.190 -6.863 1.00 95.81 347 ARG A O 1
ATOM 2813 N N . LEU A 1 348 ? -15.666 -10.027 -7.224 1.00 95.88 348 LEU A N 1
ATOM 2814 C CA . LEU A 1 348 ? -14.420 -9.651 -7.874 1.00 95.88 348 LEU A CA 1
ATOM 2815 C C . LEU A 1 348 ? -14.267 -8.131 -7.852 1.00 95.88 348 LEU A C 1
ATOM 2817 O O . LEU A 1 348 ? -15.234 -7.393 -7.656 1.00 95.88 348 LEU A O 1
ATOM 2821 N N . TRP A 1 349 ? -13.045 -7.667 -8.084 1.00 96.75 349 TRP A N 1
ATOM 2822 C CA . TRP A 1 349 ? -12.741 -6.257 -8.281 1.00 96.75 349 TRP A CA 1
ATOM 2823 C C . TRP A 1 349 ? -11.728 -6.085 -9.409 1.00 96.75 349 TRP A C 1
ATOM 2825 O O . TRP A 1 349 ? -11.006 -7.014 -9.780 1.00 96.75 349 TRP A O 1
ATOM 2835 N N . ARG A 1 350 ? -11.671 -4.878 -9.961 1.00 93.56 350 ARG A N 1
ATOM 2836 C CA . ARG A 1 350 ? -10.726 -4.492 -11.005 1.00 93.56 350 ARG A CA 1
ATOM 2837 C C . ARG A 1 350 ? -10.311 -3.039 -10.845 1.00 93.56 350 ARG A C 1
ATOM 2839 O O . ARG A 1 350 ? -11.051 -2.219 -10.307 1.00 93.56 350 ARG A O 1
ATOM 2846 N N . ILE A 1 351 ? -9.131 -2.739 -11.368 1.00 91.12 351 ILE A N 1
ATOM 2847 C CA . ILE A 1 351 ? -8.652 -1.373 -11.541 1.00 91.12 351 ILE A CA 1
ATOM 2848 C C . ILE A 1 351 ? -8.746 -1.051 -13.029 1.00 91.12 351 ILE A C 1
ATOM 2850 O O . ILE A 1 351 ? -8.286 -1.837 -13.858 1.00 91.12 351 ILE A O 1
ATOM 2854 N N . ALA A 1 352 ? -9.342 0.087 -13.361 1.00 85.75 352 ALA A N 1
ATOM 2855 C CA . ALA A 1 352 ? -9.402 0.604 -14.722 1.00 85.75 352 ALA A CA 1
ATOM 2856 C C . ALA A 1 352 ? -8.803 2.011 -14.775 1.00 85.75 352 ALA A C 1
ATOM 2858 O O . ALA A 1 352 ? -8.798 2.728 -13.779 1.00 85.75 352 ALA A O 1
ATOM 2859 N N . GLN A 1 353 ? -8.301 2.416 -15.935 1.00 78.31 353 GLN A N 1
ATOM 2860 C CA . GLN A 1 353 ? -7.902 3.800 -16.174 1.00 78.31 353 GLN A CA 1
ATOM 2861 C C . GLN A 1 353 ? -9.115 4.554 -16.723 1.00 78.31 353 GLN A C 1
ATOM 2863 O O . GLN A 1 353 ? -9.783 4.052 -17.629 1.00 78.31 353 GLN A O 1
ATOM 2868 N N . LYS A 1 354 ? -9.425 5.738 -16.187 1.00 74.25 354 LYS A N 1
ATOM 2869 C CA . LYS A 1 354 ? -10.603 6.505 -16.628 1.00 74.25 354 LYS A CA 1
ATOM 2870 C C . LYS A 1 354 ? -10.475 6.968 -18.082 1.00 74.25 354 LYS A C 1
ATOM 2872 O O . LYS A 1 354 ? -11.452 6.957 -18.826 1.00 74.25 354 LYS A O 1
ATOM 2877 N N . LYS A 1 355 ? -9.270 7.375 -18.486 1.00 72.81 355 LYS A N 1
ATOM 2878 C CA . LYS A 1 355 ? -8.897 7.676 -19.873 1.00 72.81 355 LYS A CA 1
ATOM 2879 C C . LYS A 1 355 ? -7.540 7.053 -20.175 1.00 72.81 355 LYS A C 1
ATOM 2881 O O . LYS A 1 355 ? -6.676 7.005 -19.303 1.00 72.81 355 LYS A O 1
ATOM 2886 N N . GLU A 1 356 ? -7.339 6.599 -21.407 1.00 60.97 356 GLU A N 1
ATOM 2887 C CA . GLU A 1 356 ? -6.051 6.048 -21.831 1.00 60.97 356 GLU A CA 1
ATOM 2888 C C . GLU A 1 356 ? -4.954 7.112 -21.640 1.00 60.97 356 GLU A C 1
ATOM 2890 O O . GLU A 1 356 ? -5.033 8.209 -22.191 1.00 60.97 356 GLU A O 1
ATOM 2895 N N . GLY A 1 357 ? -3.978 6.821 -20.775 1.00 54.84 357 GLY A N 1
ATOM 2896 C CA . GLY A 1 357 ? -2.903 7.755 -20.418 1.00 54.84 357 GLY A CA 1
ATOM 2897 C C . GLY A 1 357 ? -3.180 8.709 -19.243 1.00 54.84 357 GLY A C 1
ATOM 2898 O O . GLY A 1 357 ? -2.279 9.459 -18.882 1.00 54.84 357 GLY A O 1
ATOM 2899 N N . SER A 1 358 ? -4.358 8.686 -18.599 1.00 64.81 358 SER A N 1
ATOM 2900 C CA . SER A 1 358 ? -4.612 9.496 -17.390 1.00 64.81 358 SER A CA 1
ATOM 2901 C C . SER A 1 358 ? -4.107 8.827 -16.112 1.00 64.81 358 SER A C 1
ATOM 2903 O O . SER A 1 358 ? -4.375 7.651 -15.893 1.00 64.81 358 SER A O 1
ATOM 2905 N N . SER A 1 359 ? -3.519 9.575 -15.181 1.00 62.53 359 SER A N 1
ATOM 2906 C CA . SER A 1 359 ? -3.192 9.045 -13.842 1.00 62.53 359 SER A CA 1
ATOM 2907 C C . SER A 1 359 ? -4.424 8.753 -12.964 1.00 62.53 359 SER A C 1
ATOM 2909 O O . SER A 1 359 ? -4.278 8.253 -11.854 1.00 62.53 359 SER A O 1
ATOM 2911 N N . GLU A 1 360 ? -5.635 9.057 -13.446 1.00 73.12 360 GLU A N 1
ATOM 2912 C CA . GLU A 1 360 ? -6.895 8.765 -12.760 1.00 73.12 360 GLU A CA 1
ATOM 2913 C C . GLU A 1 360 ? -7.293 7.293 -12.932 1.00 73.12 360 GLU A C 1
ATOM 2915 O O . GLU A 1 360 ? -7.617 6.832 -14.037 1.00 73.12 360 GLU A O 1
ATOM 2920 N N . PHE A 1 361 ? -7.300 6.570 -11.814 1.00 83.50 361 PHE A N 1
ATOM 2921 C CA . PHE A 1 361 ? -7.751 5.189 -11.737 1.00 83.50 361 PHE A CA 1
ATOM 2922 C C . PHE A 1 361 ? -9.170 5.095 -11.169 1.00 83.50 361 PHE A C 1
ATOM 2924 O O . PHE A 1 361 ? -9.606 5.890 -10.337 1.00 83.50 361 PHE A O 1
ATOM 2931 N N . LEU A 1 362 ? -9.884 4.078 -11.631 1.00 92.62 362 LEU A N 1
ATOM 2932 C CA . LEU A 1 362 ? -11.165 3.639 -11.111 1.00 92.62 362 LEU A CA 1
ATOM 2933 C C . LEU A 1 362 ? -10.938 2.328 -10.369 1.00 92.62 362 LEU A C 1
ATOM 2935 O O . LEU A 1 362 ? -10.341 1.402 -10.923 1.00 92.62 362 LEU A O 1
ATOM 2939 N N . PHE A 1 363 ? -11.435 2.235 -9.144 1.00 96.06 363 PHE A N 1
ATOM 2940 C CA . PHE A 1 363 ? -11.565 0.975 -8.430 1.00 96.06 363 PHE A CA 1
ATOM 2941 C C . PHE A 1 363 ? -13.011 0.506 -8.547 1.00 96.06 363 PHE A C 1
ATOM 2943 O O . PHE A 1 363 ? -13.923 1.181 -8.080 1.00 96.06 363 PHE A O 1
ATOM 2950 N N . GLN A 1 364 ? -13.226 -0.634 -9.193 1.00 97.62 364 GLN A N 1
ATOM 2951 C CA . GLN A 1 364 ? -14.560 -1.179 -9.415 1.00 97.62 364 GLN A CA 1
ATOM 2952 C C . GLN A 1 364 ? -14.675 -2.538 -8.753 1.00 97.62 364 GLN A C 1
ATOM 2954 O O . GLN A 1 364 ? -13.799 -3.382 -8.947 1.00 97.62 364 GLN A O 1
ATOM 2959 N N . PHE A 1 365 ? -15.757 -2.779 -8.026 1.00 98.06 365 PHE A N 1
ATOM 2960 C CA . PHE A 1 365 ? -16.027 -4.080 -7.431 1.00 98.06 365 PHE A CA 1
ATOM 2961 C C . PHE A 1 365 ? -17.479 -4.484 -7.631 1.00 98.06 365 PHE A C 1
ATOM 2963 O O . PHE A 1 365 ? -18.381 -3.652 -7.646 1.00 98.06 365 PHE A O 1
ATOM 2970 N N . GLU A 1 366 ? -17.685 -5.781 -7.810 1.00 98.06 366 GLU A N 1
ATOM 2971 C CA . GLU A 1 366 ? -19.001 -6.363 -8.005 1.00 98.06 366 GLU A CA 1
ATOM 2972 C C . GLU A 1 366 ? -19.493 -6.953 -6.686 1.00 98.06 366 GLU A C 1
ATOM 2974 O O . GLU A 1 366 ? -18.898 -7.893 -6.143 1.00 98.06 366 GLU A O 1
ATOM 2979 N N . TYR A 1 367 ? -20.560 -6.371 -6.152 1.00 98.44 367 TYR A N 1
ATOM 2980 C CA . TYR A 1 367 ? -21.056 -6.627 -4.811 1.00 98.44 367 TYR A CA 1
ATOM 2981 C C . TYR A 1 367 ? -22.383 -7.378 -4.841 1.00 98.44 367 TYR A C 1
ATOM 2983 O O . TYR A 1 367 ? -23.319 -6.972 -5.524 1.00 98.44 367 TYR A O 1
ATOM 2991 N N . LEU A 1 368 ? -22.489 -8.458 -4.066 1.00 98.12 368 LEU A N 1
ATOM 2992 C CA . LEU A 1 368 ? -23.756 -9.149 -3.838 1.00 98.12 368 LEU A CA 1
ATOM 2993 C C . LEU A 1 368 ? -24.649 -8.269 -2.954 1.00 98.12 368 LEU A C 1
ATOM 2995 O O . LEU A 1 368 ? -24.442 -8.230 -1.741 1.00 98.12 368 LEU A O 1
ATOM 2999 N N . MET A 1 369 ? -25.645 -7.594 -3.526 1.00 96.00 369 MET A N 1
ATOM 3000 C CA . MET A 1 369 ? -26.571 -6.680 -2.838 1.00 96.00 369 MET A CA 1
ATOM 3001 C C . MET A 1 369 ? -27.656 -7.434 -2.066 1.00 96.00 369 MET A C 1
ATOM 3003 O O . MET A 1 369 ? -27.889 -7.203 -0.877 1.00 96.00 369 MET A O 1
ATOM 3007 N N . SER A 1 370 ? -28.267 -8.412 -2.722 1.00 95.12 370 SER A N 1
ATOM 3008 C CA . SER A 1 370 ? -29.242 -9.345 -2.157 1.00 95.12 370 SER A CA 1
ATOM 3009 C C . SER A 1 370 ? -29.085 -10.699 -2.849 1.00 95.12 370 SER A C 1
ATOM 3011 O O . SER A 1 370 ? -28.213 -10.854 -3.701 1.00 95.12 370 SER A O 1
ATOM 3013 N N . LYS A 1 371 ? -29.861 -11.713 -2.448 1.00 94.00 371 LYS A N 1
ATOM 3014 C CA . LYS A 1 371 ? -29.752 -13.062 -3.019 1.00 94.00 371 LYS A CA 1
ATOM 3015 C C . LYS A 1 371 ? -29.816 -12.998 -4.554 1.00 94.00 371 LYS A C 1
ATOM 3017 O O . LYS A 1 371 ? -30.786 -12.487 -5.099 1.00 94.00 371 LYS A O 1
ATOM 3022 N N . ASP A 1 372 ? -28.768 -13.505 -5.203 1.00 92.69 372 ASP A N 1
ATOM 3023 C CA . ASP A 1 372 ? -28.587 -13.549 -6.661 1.00 92.69 372 ASP A CA 1
ATOM 3024 C C . ASP A 1 372 ? -28.584 -12.181 -7.381 1.00 92.69 372 ASP A C 1
ATOM 3026 O O . ASP A 1 372 ? -28.605 -12.131 -8.610 1.00 92.69 372 ASP A O 1
ATOM 3030 N N . HIS A 1 373 ? -28.488 -11.068 -6.644 1.00 97.00 373 HIS A N 1
ATOM 3031 C CA . HIS A 1 373 ? -28.425 -9.719 -7.202 1.00 97.00 373 HIS A CA 1
ATOM 3032 C C . HIS A 1 373 ? -27.048 -9.097 -6.968 1.00 97.00 373 HIS A C 1
ATOM 3034 O O . HIS A 1 373 ? -26.677 -8.797 -5.830 1.00 97.00 373 HIS A O 1
ATOM 3040 N N . PHE A 1 374 ? -26.298 -8.906 -8.051 1.00 97.50 374 PHE A N 1
ATOM 3041 C CA . PHE A 1 374 ? -24.980 -8.281 -8.035 1.00 97.50 374 PHE A CA 1
ATOM 3042 C C . PHE A 1 374 ? -25.028 -6.910 -8.697 1.00 97.50 374 PHE A C 1
ATOM 3044 O O . PHE A 1 374 ? -25.578 -6.772 -9.787 1.00 97.50 374 PHE A O 1
ATOM 3051 N N . GLU A 1 375 ? -24.386 -5.931 -8.071 1.00 97.38 375 GLU A N 1
ATOM 3052 C CA . GLU A 1 375 ? -24.212 -4.592 -8.629 1.00 97.38 375 GLU A CA 1
ATOM 3053 C C . GLU A 1 375 ? -22.731 -4.231 -8.693 1.00 97.38 375 GLU A C 1
ATOM 3055 O O . GLU A 1 375 ? -21.936 -4.618 -7.835 1.00 97.38 375 GLU A O 1
ATOM 3060 N N . TRP A 1 376 ? -22.359 -3.483 -9.726 1.00 97.69 376 TRP A N 1
ATOM 3061 C CA . TRP A 1 376 ? -21.037 -2.884 -9.822 1.00 97.69 376 TRP A CA 1
ATOM 3062 C C . TRP A 1 376 ? -21.028 -1.543 -9.111 1.00 97.69 376 TRP A C 1
ATOM 3064 O O . TRP A 1 376 ? -21.873 -0.700 -9.387 1.00 97.69 376 TRP A O 1
ATOM 3074 N N . ILE A 1 377 ? -20.036 -1.353 -8.248 1.00 98.12 377 ILE A N 1
ATOM 3075 C CA . ILE A 1 377 ? -19.777 -0.090 -7.565 1.00 98.12 377 ILE A CA 1
ATOM 3076 C C . ILE A 1 377 ? -18.430 0.431 -8.043 1.00 98.12 377 ILE A C 1
ATOM 3078 O O . ILE A 1 377 ? -17.437 -0.306 -8.066 1.00 98.12 377 ILE A O 1
ATOM 3082 N N . THR A 1 378 ? -18.402 1.697 -8.443 1.00 97.56 378 THR A N 1
ATOM 3083 C CA . THR A 1 378 ? -17.239 2.383 -9.003 1.00 97.56 378 THR A CA 1
ATOM 3084 C C . THR A 1 378 ? -16.799 3.508 -8.085 1.00 97.56 378 THR A C 1
ATOM 3086 O O . THR A 1 378 ? -17.534 4.461 -7.851 1.00 97.56 378 THR A O 1
ATOM 3089 N N . LEU A 1 379 ? -15.547 3.435 -7.642 1.00 97.62 379 LEU A N 1
ATOM 3090 C CA . LEU A 1 379 ? -14.868 4.486 -6.898 1.00 97.62 379 LEU A CA 1
ATOM 3091 C C . LEU A 1 379 ? -13.833 5.158 -7.803 1.00 97.62 379 LEU A C 1
ATOM 3093 O O . LEU A 1 379 ? -12.908 4.510 -8.301 1.00 97.62 379 LEU A O 1
ATOM 3097 N N . MET A 1 380 ? -13.961 6.463 -8.002 1.00 95.19 380 MET A N 1
ATOM 3098 C CA . MET A 1 380 ? -12.951 7.302 -8.635 1.00 95.19 380 MET A CA 1
ATOM 3099 C C . MET A 1 380 ? -11.999 7.816 -7.554 1.00 95.19 380 MET A C 1
ATOM 3101 O O . MET A 1 380 ? -12.329 8.740 -6.813 1.00 95.19 380 MET A O 1
ATOM 3105 N N . THR A 1 381 ? -10.825 7.190 -7.450 1.00 92.81 381 THR A N 1
ATOM 3106 C CA . THR A 1 381 ? -9.843 7.450 -6.388 1.00 92.81 381 THR A CA 1
ATOM 3107 C C . THR A 1 381 ? -8.416 7.368 -6.929 1.00 92.81 381 THR A C 1
ATOM 3109 O O . THR A 1 381 ? -8.076 6.478 -7.712 1.00 92.81 381 THR A O 1
ATOM 3112 N N . SER A 1 382 ? -7.550 8.271 -6.468 1.00 90.31 382 SER A N 1
ATOM 3113 C CA . SER A 1 382 ? -6.104 8.224 -6.722 1.00 90.31 382 SER A CA 1
ATOM 3114 C C . SER A 1 382 ? -5.437 7.000 -6.077 1.00 90.31 382 SER A C 1
ATOM 3116 O O . SER A 1 382 ? -4.364 6.580 -6.507 1.00 90.31 382 SER A O 1
ATOM 3118 N N . GLN A 1 383 ? -6.089 6.380 -5.088 1.00 92.75 383 GLN A N 1
ATOM 3119 C CA . GLN A 1 383 ? -5.553 5.278 -4.290 1.00 92.75 383 GLN A CA 1
ATOM 3120 C C . GLN A 1 383 ? -6.105 3.902 -4.695 1.00 92.75 383 GLN A C 1
ATOM 3122 O O . GLN A 1 383 ? -6.032 2.948 -3.922 1.00 92.75 383 GLN A O 1
ATOM 3127 N N . ALA A 1 384 ? -6.623 3.753 -5.920 1.00 93.81 384 ALA A N 1
ATOM 3128 C CA . ALA A 1 384 ? -7.235 2.505 -6.394 1.00 93.81 384 ALA A CA 1
ATOM 3129 C C . ALA A 1 384 ? -6.298 1.287 -6.279 1.00 93.81 384 ALA A C 1
ATOM 3131 O O . ALA A 1 384 ? -6.725 0.188 -5.917 1.00 93.81 384 ALA A O 1
ATOM 3132 N N . VAL A 1 385 ? -5.004 1.478 -6.563 1.00 91.88 385 VAL A N 1
ATOM 3133 C CA . VAL A 1 385 ? -4.007 0.403 -6.463 1.00 91.88 385 VAL A CA 1
ATOM 3134 C C . VAL A 1 385 ? -3.747 0.016 -5.010 1.00 91.88 385 VAL A C 1
ATOM 3136 O O . VAL A 1 385 ? -3.719 -1.175 -4.697 1.00 91.88 385 VAL A O 1
ATOM 3139 N N . LEU A 1 386 ? -3.610 1.005 -4.120 1.00 95.12 386 LEU A N 1
ATOM 3140 C CA . LEU A 1 386 ? -3.464 0.769 -2.687 1.00 95.12 386 LEU A CA 1
ATOM 3141 C C . LEU A 1 386 ? -4.684 0.020 -2.144 1.00 95.12 386 LEU A C 1
ATOM 3143 O O . LEU A 1 386 ? -4.519 -1.048 -1.562 1.00 95.12 386 LEU A O 1
ATOM 3147 N N . LEU A 1 387 ? -5.898 0.505 -2.425 1.00 96.88 387 LEU A N 1
ATOM 3148 C CA . LEU A 1 387 ? -7.143 -0.145 -2.011 1.00 96.88 387 LEU A CA 1
ATOM 3149 C C . LEU A 1 387 ? -7.215 -1.599 -2.495 1.00 96.88 387 LEU A C 1
ATOM 3151 O O . LEU A 1 387 ? -7.568 -2.489 -1.723 1.00 96.88 387 LEU A O 1
ATOM 3155 N N . SER A 1 388 ? -6.808 -1.878 -3.739 1.00 95.25 388 SER A N 1
ATOM 3156 C CA . SER A 1 388 ? -6.737 -3.257 -4.233 1.00 95.25 388 SER A CA 1
ATOM 3157 C C . SER A 1 388 ? -5.735 -4.120 -3.473 1.00 95.25 388 SER A C 1
ATOM 3159 O O . SER A 1 388 ? -5.958 -5.326 -3.376 1.00 95.25 388 SER A O 1
ATOM 3161 N N . LEU A 1 389 ? -4.602 -3.574 -3.034 1.00 94.88 389 LEU A N 1
ATOM 3162 C CA . LEU A 1 389 ? -3.602 -4.330 -2.281 1.00 94.88 389 LEU A CA 1
ATOM 3163 C C . LEU A 1 389 ? -4.083 -4.607 -0.855 1.00 94.88 389 LEU A C 1
ATOM 3165 O O . LEU A 1 389 ? -3.926 -5.732 -0.384 1.00 94.88 389 LEU A O 1
ATOM 3169 N N . LEU A 1 390 ? -4.731 -3.632 -0.216 1.00 97.50 390 LEU A N 1
ATOM 3170 C CA . LEU A 1 390 ? -5.330 -3.799 1.107 1.00 97.50 390 LEU A CA 1
ATOM 3171 C C . LEU A 1 390 ? -6.485 -4.809 1.072 1.00 97.50 390 LEU A C 1
ATOM 3173 O O . LEU A 1 390 ? -6.511 -5.736 1.874 1.00 97.50 390 LEU A O 1
ATOM 3177 N N . LEU A 1 391 ? -7.378 -4.729 0.077 1.00 97.44 391 LEU A N 1
ATOM 3178 C CA . LEU A 1 391 ? -8.454 -5.713 -0.091 1.00 97.44 391 LEU A CA 1
ATOM 3179 C C . LEU A 1 391 ? -7.912 -7.122 -0.377 1.00 97.44 391 LEU A C 1
ATOM 3181 O O . LEU A 1 391 ? -8.473 -8.116 0.078 1.00 97.44 391 LEU A O 1
ATOM 3185 N N . GLN A 1 392 ? -6.791 -7.224 -1.094 1.00 94.75 392 GLN A N 1
ATOM 3186 C CA . GLN A 1 392 ? -6.114 -8.502 -1.288 1.00 94.75 392 GLN A CA 1
ATOM 3187 C C . GLN A 1 392 ? -5.554 -9.056 0.034 1.00 94.75 392 GLN A C 1
ATOM 3189 O O . GLN A 1 392 ? -5.633 -10.260 0.252 1.00 94.75 392 GLN A O 1
ATOM 3194 N N . SER A 1 393 ? -5.006 -8.201 0.904 1.00 96.19 393 SER A N 1
ATOM 3195 C CA . SER A 1 393 ? -4.543 -8.590 2.244 1.00 96.19 393 SER A CA 1
ATOM 3196 C C . SER A 1 393 ? -5.706 -9.054 3.131 1.00 96.19 393 SER A C 1
ATOM 3198 O O . SER A 1 393 ? -5.604 -10.116 3.737 1.00 96.19 393 SER A O 1
ATOM 3200 N N . VAL A 1 394 ? -6.850 -8.359 3.097 1.00 97.56 394 VAL A N 1
ATOM 3201 C CA . VAL A 1 394 ? -8.104 -8.809 3.734 1.00 97.56 394 VAL A CA 1
ATOM 3202 C C . VAL A 1 394 ? -8.511 -10.202 3.240 1.00 97.56 394 VAL A C 1
ATOM 3204 O O . VAL A 1 394 ? -8.878 -11.064 4.034 1.00 97.56 394 VAL A O 1
ATOM 3207 N N . GLY A 1 395 ? -8.447 -10.438 1.926 1.00 95.81 395 GLY A N 1
ATOM 3208 C CA . GLY A 1 395 ? -8.764 -11.739 1.337 1.00 95.81 395 GLY A CA 1
ATOM 3209 C C . GLY A 1 395 ? -7.824 -12.855 1.800 1.00 95.81 395 GLY A C 1
ATOM 3210 O O . GLY A 1 395 ? -8.296 -13.945 2.112 1.00 95.81 395 GLY A O 1
ATOM 3211 N N . SER A 1 396 ? -6.515 -12.588 1.881 1.00 93.81 396 SER A N 1
ATOM 3212 C CA . SER A 1 396 ? -5.542 -13.546 2.427 1.00 93.81 396 SER A CA 1
ATOM 3213 C C . SER A 1 396 ? -5.860 -13.918 3.875 1.00 93.81 396 SER A C 1
ATOM 3215 O O . SER A 1 396 ? -5.907 -15.104 4.182 1.00 93.81 396 SER A O 1
ATOM 3217 N N . GLU A 1 397 ? -6.156 -12.930 4.726 1.00 95.00 397 GLU A N 1
ATOM 3218 C CA . GLU A 1 397 ? -6.505 -13.153 6.137 1.00 95.00 397 GLU A CA 1
ATOM 3219 C C . GLU A 1 397 ? -7.748 -14.049 6.285 1.00 95.00 397 GLU A C 1
ATOM 3221 O O . GLU A 1 397 ? -7.750 -14.991 7.072 1.00 95.00 397 GLU A O 1
ATOM 3226 N N . ILE A 1 398 ? -8.793 -13.807 5.484 1.00 95.19 398 ILE A N 1
ATOM 3227 C CA . ILE A 1 398 ? -10.006 -14.645 5.475 1.00 95.19 398 ILE A CA 1
ATOM 3228 C C . ILE A 1 398 ? -9.671 -16.088 5.060 1.00 95.19 398 ILE A C 1
ATOM 3230 O O . ILE A 1 398 ? -10.161 -17.042 5.660 1.00 95.19 398 ILE A O 1
ATOM 3234 N N . LEU A 1 399 ? -8.835 -16.265 4.032 1.00 93.06 399 LEU A N 1
ATOM 3235 C CA . LEU A 1 399 ? -8.435 -17.588 3.539 1.00 93.06 399 LEU A CA 1
ATOM 3236 C C . LEU A 1 399 ? -7.517 -18.344 4.511 1.00 93.06 399 LEU A C 1
ATOM 3238 O O . LEU A 1 399 ? -7.488 -19.573 4.490 1.00 93.06 399 LEU A O 1
ATOM 3242 N N . GLU A 1 400 ? -6.717 -17.642 5.308 1.00 90.50 400 GLU A N 1
ATOM 3243 C CA . GLU A 1 400 ? -5.924 -18.231 6.393 1.00 90.50 400 GLU A CA 1
ATOM 3244 C C . GLU A 1 400 ? -6.837 -18.781 7.490 1.00 90.50 400 GLU A C 1
ATOM 3246 O O . GLU A 1 400 ? -6.759 -19.972 7.783 1.00 90.50 400 GLU A O 1
ATOM 3251 N N . GLU A 1 401 ? -7.787 -17.982 7.980 1.00 87.94 401 GLU A N 1
ATOM 3252 C CA . GLU A 1 401 ? -8.734 -18.419 9.015 1.00 87.94 401 GLU A CA 1
ATOM 3253 C C . GLU A 1 401 ? -9.562 -19.636 8.566 1.00 87.94 401 GLU A C 1
ATOM 3255 O O . GLU A 1 401 ? -9.730 -20.593 9.319 1.00 87.94 401 GLU A O 1
ATOM 3260 N N . HIS A 1 402 ? -10.040 -19.658 7.316 1.00 86.12 402 HIS A N 1
ATOM 3261 C CA . HIS A 1 402 ? -10.765 -20.820 6.790 1.00 86.12 402 HIS A CA 1
ATOM 3262 C C . HIS A 1 402 ? -9.914 -22.100 6.773 1.00 86.12 402 HIS A C 1
ATOM 3264 O O . HIS A 1 402 ? -10.426 -23.168 7.102 1.00 86.12 402 HIS A O 1
ATOM 3270 N N . ARG A 1 403 ? -8.620 -22.000 6.439 1.00 86.69 403 ARG A N 1
ATOM 3271 C CA . ARG A 1 403 ? -7.703 -23.152 6.433 1.00 86.69 403 ARG A CA 1
ATOM 3272 C C . ARG A 1 403 ? -7.415 -23.670 7.839 1.00 86.69 403 ARG A C 1
ATOM 3274 O O . ARG A 1 403 ? -7.319 -24.878 8.025 1.00 86.69 403 ARG A O 1
ATOM 3281 N N . GLU A 1 404 ? -7.301 -22.782 8.822 1.00 80.31 404 GLU A N 1
ATOM 3282 C CA . GLU A 1 404 ? -7.132 -23.170 10.227 1.00 80.31 404 GLU A CA 1
ATOM 3283 C C . GLU A 1 404 ? -8.368 -23.894 10.773 1.00 80.31 404 GLU A C 1
ATOM 3285 O O . GLU A 1 404 ? -8.240 -24.880 11.499 1.00 80.31 404 GLU A O 1
ATOM 3290 N N . VAL A 1 405 ? -9.569 -23.446 10.396 1.00 79.44 405 VAL A N 1
ATOM 3291 C CA . VAL A 1 405 ? -10.824 -24.114 10.773 1.00 79.44 405 VAL A CA 1
ATOM 3292 C C . VAL A 1 405 ? -10.921 -25.508 10.148 1.00 79.44 405 VAL A C 1
ATOM 3294 O O . VAL A 1 405 ? -11.292 -26.449 10.845 1.00 79.44 405 VAL A O 1
ATOM 3297 N N . GLU A 1 406 ? -10.560 -25.665 8.871 1.00 75.12 406 GLU A N 1
ATOM 3298 C CA . GLU A 1 406 ? -10.537 -26.974 8.197 1.00 75.12 406 GLU A CA 1
ATOM 3299 C C . GLU A 1 406 ? -9.515 -27.927 8.840 1.00 75.12 406 GLU A C 1
ATOM 3301 O O . GLU A 1 406 ? -9.862 -29.053 9.189 1.00 75.12 406 GLU A O 1
ATOM 3306 N N . ALA A 1 407 ? -8.288 -27.461 9.095 1.00 72.19 407 ALA A N 1
ATOM 3307 C CA . ALA A 1 407 ? -7.236 -28.275 9.710 1.00 72.19 407 ALA A CA 1
ATOM 3308 C C . ALA A 1 407 ? -7.580 -28.734 11.143 1.00 72.19 407 ALA A C 1
ATOM 3310 O O . ALA A 1 407 ? -7.256 -29.856 11.537 1.00 72.19 407 ALA A O 1
ATOM 3311 N N . ASN A 1 408 ? -8.260 -27.885 11.919 1.00 68.00 408 ASN A N 1
ATOM 3312 C CA . ASN A 1 408 ? -8.711 -28.221 13.272 1.00 68.00 408 ASN A CA 1
ATOM 3313 C C . ASN A 1 408 ? -10.009 -29.052 13.283 1.00 68.00 408 ASN A C 1
ATOM 3315 O O . ASN A 1 408 ? -10.287 -29.746 14.260 1.00 68.00 408 ASN A O 1
ATOM 3319 N N . GLY A 1 409 ? -10.805 -29.014 12.209 1.00 53.88 409 GLY A N 1
ATOM 3320 C CA . GLY A 1 409 ? -11.996 -29.851 12.039 1.00 53.88 409 GLY A CA 1
ATOM 3321 C C . GLY A 1 409 ? -11.664 -31.337 11.884 1.00 53.88 409 GLY A C 1
ATOM 3322 O O . GLY A 1 409 ? -12.339 -32.180 12.473 1.00 53.88 409 GLY A O 1
ATOM 3323 N N . ASP A 1 410 ? -10.562 -31.658 11.200 1.00 51.25 410 ASP A N 1
ATOM 3324 C CA . ASP A 1 410 ? -10.106 -33.039 10.978 1.00 51.25 410 ASP A CA 1
ATOM 3325 C C . ASP A 1 410 ? -9.579 -33.729 12.254 1.00 51.25 410 ASP A C 1
ATOM 3327 O O . ASP A 1 410 ? -9.424 -34.951 12.299 1.00 51.25 410 ASP A O 1
ATOM 3331 N N . THR A 1 411 ? -9.312 -32.973 13.325 1.00 47.91 411 THR A N 1
ATOM 3332 C CA . THR A 1 411 ? -8.807 -33.520 14.599 1.00 47.91 411 THR A CA 1
ATOM 3333 C C . THR A 1 411 ? -9.918 -33.903 15.580 1.00 47.91 411 THR A C 1
ATOM 3335 O O . THR A 1 411 ? -9.669 -34.679 16.504 1.00 47.91 411 THR A O 1
ATOM 3338 N N . TYR A 1 412 ? -11.151 -33.429 15.369 1.00 45.09 412 TYR A N 1
ATOM 3339 C CA . TYR A 1 412 ? -12.289 -33.733 16.245 1.00 45.09 412 TYR A CA 1
ATOM 3340 C C . TYR A 1 412 ? -13.096 -34.973 15.833 1.00 45.09 412 TYR A C 1
ATOM 3342 O O . TYR A 1 412 ? -13.869 -35.470 16.648 1.00 45.09 412 TYR A O 1
ATOM 3350 N N . ASP A 1 413 ? -12.863 -35.538 14.643 1.00 41.41 413 ASP A N 1
ATOM 3351 C CA . ASP A 1 413 ? -13.621 -36.701 14.142 1.00 41.41 413 ASP A CA 1
ATOM 3352 C C . ASP A 1 413 ? -12.927 -38.064 14.387 1.00 41.41 413 ASP A C 1
ATOM 3354 O O . ASP A 1 413 ? -13.368 -39.106 13.909 1.00 41.41 413 ASP A O 1
ATOM 3358 N N . SER A 1 414 ? -11.832 -38.086 15.163 1.00 42.25 414 SER A N 1
ATOM 3359 C CA . SER A 1 414 ? -11.008 -39.292 15.405 1.00 42.25 414 SER A CA 1
ATOM 3360 C C . SER A 1 414 ? -11.056 -39.842 16.846 1.00 42.25 414 SER A C 1
ATOM 3362 O O . SER A 1 414 ? -10.567 -40.940 17.112 1.00 42.25 414 SER A O 1
ATOM 3364 N N . THR A 1 415 ? -11.720 -39.165 17.791 1.00 36.88 415 THR A N 1
ATOM 3365 C CA . THR A 1 415 ? -11.788 -39.617 19.204 1.00 36.88 415 THR A CA 1
ATOM 3366 C C . THR A 1 415 ? -13.163 -40.098 19.672 1.00 36.88 415 THR A C 1
ATOM 3368 O O . THR A 1 415 ? -13.408 -40.223 20.871 1.00 36.88 415 THR A O 1
ATOM 3371 N N . GLY A 1 416 ? -14.049 -40.466 18.746 1.00 35.69 416 GLY A N 1
ATOM 3372 C CA . GLY A 1 416 ? -15.377 -40.971 19.082 1.00 35.69 416 GLY A CA 1
ATOM 3373 C C . GLY A 1 416 ? -15.820 -42.135 18.212 1.00 35.69 416 GLY A C 1
ATOM 3374 O O . GLY A 1 416 ? -16.748 -41.950 17.445 1.00 35.69 416 GLY A O 1
ATOM 3375 N N . LEU A 1 417 ? -15.170 -43.303 18.327 1.00 34.19 417 LEU A N 1
ATOM 3376 C CA . LEU A 1 417 ? -15.758 -44.643 18.116 1.00 34.19 417 LEU A CA 1
ATOM 3377 C C . LEU A 1 417 ? -14.687 -45.728 18.335 1.00 34.19 417 LEU A C 1
ATOM 3379 O O . LEU A 1 417 ? -13.932 -46.095 17.440 1.00 34.19 417 LEU A O 1
ATOM 3383 N N . SER A 1 418 ? -14.648 -46.274 19.549 1.00 28.94 418 SER A N 1
ATOM 3384 C CA . SER A 1 418 ? -14.058 -47.584 19.832 1.00 28.94 418 SER A CA 1
ATOM 3385 C C . SER A 1 418 ? -15.136 -48.448 20.476 1.00 28.94 418 SER A C 1
ATOM 3387 O O . SER A 1 418 ? -15.477 -48.207 21.631 1.00 28.94 418 SER A O 1
ATOM 3389 N N . GLN A 1 419 ? -15.705 -49.395 19.718 1.00 29.28 419 GLN A N 1
ATOM 3390 C CA . GLN A 1 419 ? -15.857 -50.816 20.089 1.00 29.28 419 GLN A CA 1
ATOM 3391 C C . GLN A 1 419 ? -16.804 -51.598 19.155 1.00 29.28 419 GLN A C 1
ATOM 3393 O O . GLN A 1 419 ? -17.808 -51.072 18.690 1.00 29.28 419 GLN A O 1
ATOM 3398 N N . MET A 1 420 ? -16.472 -52.893 19.027 1.00 26.30 420 MET A N 1
ATOM 3399 C CA . MET A 1 420 ? -17.159 -54.039 18.389 1.00 26.30 420 MET A CA 1
ATOM 3400 C C . MET A 1 420 ? -16.943 -54.209 16.877 1.00 26.30 420 MET A C 1
ATOM 3402 O O . MET A 1 420 ? -17.419 -53.423 16.072 1.00 26.30 420 MET A O 1
ATOM 3406 N N . GLU A 1 421 ? -16.026 -55.120 16.504 1.00 26.73 421 GLU A N 1
ATOM 3407 C CA . GLU A 1 421 ? -16.277 -56.505 16.008 1.00 26.73 421 GLU A CA 1
ATOM 3408 C C . GLU A 1 421 ? -16.567 -56.499 14.491 1.00 26.73 421 GLU A C 1
ATOM 3410 O O . GLU A 1 421 ? -17.337 -55.679 14.028 1.00 26.73 421 GLU A O 1
ATOM 3415 N N . THR A 1 422 ? -16.068 -57.348 13.592 1.00 26.91 422 THR A N 1
ATOM 3416 C CA . THR A 1 422 ? -15.211 -58.544 13.551 1.00 26.91 422 THR A CA 1
ATOM 3417 C C . THR A 1 422 ? -14.864 -58.766 12.064 1.00 26.91 422 THR A C 1
ATOM 3419 O O . THR A 1 422 ? -15.720 -58.555 11.215 1.00 26.91 422 THR A O 1
ATOM 3422 N N . GLY A 1 423 ? -13.660 -59.269 11.764 1.00 24.83 423 GLY A N 1
ATOM 3423 C CA . GLY A 1 423 ? -13.406 -60.231 10.676 1.00 24.83 423 GLY A CA 1
ATOM 3424 C C . GLY A 1 423 ? -13.471 -59.792 9.198 1.00 24.83 423 GLY A C 1
ATOM 3425 O O . GLY A 1 423 ? -14.378 -59.101 8.761 1.00 24.83 423 GLY A O 1
ATOM 3426 N N . TRP A 1 424 ? -12.552 -60.389 8.429 1.00 28.39 424 TRP A N 1
ATOM 3427 C CA . TRP A 1 424 ? -12.455 -60.507 6.962 1.00 28.39 424 TRP A CA 1
ATOM 3428 C C . TRP A 1 424 ? -11.524 -59.521 6.235 1.00 28.39 424 TRP A C 1
ATOM 3430 O O . TRP A 1 424 ? -11.879 -58.415 5.840 1.00 28.39 424 TRP A O 1
ATOM 3440 N N . GLU A 1 425 ? -10.303 -60.016 6.009 1.00 26.62 425 GLU A N 1
ATOM 3441 C CA . GLU A 1 425 ? -9.378 -59.595 4.955 1.00 26.62 425 GLU A CA 1
ATOM 3442 C C . GLU A 1 425 ? -10.018 -59.714 3.557 1.00 26.62 425 GLU A C 1
ATOM 3444 O O . GLU A 1 425 ? -10.813 -60.622 3.329 1.00 26.62 425 GLU A O 1
ATOM 3449 N N . ILE A 1 426 ? -9.603 -58.860 2.604 1.00 30.95 426 ILE A N 1
ATOM 3450 C CA . ILE A 1 426 ? -9.033 -59.246 1.290 1.00 30.95 426 ILE A CA 1
ATOM 3451 C C . ILE A 1 426 ? -8.714 -57.998 0.428 1.00 30.95 426 ILE A C 1
ATOM 3453 O O . ILE A 1 426 ? -9.573 -57.203 0.073 1.00 30.95 426 ILE A O 1
ATOM 3457 N N . SER A 1 427 ? -7.429 -57.916 0.066 1.00 26.69 427 SER A N 1
ATOM 3458 C CA . SER A 1 427 ? -6.797 -57.494 -1.198 1.00 26.69 427 SER A CA 1
ATOM 3459 C C . SER A 1 427 ? -7.099 -56.149 -1.896 1.00 26.69 427 SER A C 1
ATOM 3461 O O . SER A 1 427 ? -8.188 -55.840 -2.363 1.00 26.69 427 SER A O 1
ATOM 3463 N N . ARG A 1 428 ? -5.991 -55.438 -2.151 1.00 28.34 428 ARG A N 1
ATOM 3464 C CA . ARG A 1 428 ? -5.818 -54.281 -3.046 1.00 28.34 428 ARG A CA 1
ATOM 3465 C C . ARG A 1 428 ? -6.032 -54.648 -4.528 1.00 28.34 428 ARG A C 1
ATOM 3467 O O . ARG A 1 428 ? -5.461 -55.643 -4.975 1.00 28.34 428 ARG A O 1
ATOM 3474 N N . LYS A 1 429 ? -6.682 -53.765 -5.308 1.00 28.77 429 LYS A N 1
ATOM 3475 C CA . LYS A 1 429 ? -6.175 -53.174 -6.579 1.00 28.77 429 LYS A CA 1
ATOM 3476 C C . LYS A 1 429 ? -7.139 -52.107 -7.158 1.00 28.77 429 LYS A C 1
ATOM 3478 O O . LYS A 1 429 ? -8.324 -52.156 -6.851 1.00 28.77 429 LYS A O 1
ATOM 3483 N N . PRO A 1 430 ? -6.642 -51.146 -7.970 1.00 31.53 430 PRO A N 1
ATOM 3484 C CA . PRO A 1 430 ? -7.374 -49.946 -8.382 1.00 31.53 430 PRO A CA 1
ATOM 3485 C C . PRO A 1 430 ? -8.034 -50.089 -9.764 1.00 31.53 430 PRO A C 1
ATOM 3487 O O . PRO A 1 430 ? -7.461 -50.700 -10.666 1.00 31.53 430 PRO A O 1
ATOM 3490 N N . THR A 1 431 ? -9.184 -49.442 -9.967 1.00 27.20 431 THR A N 1
ATOM 3491 C CA . THR A 1 431 ? -9.793 -49.255 -11.296 1.00 27.20 431 THR A CA 1
ATOM 3492 C C . THR A 1 431 ? -10.382 -47.851 -11.447 1.00 27.20 431 THR A C 1
ATOM 3494 O O . THR A 1 431 ? -11.230 -47.441 -10.659 1.00 27.20 431 THR A O 1
ATOM 3497 N N . ASN A 1 432 ? -9.930 -47.138 -12.484 1.00 33.62 432 ASN A N 1
ATOM 3498 C CA . ASN A 1 432 ? -10.522 -45.904 -13.021 1.00 33.62 432 ASN A CA 1
ATOM 3499 C C . ASN A 1 432 ? -12.009 -46.079 -13.379 1.00 33.62 432 ASN A C 1
ATOM 3501 O O . ASN A 1 432 ? -12.407 -47.179 -13.767 1.00 33.62 432 ASN A O 1
ATOM 3505 N N . PRO A 1 433 ? -12.758 -44.967 -13.491 1.00 32.22 433 PRO A N 1
ATOM 3506 C CA . PRO A 1 433 ? -13.800 -44.892 -14.505 1.00 32.22 433 PRO A CA 1
ATOM 3507 C C . PRO A 1 433 ? -13.666 -43.669 -15.422 1.00 32.22 433 PRO A C 1
ATOM 3509 O O . PRO A 1 433 ? -13.448 -42.534 -15.004 1.00 32.22 433 PRO A O 1
ATOM 3512 N N . SER A 1 434 ? -13.837 -43.947 -16.712 1.00 27.77 434 SER A N 1
ATOM 3513 C CA . SER A 1 434 ? -13.982 -42.991 -17.803 1.00 27.77 434 SER A CA 1
ATOM 3514 C C . SER A 1 434 ? -15.454 -42.600 -18.004 1.00 27.77 434 SER A C 1
ATOM 3516 O O . SER A 1 434 ? -16.337 -43.450 -17.967 1.00 27.77 434 SER A O 1
ATOM 3518 N N . ILE A 1 435 ? -15.664 -41.304 -18.248 1.00 29.61 435 ILE A N 1
ATOM 3519 C CA . ILE A 1 435 ? -16.650 -40.618 -19.110 1.00 29.61 435 ILE A CA 1
ATOM 3520 C C . ILE A 1 435 ? -17.859 -41.434 -19.617 1.00 29.61 435 ILE A C 1
ATOM 3522 O O . ILE A 1 435 ? -17.693 -42.351 -20.420 1.00 29.61 435 ILE A O 1
ATOM 3526 N N . ARG A 1 436 ? -19.080 -40.929 -19.359 1.00 25.34 436 ARG A N 1
ATOM 3527 C CA . ARG A 1 436 ? -20.215 -41.015 -20.302 1.00 25.34 436 ARG A CA 1
ATOM 3528 C C . ARG A 1 436 ? -21.057 -39.734 -20.329 1.00 25.34 436 ARG A C 1
ATOM 3530 O O . ARG A 1 436 ? -21.618 -39.317 -19.324 1.00 25.34 436 ARG A O 1
ATOM 3537 N N . SER A 1 437 ? -21.129 -39.164 -21.532 1.00 25.59 437 SER A N 1
ATOM 3538 C CA . SER A 1 437 ? -22.109 -38.188 -22.018 1.00 25.59 437 SER A CA 1
ATOM 3539 C C . SER A 1 437 ? -23.414 -38.908 -22.382 1.00 25.59 437 SER A C 1
ATOM 3541 O O . SER A 1 437 ? -23.363 -40.046 -22.853 1.00 25.59 437 SER A O 1
ATOM 3543 N N . CYS A 1 438 ? -24.562 -38.258 -22.185 1.00 27.31 438 CYS A N 1
ATOM 3544 C CA . CYS A 1 438 ? -25.852 -38.696 -22.716 1.00 27.31 438 CYS A CA 1
ATOM 3545 C C . CYS A 1 438 ? -26.472 -37.569 -23.548 1.00 27.31 438 CYS A C 1
ATOM 3547 O O . CYS A 1 438 ? -26.809 -36.508 -23.028 1.00 27.31 438 CYS A O 1
ATOM 3549 N N . THR A 1 439 ? -26.625 -37.833 -24.842 1.00 27.47 439 THR A N 1
ATOM 3550 C CA . THR A 1 439 ? -27.470 -37.109 -25.791 1.00 27.47 439 THR A CA 1
ATOM 3551 C C . THR A 1 439 ? -28.785 -37.866 -25.974 1.00 27.47 439 THR A C 1
ATOM 3553 O O . THR A 1 439 ? -28.810 -39.095 -25.968 1.00 27.47 439 THR A O 1
ATOM 3556 N N . SER A 1 440 ? -29.878 -37.138 -26.199 1.00 29.58 440 SER A N 1
ATOM 3557 C CA . SER A 1 440 ? -31.067 -37.665 -26.876 1.00 29.58 440 SER A CA 1
ATOM 3558 C C . SER A 1 440 ? -31.673 -36.578 -27.772 1.00 29.58 440 SER A C 1
ATOM 3560 O O . SER A 1 440 ? -31.941 -35.466 -27.328 1.00 29.58 440 SER A O 1
ATOM 3562 N N . ALA A 1 441 ? -31.802 -36.913 -29.057 1.00 28.69 441 ALA A N 1
ATOM 3563 C CA . ALA A 1 441 ? -32.658 -36.271 -30.059 1.00 28.69 441 ALA A CA 1
ATOM 3564 C C . ALA A 1 441 ? -34.041 -36.986 -30.021 1.00 28.69 441 ALA A C 1
ATOM 3566 O O . ALA A 1 441 ? -34.143 -38.030 -29.381 1.00 28.69 441 ALA A O 1
ATOM 3567 N N . ILE A 1 442 ? -35.159 -36.545 -30.610 1.00 31.38 442 ILE A N 1
ATOM 3568 C CA . ILE A 1 442 ? -35.479 -36.185 -32.007 1.00 31.38 442 ILE A CA 1
ATOM 3569 C C . ILE A 1 442 ? -36.925 -35.621 -32.000 1.00 31.38 442 ILE A C 1
ATOM 3571 O O . ILE A 1 442 ? -37.752 -36.196 -31.298 1.00 31.38 442 ILE A O 1
ATOM 3575 N N . SER A 1 443 ? -37.249 -34.592 -32.805 1.00 28.95 443 SER A N 1
ATOM 3576 C CA . SER A 1 443 ? -38.234 -34.678 -33.919 1.00 28.95 443 SER A CA 1
ATOM 3577 C C . SER A 1 443 ? -38.652 -33.310 -34.480 1.00 28.95 443 SER A C 1
ATOM 3579 O O . SER A 1 443 ? -39.303 -32.523 -33.794 1.00 28.95 443 SER A O 1
ATOM 3581 N N . ASP A 1 444 ? -38.326 -33.102 -35.758 1.00 28.89 444 ASP A N 1
ATOM 3582 C CA . ASP A 1 444 ? -38.802 -32.048 -36.660 1.00 28.89 444 ASP A CA 1
ATOM 3583 C C . ASP A 1 444 ? -40.213 -32.330 -37.206 1.00 28.89 444 ASP A C 1
ATOM 3585 O O . ASP A 1 444 ? -40.543 -33.484 -37.482 1.00 28.89 444 ASP A O 1
ATOM 3589 N N . VAL A 1 445 ? -40.975 -31.268 -37.512 1.00 29.81 445 VAL A N 1
ATOM 3590 C CA . VAL A 1 445 ? -41.947 -31.229 -38.624 1.00 29.81 445 VAL A CA 1
ATOM 3591 C C . VAL A 1 445 ? -41.904 -29.843 -39.287 1.00 29.81 445 VAL A C 1
ATOM 3593 O O . VAL A 1 445 ? -42.089 -28.820 -38.634 1.00 29.81 445 VAL A O 1
ATOM 3596 N N . ASN A 1 446 ? -41.662 -29.845 -40.601 1.00 30.06 446 ASN A N 1
ATOM 359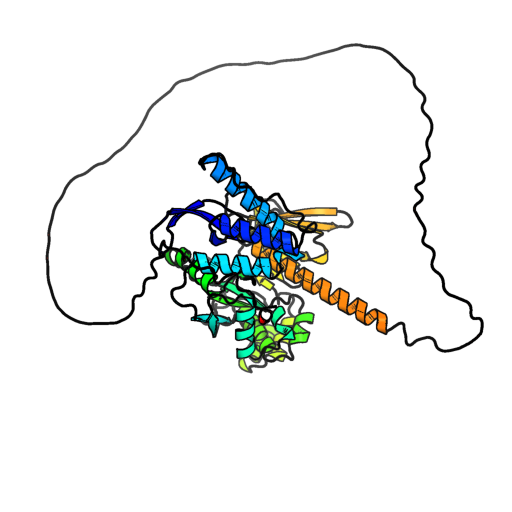7 C CA . ASN A 1 446 ? -41.680 -28.709 -41.531 1.00 30.06 446 ASN A CA 1
ATOM 3598 C C . ASN A 1 446 ? -43.104 -28.311 -41.965 1.00 30.06 446 ASN A C 1
ATOM 3600 O O . ASN A 1 446 ? -43.979 -29.168 -42.075 1.00 30.06 446 ASN A O 1
ATOM 3604 N N . GLY A 1 447 ? -43.275 -27.052 -42.388 1.00 26.31 447 GLY A N 1
ATOM 3605 C CA . GLY A 1 447 ? -44.400 -26.618 -43.226 1.00 26.31 447 GLY A CA 1
ATOM 3606 C C . GLY A 1 447 ? -44.324 -25.146 -43.659 1.00 26.31 447 GLY A C 1
ATOM 3607 O O . GLY A 1 447 ? -44.491 -24.256 -42.836 1.00 26.31 447 GLY A O 1
ATOM 3608 N N . HIS A 1 448 ? -44.065 -24.929 -44.955 1.00 29.14 448 HIS A N 1
ATOM 3609 C CA . HIS A 1 448 ? -44.199 -23.691 -45.755 1.00 29.14 448 HIS A CA 1
ATOM 3610 C C . HIS A 1 448 ? -45.632 -23.082 -45.679 1.00 29.14 448 HIS A C 1
ATOM 3612 O O . HIS A 1 448 ? -46.521 -23.763 -45.183 1.00 29.14 448 HIS A O 1
ATOM 3618 N N . SER A 1 449 ? -46.020 -21.878 -46.129 1.00 29.17 449 SER A N 1
ATOM 3619 C CA . SER A 1 449 ? -45.556 -20.872 -47.106 1.00 29.17 449 SER A CA 1
ATOM 3620 C C . SER A 1 449 ? -46.426 -19.591 -46.966 1.00 29.17 449 SER A C 1
ATOM 3622 O O . SER A 1 449 ? -47.452 -19.605 -46.293 1.00 29.17 449 SER A O 1
ATOM 3624 N N . ASP A 1 450 ? -46.031 -18.545 -47.707 1.00 28.56 450 ASP A N 1
ATOM 3625 C CA . ASP A 1 450 ? -46.856 -17.486 -48.327 1.00 28.56 450 ASP A CA 1
ATOM 3626 C C . ASP A 1 450 ? -47.275 -16.217 -47.562 1.00 28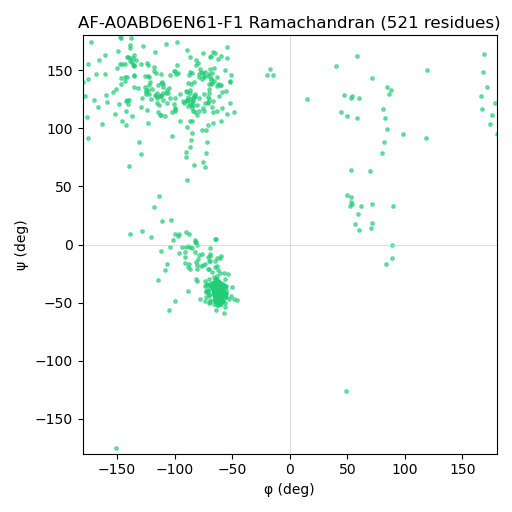.56 450 ASP A C 1
ATOM 3628 O O . ASP A 1 450 ? -47.944 -16.238 -46.536 1.00 28.56 450 ASP A O 1
ATOM 3632 N N . GLY A 1 451 ? -47.022 -15.082 -48.235 1.00 27.36 451 GLY A N 1
ATOM 3633 C CA . GLY A 1 451 ? -48.099 -14.125 -48.509 1.00 27.36 451 GLY A CA 1
ATOM 3634 C C . GLY A 1 451 ? -47.972 -12.726 -47.908 1.00 27.36 451 GLY A C 1
ATOM 3635 O O . GLY A 1 451 ? -48.476 -12.455 -46.830 1.00 27.36 451 GLY A O 1
ATOM 3636 N N . SER A 1 452 ? -47.368 -11.831 -48.692 1.00 28.25 452 SER A N 1
ATOM 3637 C CA . SER A 1 452 ? -47.544 -10.366 -48.770 1.00 28.25 452 SER A CA 1
ATOM 3638 C C . SER A 1 452 ? -48.806 -9.732 -48.150 1.00 28.25 452 SER A C 1
ATOM 3640 O O . SER A 1 452 ? -49.887 -10.293 -48.306 1.00 28.25 452 SER A O 1
ATOM 3642 N N . ILE A 1 453 ? -48.695 -8.469 -47.691 1.00 30.12 453 ILE A N 1
ATOM 3643 C CA . ILE A 1 453 ? -49.410 -7.264 -48.209 1.00 30.12 453 ILE A CA 1
ATOM 3644 C C . ILE A 1 453 ? -49.292 -6.083 -47.214 1.00 30.12 453 ILE A C 1
ATOM 3646 O O . ILE A 1 453 ? -49.600 -6.263 -46.045 1.00 30.12 453 ILE A O 1
ATOM 3650 N N . ASN A 1 454 ? -48.852 -4.918 -47.739 1.00 29.70 454 ASN A N 1
ATOM 3651 C CA . ASN A 1 454 ? -49.272 -3.509 -47.509 1.00 29.70 454 ASN A CA 1
ATOM 3652 C C . ASN A 1 454 ? -49.608 -3.016 -46.084 1.00 29.70 454 ASN A C 1
ATOM 3654 O O . ASN A 1 454 ? -50.146 -3.734 -45.264 1.00 29.70 454 ASN A O 1
ATOM 3658 N N . SER A 1 455 ? -49.505 -1.750 -45.691 1.00 30.52 455 SER A N 1
ATOM 3659 C CA . SER A 1 455 ? -49.179 -0.423 -46.242 1.00 30.52 455 SER A CA 1
ATOM 3660 C C . SER A 1 455 ? -49.535 0.500 -45.053 1.00 30.52 455 SER A C 1
ATOM 3662 O O . SER A 1 455 ? -50.520 0.241 -44.368 1.00 30.52 455 SER A O 1
ATOM 3664 N N . SER A 1 456 ? -48.760 1.499 -44.645 1.00 30.69 456 SER A N 1
ATOM 3665 C CA . SER A 1 456 ? -48.700 2.860 -45.201 1.00 30.69 456 SER A CA 1
ATOM 3666 C C . SER A 1 456 ? -49.082 3.887 -44.135 1.00 30.69 456 SER A C 1
ATOM 3668 O O . SER A 1 456 ? -49.984 3.634 -43.339 1.00 30.69 456 SER A O 1
ATOM 3670 N N . ASN A 1 457 ? -48.483 5.070 -44.306 1.00 31.42 457 ASN A N 1
ATOM 3671 C CA . ASN A 1 457 ? -48.918 6.410 -43.887 1.00 31.42 457 ASN A CA 1
ATOM 3672 C C . ASN A 1 457 ? -48.492 6.850 -42.481 1.00 31.42 457 ASN A C 1
ATOM 3674 O O . ASN A 1 457 ? -48.668 6.113 -41.522 1.00 31.42 457 ASN A O 1
ATOM 3678 N N . THR A 1 458 ? -47.952 8.051 -42.242 1.00 29.97 458 THR A N 1
ATOM 3679 C CA . THR A 1 458 ? -47.661 9.291 -43.021 1.00 29.97 458 THR A CA 1
ATOM 3680 C C . THR A 1 458 ? -46.957 10.207 -41.993 1.00 29.97 458 THR A C 1
ATOM 3682 O O . THR A 1 458 ? -47.394 10.230 -40.847 1.00 29.97 458 THR A O 1
ATOM 3685 N N . ALA A 1 459 ? -45.775 10.793 -42.210 1.00 28.86 459 ALA A N 1
ATOM 3686 C CA . ALA A 1 459 ? -45.442 11.993 -42.998 1.00 28.86 459 ALA A CA 1
ATOM 3687 C C . ALA A 1 459 ? -46.148 13.307 -42.575 1.00 28.86 459 ALA A C 1
ATOM 3689 O O . AL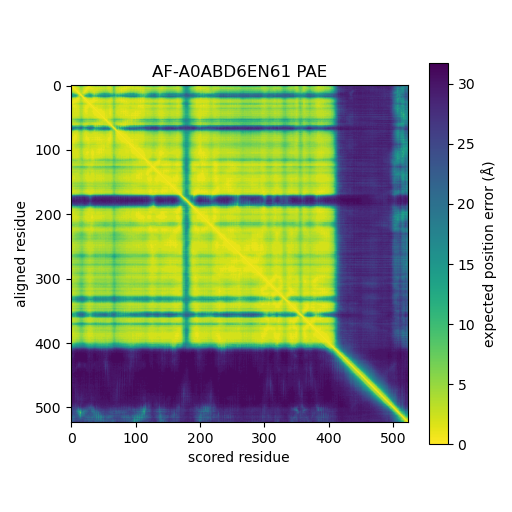A A 1 459 ? -47.336 13.465 -42.833 1.00 28.86 459 ALA A O 1
ATOM 3690 N N . SER A 1 460 ? -45.376 14.240 -41.989 1.00 29.22 460 SER A N 1
ATOM 3691 C CA . SER A 1 460 ? -45.255 15.687 -42.325 1.00 29.22 460 SER A CA 1
ATOM 3692 C C . SER A 1 460 ? -44.355 16.337 -41.251 1.00 29.22 460 SER A C 1
ATOM 3694 O O . SER A 1 460 ? -44.744 16.365 -40.087 1.00 29.22 460 SER A O 1
ATOM 3696 N N . GLU A 1 461 ? -43.081 16.675 -41.461 1.00 32.62 461 GLU A N 1
ATOM 3697 C CA . GLU A 1 461 ? -42.506 17.753 -42.291 1.00 32.62 461 GLU A CA 1
ATOM 3698 C C . GLU A 1 461 ? -43.193 19.122 -42.171 1.00 32.62 461 GLU A C 1
ATOM 3700 O O . GLU A 1 461 ? -44.322 19.316 -42.631 1.00 32.62 461 GLU A O 1
ATOM 3705 N N . ARG A 1 462 ? -42.438 20.089 -41.628 1.00 30.03 462 ARG A N 1
ATOM 3706 C CA . ARG A 1 462 ? -42.218 21.393 -42.266 1.00 30.03 462 ARG A CA 1
ATOM 3707 C C . ARG A 1 462 ? -40.954 22.074 -41.722 1.00 30.03 462 ARG A C 1
ATOM 3709 O O . ARG A 1 462 ? -40.824 22.274 -40.517 1.00 30.03 462 ARG A O 1
ATOM 3716 N N . ASP A 1 463 ? -40.066 22.376 -42.664 1.00 32.47 463 ASP A N 1
ATOM 3717 C CA . ASP A 1 463 ? -38.908 23.268 -42.595 1.00 32.47 463 ASP A CA 1
ATOM 3718 C C . ASP A 1 463 ? -39.306 24.727 -42.315 1.00 32.47 463 ASP A C 1
ATOM 3720 O O . ASP A 1 463 ? -40.429 25.125 -42.617 1.00 32.47 463 ASP A O 1
ATOM 3724 N N . ASP A 1 464 ? -38.353 25.528 -41.822 1.00 30.89 464 ASP A N 1
ATOM 3725 C CA . ASP A 1 464 ? -37.978 26.777 -42.502 1.00 30.89 464 ASP A CA 1
ATOM 3726 C C . ASP A 1 464 ? -36.588 27.291 -42.067 1.00 30.89 464 ASP A C 1
ATOM 3728 O O . ASP A 1 464 ? -36.120 27.090 -40.945 1.00 30.89 464 ASP A O 1
ATOM 3732 N N . GLN A 1 465 ? -35.931 27.911 -43.046 1.00 32.41 465 GLN A N 1
ATOM 3733 C CA . GLN A 1 465 ? -34.504 28.186 -43.225 1.00 32.41 465 GLN A CA 1
ATOM 3734 C C . GLN A 1 465 ? -33.942 29.476 -42.578 1.00 32.41 465 GLN A C 1
ATOM 3736 O O . GLN A 1 465 ? -34.644 30.455 -42.355 1.00 32.41 465 GLN A O 1
ATOM 3741 N N . GLU A 1 466 ? -32.607 29.451 -42.435 1.00 31.66 466 GLU A N 1
ATOM 3742 C CA . GLU A 1 466 ? -31.600 30.514 -42.660 1.00 31.66 466 GLU A CA 1
ATOM 3743 C C . GLU A 1 466 ? -31.612 31.853 -41.888 1.00 31.66 466 GLU A C 1
ATOM 3745 O O . GLU A 1 466 ? -32.499 32.692 -42.025 1.00 31.66 466 GLU A O 1
ATOM 3750 N N . ARG A 1 467 ? -30.453 32.150 -41.262 1.00 29.58 467 ARG A N 1
ATOM 3751 C CA . ARG A 1 467 ? -29.622 33.335 -41.585 1.00 29.58 467 ARG A CA 1
ATOM 3752 C C . ARG A 1 467 ? -28.216 33.260 -40.964 1.00 29.58 467 ARG A C 1
ATOM 3754 O O . ARG A 1 467 ? -28.058 33.292 -39.747 1.00 29.58 467 ARG A O 1
ATOM 3761 N N . GLU A 1 468 ? -27.198 33.241 -41.824 1.00 31.53 468 GLU A N 1
ATOM 3762 C CA . GLU A 1 468 ? -25.813 33.636 -41.527 1.00 31.53 468 GLU A CA 1
ATOM 3763 C C . GLU A 1 468 ? -25.670 35.170 -41.468 1.00 31.53 468 GLU A C 1
ATOM 3765 O O . GLU A 1 468 ? -26.244 35.875 -42.301 1.00 31.53 468 GLU A O 1
ATOM 3770 N N . ASN A 1 469 ? -24.846 35.689 -40.542 1.00 28.69 469 ASN A N 1
ATOM 3771 C CA . ASN A 1 469 ? -23.644 36.489 -40.860 1.00 28.69 469 ASN A CA 1
ATOM 3772 C C . ASN A 1 469 ? -22.934 37.056 -39.607 1.00 28.69 469 ASN A C 1
ATOM 3774 O O . ASN A 1 469 ? -23.427 37.956 -38.938 1.00 28.69 469 ASN A O 1
ATOM 3778 N N . ASN A 1 470 ? -21.739 36.516 -39.352 1.00 28.56 470 ASN A N 1
ATOM 3779 C CA . ASN A 1 470 ? -20.424 37.172 -39.272 1.00 28.56 470 ASN A CA 1
ATOM 3780 C C . ASN A 1 470 ? -20.146 38.485 -38.484 1.00 28.56 470 ASN A C 1
ATOM 3782 O O . ASN A 1 470 ? -20.627 39.564 -38.812 1.00 28.56 470 ASN A O 1
ATOM 3786 N N . LEU A 1 471 ? -19.089 38.348 -37.654 1.00 28.56 471 LEU A N 1
ATOM 3787 C CA . LEU A 1 471 ? -17.918 39.229 -37.435 1.00 28.56 471 LEU A CA 1
ATOM 3788 C C . LEU A 1 471 ? -18.023 40.480 -36.523 1.00 28.56 471 LEU A C 1
ATOM 3790 O O . LEU A 1 471 ? -18.574 41.502 -36.920 1.00 28.56 471 LEU A O 1
ATOM 3794 N N . LYS A 1 472 ? -17.262 40.491 -35.407 1.00 27.91 472 LYS A N 1
ATOM 3795 C CA . LYS A 1 472 ? -15.937 41.164 -35.323 1.00 27.91 472 LYS A CA 1
ATOM 3796 C C . LYS A 1 472 ? -15.231 41.042 -33.958 1.00 27.91 472 LYS A C 1
ATOM 3798 O O . LYS A 1 472 ? -15.830 41.143 -32.897 1.00 27.91 472 LYS A O 1
ATOM 3803 N N . GLU A 1 473 ? -13.923 40.841 -34.101 1.00 28.89 473 GLU A N 1
ATOM 3804 C CA . GLU A 1 473 ? -12.753 41.074 -33.244 1.00 28.89 473 GLU A CA 1
ATOM 3805 C C . GLU A 1 473 ? -12.886 41.969 -31.996 1.00 28.89 473 GLU A C 1
ATOM 3807 O O . GLU A 1 473 ? -13.463 43.050 -32.043 1.00 28.89 473 GLU A O 1
ATOM 3812 N N . ASN A 1 474 ? -12.125 41.612 -30.950 1.00 27.20 474 ASN A N 1
ATOM 3813 C CA . ASN A 1 474 ? -11.200 42.577 -30.348 1.00 27.20 474 ASN A CA 1
ATOM 3814 C C . ASN A 1 474 ? -9.985 41.895 -29.692 1.00 27.20 474 ASN A C 1
ATOM 3816 O O . ASN A 1 474 ? -10.088 41.213 -28.674 1.00 27.20 474 ASN A O 1
ATOM 3820 N N . LYS A 1 475 ? -8.817 42.125 -30.303 1.00 29.98 475 LYS A N 1
ATOM 3821 C CA . LYS A 1 475 ? -7.490 42.048 -29.681 1.00 29.98 475 LYS A CA 1
ATOM 3822 C C . LYS A 1 475 ? -7.309 43.273 -28.785 1.00 29.98 475 LYS A C 1
ATOM 3824 O O . LYS A 1 475 ? -7.697 44.364 -29.181 1.00 29.98 475 LYS A O 1
ATOM 3829 N N . ASN A 1 476 ? -6.614 43.123 -27.660 1.00 26.56 476 ASN A N 1
ATOM 3830 C CA . ASN A 1 476 ? -5.870 44.232 -27.066 1.00 26.56 476 ASN A CA 1
ATOM 3831 C C . ASN A 1 476 ? -4.549 43.730 -26.473 1.00 26.56 476 ASN A C 1
ATOM 3833 O O . ASN A 1 476 ? -4.495 43.118 -25.411 1.00 26.56 476 ASN A O 1
ATOM 3837 N N . THR A 1 477 ? -3.489 44.001 -27.224 1.00 27.61 477 THR A N 1
ATOM 3838 C CA . THR A 1 477 ? -2.091 44.106 -26.805 1.00 27.61 477 THR A CA 1
ATOM 3839 C C . THR A 1 477 ? -1.871 45.414 -26.047 1.00 27.61 477 THR A C 1
ATOM 3841 O O . THR A 1 477 ? -2.394 46.452 -26.450 1.00 27.61 477 THR A O 1
ATOM 3844 N N . ARG A 1 478 ? -1.017 45.400 -25.019 1.00 28.47 478 ARG A N 1
ATOM 3845 C CA . ARG A 1 478 ? -0.354 46.612 -24.523 1.00 28.47 478 ARG A CA 1
ATOM 3846 C C . ARG A 1 478 ? 1.114 46.301 -24.228 1.00 28.47 478 ARG A C 1
ATOM 3848 O O . ARG A 1 478 ? 1.420 45.537 -23.321 1.00 28.47 478 ARG A O 1
ATOM 3855 N N . GLU A 1 479 ? 1.984 46.868 -25.056 1.00 27.08 479 GLU A N 1
ATOM 3856 C CA . GLU A 1 479 ? 3.423 47.023 -24.836 1.00 27.08 479 GLU A CA 1
ATOM 3857 C C . GLU A 1 479 ? 3.695 48.320 -24.057 1.00 27.08 479 GLU A C 1
ATOM 3859 O O . GLU A 1 479 ? 2.999 49.309 -24.274 1.00 27.08 479 GLU A O 1
ATOM 3864 N N . GLU A 1 480 ? 4.751 48.334 -23.237 1.00 28.11 480 GLU A N 1
ATOM 3865 C CA . GLU A 1 480 ? 5.628 49.486 -22.932 1.00 28.11 480 GLU A CA 1
ATOM 3866 C C . GLU A 1 480 ? 6.921 48.915 -22.293 1.00 28.11 480 GLU A C 1
ATOM 3868 O O . GLU A 1 480 ? 6.857 48.209 -21.294 1.00 28.11 480 GLU A O 1
ATOM 3873 N N . LYS A 1 481 ? 8.042 48.846 -23.031 1.00 27.47 481 LYS A N 1
ATOM 3874 C CA . LYS A 1 481 ? 9.169 49.807 -23.175 1.00 27.47 481 LYS A CA 1
ATOM 3875 C C . LYS A 1 481 ? 10.270 49.771 -22.080 1.00 27.47 481 LYS A C 1
ATOM 3877 O O . LYS A 1 481 ? 10.092 50.266 -20.981 1.00 27.47 481 LYS A O 1
ATOM 3882 N N . HIS A 1 482 ? 11.439 49.264 -22.507 1.00 27.06 482 HIS A N 1
ATOM 3883 C CA . HIS A 1 482 ? 12.835 49.748 -22.354 1.00 27.06 482 HIS A CA 1
ATOM 3884 C C . HIS A 1 482 ? 13.462 50.192 -20.998 1.00 27.06 482 HIS A C 1
ATOM 3886 O O . HIS A 1 482 ? 13.221 51.305 -20.557 1.00 27.06 482 HIS A O 1
ATOM 3892 N N . SER A 1 483 ? 14.426 49.363 -20.518 1.00 24.02 483 SER A N 1
ATOM 3893 C CA . SER A 1 483 ? 15.895 49.606 -20.287 1.00 24.02 483 SER A CA 1
ATOM 3894 C C . SER A 1 483 ? 16.404 50.743 -19.347 1.00 24.02 483 SER A C 1
ATOM 3896 O O . SER A 1 483 ? 15.699 51.732 -19.209 1.00 24.02 483 SER A O 1
ATOM 3898 N N . PRO A 1 484 ? 17.682 50.768 -18.848 1.00 36.75 484 PRO A N 1
ATOM 3899 C CA . PRO A 1 484 ? 18.741 49.738 -18.661 1.00 36.75 484 PRO A CA 1
ATOM 3900 C C . PRO A 1 484 ? 19.546 49.802 -17.308 1.00 36.75 484 PRO A C 1
ATOM 3902 O O . PRO A 1 484 ? 19.401 50.725 -16.521 1.00 36.75 484 PRO A O 1
ATOM 3905 N N . GLN A 1 485 ? 20.470 48.832 -17.132 1.00 26.17 485 GLN A N 1
ATOM 3906 C CA . GLN A 1 485 ? 21.778 48.851 -16.414 1.00 26.17 485 GLN A CA 1
ATOM 3907 C C . GLN A 1 485 ? 21.902 49.296 -14.937 1.00 26.17 485 GLN A C 1
ATOM 3909 O O . GLN A 1 485 ? 21.680 50.452 -14.614 1.00 26.17 485 GLN A O 1
ATOM 3914 N N . LEU A 1 486 ? 22.539 48.447 -14.106 1.00 24.45 486 LEU A N 1
ATOM 3915 C CA . LEU A 1 486 ? 23.801 48.791 -13.416 1.00 24.45 486 LEU A CA 1
ATOM 3916 C C . LEU A 1 486 ? 24.448 47.576 -12.729 1.00 24.45 486 LEU A C 1
ATOM 3918 O O . LEU A 1 486 ? 23.859 46.894 -11.897 1.00 24.45 486 LEU A O 1
ATOM 3922 N N . SER A 1 487 ? 25.702 47.341 -13.101 1.00 25.69 487 SER A N 1
ATOM 3923 C CA . SER A 1 487 ? 26.677 46.499 -12.418 1.00 25.69 487 SER A CA 1
ATOM 3924 C C . SER A 1 487 ? 27.072 47.100 -11.071 1.00 25.69 487 SER A C 1
ATOM 3926 O O . SER A 1 487 ? 27.396 48.286 -11.030 1.00 25.69 487 SER A O 1
ATOM 3928 N N . LEU A 1 488 ? 27.212 46.284 -10.027 1.00 25.55 488 LEU A N 1
ATOM 3929 C CA . LEU A 1 488 ? 28.143 46.581 -8.940 1.00 25.55 488 LEU A CA 1
ATOM 3930 C C . LEU A 1 488 ? 28.707 45.292 -8.345 1.00 25.55 488 LEU A C 1
ATOM 3932 O O . LEU A 1 488 ? 28.004 44.392 -7.900 1.00 25.55 488 LEU A O 1
ATOM 3936 N N . ARG A 1 489 ? 30.031 45.239 -8.424 1.00 24.72 489 ARG A N 1
ATOM 3937 C CA . ARG A 1 489 ? 30.947 44.251 -7.881 1.00 24.72 489 ARG A CA 1
ATOM 3938 C C . ARG A 1 489 ? 31.284 44.711 -6.463 1.00 24.72 489 ARG A C 1
ATOM 3940 O O . ARG A 1 489 ? 31.756 45.833 -6.310 1.00 24.72 489 ARG A O 1
ATOM 3947 N N . SER A 1 490 ? 31.119 43.860 -5.457 1.00 26.36 490 SER A N 1
ATOM 3948 C CA . SER A 1 490 ? 31.827 44.015 -4.181 1.00 26.36 490 SER A CA 1
ATOM 3949 C C . SER A 1 490 ? 32.229 42.647 -3.647 1.00 26.36 490 SER A C 1
ATOM 3951 O O . SER A 1 490 ? 31.384 41.812 -3.339 1.00 26.36 490 SER A O 1
ATOM 3953 N N . GLN A 1 491 ? 33.541 42.438 -3.582 1.00 23.81 491 GLN A N 1
ATOM 3954 C CA . GLN A 1 491 ? 34.184 41.393 -2.800 1.00 23.81 491 GLN A CA 1
ATOM 3955 C C . GLN A 1 491 ? 34.051 41.734 -1.314 1.00 23.81 491 GLN A C 1
ATOM 3957 O O . GLN A 1 491 ? 34.370 42.865 -0.961 1.00 23.81 491 GLN A O 1
ATOM 3962 N N . VAL A 1 492 ? 33.675 40.766 -0.473 1.00 27.19 492 VAL A N 1
ATOM 3963 C CA . VAL A 1 492 ? 34.194 40.607 0.897 1.00 27.19 492 VAL A CA 1
ATOM 3964 C C . VAL A 1 492 ? 34.245 39.107 1.210 1.00 27.19 492 VAL A C 1
ATOM 3966 O O . VAL A 1 492 ? 33.374 38.339 0.810 1.00 27.19 492 VAL A O 1
ATOM 3969 N N . GLU A 1 493 ? 35.340 38.726 1.852 1.00 24.59 493 GLU A N 1
ATOM 3970 C CA . GLU A 1 493 ? 35.848 37.391 2.138 1.00 24.59 493 GLU A CA 1
ATOM 3971 C C . GLU A 1 493 ? 35.074 36.633 3.236 1.00 24.59 493 GLU A C 1
ATOM 3973 O O . GLU A 1 493 ? 34.640 37.215 4.224 1.00 24.59 493 GLU A O 1
ATOM 3978 N N . GLY A 1 494 ? 35.027 35.303 3.087 1.00 24.14 494 GLY A N 1
ATOM 3979 C CA . GLY A 1 494 ? 35.406 34.351 4.138 1.00 24.14 494 GLY A CA 1
ATOM 3980 C C . GLY A 1 494 ? 34.402 33.990 5.237 1.00 24.14 494 GLY A C 1
ATOM 3981 O O . GLY A 1 494 ? 34.531 34.479 6.354 1.00 24.14 494 GLY A O 1
ATOM 3982 N N . HIS A 1 495 ? 33.564 32.974 5.000 1.00 24.03 495 HIS A N 1
ATOM 3983 C CA . HIS A 1 495 ? 33.318 31.917 5.995 1.00 24.03 495 HIS A CA 1
ATOM 3984 C C . HIS A 1 495 ? 32.751 30.645 5.347 1.00 24.03 495 HIS A C 1
ATOM 3986 O O . HIS A 1 495 ? 31.797 30.698 4.577 1.00 24.03 495 HIS A O 1
ATOM 3992 N N . ASP A 1 496 ? 33.392 29.520 5.658 1.00 28.30 496 ASP A N 1
ATOM 3993 C CA . ASP A 1 496 ? 33.012 28.147 5.312 1.00 28.30 496 ASP A CA 1
ATOM 3994 C C . ASP A 1 496 ? 31.754 27.752 6.116 1.00 28.30 496 ASP A C 1
ATOM 3996 O O . ASP A 1 496 ? 31.672 28.086 7.305 1.00 28.30 496 ASP A O 1
ATOM 4000 N N . PRO A 1 497 ? 30.767 27.067 5.509 1.00 26.34 497 PRO A N 1
ATOM 4001 C CA . PRO A 1 497 ? 30.563 25.697 5.961 1.00 26.34 497 PRO A CA 1
ATOM 4002 C C . PRO A 1 497 ? 30.179 24.700 4.856 1.00 26.34 497 PRO A C 1
ATOM 4004 O O . PRO A 1 497 ? 29.404 24.958 3.938 1.00 26.34 497 PRO A O 1
ATOM 4007 N N . SER A 1 498 ? 30.721 23.508 5.066 1.00 25.22 498 SER A N 1
ATOM 4008 C CA . SER A 1 498 ? 30.317 22.186 4.606 1.00 25.22 498 SER A CA 1
ATOM 4009 C C . SER A 1 498 ? 28.867 21.961 4.132 1.00 25.22 498 SER A C 1
ATOM 4011 O O . SER A 1 498 ? 27.889 22.345 4.765 1.00 25.22 498 SER A O 1
ATOM 4013 N N . CYS A 1 499 ? 28.802 21.073 3.130 1.00 29.44 499 CYS A N 1
ATOM 4014 C CA . CYS A 1 499 ? 27.732 20.108 2.847 1.00 29.44 499 CYS A CA 1
ATOM 4015 C C . CYS A 1 499 ? 26.470 20.617 2.126 1.00 29.44 499 CYS A C 1
ATOM 4017 O O . CYS A 1 499 ? 25.404 20.692 2.718 1.00 29.44 499 CYS A O 1
ATOM 4019 N N . ASP A 1 500 ? 26.570 20.783 0.803 1.00 23.09 500 ASP A N 1
ATOM 4020 C CA . ASP A 1 500 ? 25.423 20.699 -0.111 1.00 23.09 500 ASP A CA 1
ATOM 4021 C C . ASP A 1 500 ? 25.769 19.776 -1.290 1.00 23.09 500 ASP A C 1
ATOM 4023 O O . ASP A 1 500 ? 26.278 20.190 -2.332 1.00 23.09 500 ASP A O 1
ATOM 4027 N N . ALA A 1 501 ? 25.516 18.478 -1.113 1.00 23.05 501 ALA A N 1
ATOM 4028 C CA . ALA A 1 501 ? 25.561 17.496 -2.192 1.00 23.05 501 ALA A CA 1
ATOM 4029 C C . ALA A 1 501 ? 24.172 17.396 -2.841 1.00 23.05 501 ALA A C 1
ATOM 4031 O O . ALA A 1 501 ? 23.393 16.480 -2.567 1.00 23.05 501 ALA A O 1
ATOM 4032 N N . PHE A 1 502 ? 23.855 18.347 -3.720 1.00 23.98 502 PHE A N 1
ATOM 4033 C CA . PHE A 1 502 ? 22.749 18.194 -4.661 1.00 23.98 502 PHE A CA 1
ATOM 4034 C C . PHE A 1 502 ? 23.056 17.019 -5.598 1.00 23.98 502 PHE A C 1
ATOM 4036 O O . PHE A 1 502 ? 24.012 17.043 -6.372 1.00 23.98 502 PHE A O 1
ATOM 4043 N N . THR A 1 503 ? 22.245 15.964 -5.509 1.00 29.92 503 THR A N 1
ATOM 4044 C CA . THR A 1 503 ? 22.336 14.803 -6.400 1.00 29.92 503 THR A CA 1
ATOM 4045 C C . THR A 1 503 ? 21.813 15.205 -7.776 1.00 29.92 503 THR A C 1
ATOM 4047 O O . THR A 1 503 ? 20.607 15.242 -8.012 1.00 29.92 503 THR A O 1
ATOM 4050 N N . ILE A 1 504 ? 22.727 15.531 -8.686 1.00 25.11 504 ILE A N 1
ATOM 4051 C CA . ILE A 1 504 ? 22.434 15.616 -10.115 1.00 25.11 504 ILE A CA 1
ATOM 4052 C C . ILE A 1 504 ? 22.227 14.181 -10.609 1.00 25.11 504 ILE A C 1
ATOM 4054 O O . ILE A 1 504 ? 23.105 13.333 -10.447 1.00 25.11 504 ILE A O 1
ATOM 4058 N N . ILE A 1 505 ? 21.059 13.906 -11.195 1.00 29.94 505 ILE A N 1
ATOM 4059 C CA . ILE A 1 505 ? 20.795 12.660 -11.922 1.00 29.94 505 ILE A CA 1
ATOM 4060 C C . ILE A 1 505 ? 21.813 12.590 -13.067 1.00 29.94 505 ILE A C 1
ATOM 4062 O O . ILE A 1 505 ? 21.737 13.353 -14.028 1.00 29.94 505 ILE A O 1
ATOM 4066 N N . SER A 1 506 ? 22.804 11.712 -12.930 1.00 36.22 506 SER A N 1
ATOM 4067 C CA . SER A 1 506 ? 23.794 11.436 -13.973 1.00 36.22 506 SER A CA 1
ATOM 4068 C C . SER A 1 506 ? 23.138 10.666 -15.128 1.00 36.22 506 SER A C 1
ATOM 4070 O O . SER A 1 506 ? 22.272 9.825 -14.893 1.00 36.22 506 SER A O 1
ATOM 4072 N N . ASN A 1 507 ? 23.551 10.917 -16.376 1.00 32.09 507 ASN A N 1
ATOM 4073 C CA . ASN A 1 507 ? 22.973 10.348 -17.609 1.00 32.09 507 ASN A CA 1
ATOM 4074 C C . ASN A 1 507 ? 23.613 9.015 -18.075 1.00 32.09 507 ASN A C 1
ATOM 4076 O O . ASN A 1 507 ? 23.297 8.526 -19.155 1.00 32.09 507 ASN A O 1
ATOM 4080 N N . VAL A 1 508 ? 24.447 8.382 -17.249 1.00 36.31 508 VAL A N 1
ATOM 4081 C CA . VAL A 1 508 ? 25.575 7.514 -17.653 1.00 36.31 508 VAL A CA 1
ATOM 4082 C C . VAL A 1 508 ? 25.515 6.139 -16.908 1.00 36.31 508 VAL A C 1
ATOM 4084 O O . VAL A 1 508 ? 25.465 6.177 -15.686 1.00 36.31 508 VAL A O 1
ATOM 4087 N N . LEU A 1 509 ? 25.380 4.958 -17.590 1.00 37.84 509 LEU A N 1
ATOM 4088 C CA . LEU A 1 509 ? 25.038 3.568 -17.064 1.00 37.84 509 LEU A CA 1
ATOM 4089 C C . LEU A 1 509 ? 26.195 2.514 -17.114 1.00 37.84 509 LEU A C 1
ATOM 4091 O O . LEU A 1 509 ? 26.763 2.402 -18.196 1.00 37.84 509 LEU A O 1
ATOM 4095 N N . PRO A 1 510 ? 26.438 1.609 -16.128 1.00 35.41 510 PRO A N 1
ATOM 4096 C CA . PRO A 1 510 ? 27.641 0.752 -16.087 1.00 35.41 510 PRO A CA 1
ATOM 4097 C C . PRO A 1 510 ? 27.752 -0.341 -17.143 1.00 35.41 510 PRO A C 1
ATOM 4099 O O . PRO A 1 510 ? 26.764 -0.931 -17.581 1.00 35.41 510 PRO A O 1
ATOM 4102 N N . SER A 1 511 ? 29.002 -0.666 -17.486 1.00 37.44 511 SER A N 1
ATOM 4103 C CA . SER A 1 511 ? 29.400 -1.654 -18.499 1.00 37.44 511 SER A CA 1
ATOM 4104 C C . SER A 1 511 ? 29.552 -3.097 -17.978 1.00 37.44 511 SER A C 1
ATOM 4106 O O . SER A 1 511 ? 29.794 -4.003 -18.778 1.00 37.44 511 SER A O 1
ATOM 4108 N N . ALA A 1 512 ? 29.340 -3.363 -16.680 1.00 34.38 512 ALA A N 1
ATOM 4109 C CA . ALA A 1 512 ? 29.449 -4.702 -16.086 1.00 34.38 512 ALA A CA 1
ATOM 4110 C C . ALA A 1 512 ? 28.199 -5.105 -15.274 1.00 34.38 512 ALA A C 1
ATOM 4112 O O . ALA A 1 512 ? 27.762 -4.400 -14.370 1.00 34.38 512 ALA A O 1
ATOM 4113 N N . ASN A 1 513 ? 27.625 -6.268 -15.611 1.00 41.31 513 ASN A N 1
ATOM 4114 C CA . ASN A 1 513 ? 26.449 -6.855 -14.959 1.00 41.31 513 ASN A CA 1
ATOM 4115 C C . ASN A 1 513 ? 26.853 -7.661 -13.710 1.00 41.31 513 ASN A C 1
ATOM 4117 O O . ASN A 1 513 ? 27.148 -8.848 -13.831 1.00 41.31 513 ASN A O 1
ATOM 4121 N N . GLU A 1 514 ? 26.792 -7.063 -12.520 1.00 40.22 514 GLU A N 1
ATOM 4122 C CA . GLU A 1 514 ? 26.760 -7.831 -11.258 1.00 40.22 514 GLU A CA 1
ATOM 4123 C C . GLU A 1 514 ? 25.350 -8.374 -10.943 1.00 40.22 514 GLU A C 1
ATOM 4125 O O . GLU A 1 514 ? 25.225 -9.359 -10.225 1.00 40.22 514 GLU A O 1
ATOM 4130 N N . ALA A 1 515 ? 24.291 -7.831 -11.564 1.00 39.62 515 ALA A N 1
ATOM 4131 C CA . ALA A 1 515 ? 22.879 -8.180 -11.330 1.00 39.62 515 ALA A CA 1
ATOM 4132 C C . ALA A 1 515 ? 22.459 -9.621 -11.712 1.00 39.62 515 ALA A C 1
ATOM 4134 O O . ALA A 1 515 ? 21.275 -9.956 -11.687 1.00 39.62 515 ALA A O 1
ATOM 4135 N N . PHE A 1 516 ? 23.396 -10.477 -12.135 1.00 38.00 516 PHE A N 1
ATOM 4136 C CA . PHE A 1 516 ? 23.097 -11.828 -12.621 1.00 38.00 516 PHE A CA 1
ATOM 4137 C C . PHE A 1 516 ? 24.073 -12.920 -12.157 1.00 38.00 516 PHE A C 1
ATOM 4139 O O . PHE A 1 516 ? 23.944 -14.048 -12.636 1.00 38.00 516 PHE A O 1
ATOM 4146 N N . ASN A 1 517 ? 24.986 -12.631 -11.224 1.00 37.03 517 ASN A N 1
ATOM 4147 C CA . ASN A 1 517 ? 25.780 -13.669 -10.564 1.00 37.03 517 ASN A CA 1
ATOM 4148 C C . ASN A 1 517 ? 24.985 -14.219 -9.378 1.00 37.03 517 ASN A C 1
ATOM 4150 O O . ASN A 1 517 ? 25.044 -13.678 -8.283 1.00 37.03 517 ASN A O 1
ATOM 4154 N N . ILE A 1 518 ? 24.200 -15.260 -9.643 1.00 38.66 518 ILE A N 1
ATOM 4155 C CA . ILE A 1 518 ? 23.480 -16.028 -8.625 1.00 38.66 518 ILE A CA 1
ATOM 4156 C C . ILE A 1 518 ? 24.462 -17.060 -8.074 1.00 38.66 518 ILE A C 1
ATOM 4158 O O . ILE A 1 518 ? 25.010 -17.844 -8.854 1.00 38.66 518 ILE A O 1
ATOM 4162 N N . THR A 1 519 ? 24.687 -17.056 -6.764 1.00 39.03 519 THR A N 1
ATOM 4163 C CA . THR A 1 519 ? 25.314 -18.187 -6.072 1.00 39.03 519 THR A CA 1
ATOM 4164 C C . THR A 1 519 ? 24.235 -19.055 -5.433 1.00 39.03 519 THR A C 1
ATOM 4166 O O . THR A 1 519 ? 23.144 -18.567 -5.150 1.00 39.03 519 THR A O 1
ATOM 4169 N N . ASP A 1 520 ? 24.513 -20.344 -5.219 1.00 32.47 520 ASP A N 1
ATOM 4170 C CA . ASP A 1 520 ? 23.564 -21.264 -4.563 1.00 32.47 520 ASP A CA 1
ATOM 4171 C C . ASP A 1 520 ? 23.202 -20.823 -3.125 1.00 32.47 520 ASP A C 1
ATOM 4173 O O . ASP A 1 520 ? 22.236 -21.327 -2.561 1.00 32.47 520 ASP A O 1
ATOM 4177 N N . ASP A 1 521 ? 23.926 -19.846 -2.566 1.00 33.44 521 ASP A N 1
ATOM 4178 C CA . ASP A 1 521 ? 23.665 -19.223 -1.265 1.00 33.44 521 ASP A CA 1
ATOM 4179 C C . ASP A 1 521 ? 22.586 -18.107 -1.309 1.00 33.44 521 ASP A C 1
ATOM 4181 O O . ASP A 1 521 ? 22.200 -17.595 -0.257 1.00 33.44 521 ASP A O 1
ATOM 4185 N N . ASP A 1 522 ? 22.088 -17.724 -2.498 1.00 36.75 522 ASP A N 1
ATOM 4186 C CA . ASP A 1 522 ? 21.067 -16.673 -2.705 1.00 36.75 522 ASP A CA 1
ATOM 4187 C C . ASP A 1 522 ? 19.637 -17.218 -2.963 1.00 36.75 522 ASP A C 1
ATOM 4189 O O . ASP A 1 522 ? 18.716 -16.441 -3.246 1.00 36.75 522 ASP A O 1
ATOM 4193 N N . LEU A 1 523 ? 19.448 -18.543 -2.897 1.00 34.44 523 LEU A N 1
ATOM 4194 C CA . LEU A 1 523 ? 18.151 -1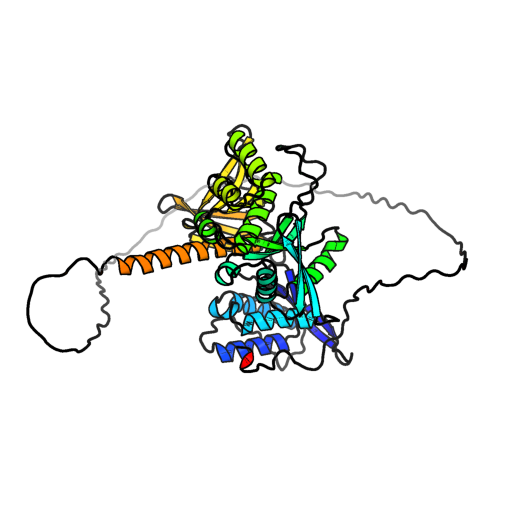9.244 -2.942 1.00 34.44 523 LEU A CA 1
ATOM 4195 C C . LEU A 1 523 ? 17.693 -19.635 -1.533 1.00 34.44 523 LEU A C 1
ATOM 4197 O O . LEU A 1 523 ? 16.454 -19.697 -1.336 1.00 34.44 523 LEU A O 1
#

pLDDT: mean 77.71, std 27.2, range [23.05, 98.69]

Nearest PDB structures (foldseek):
  4tkn-assembly3_C  TM=9.374E-01  e=5.304E-21  Homo sapiens
  4tkn-assembly1_A  TM=9.245E-01  e=3.307E-21  Homo sapiens
  4gxb-assembly1_A  TM=8.870E-01  e=5.345E-20  Homo sapiens
  4tkn-assembly2_B  TM=9.251E-01  e=6.644E-19  Homo sapiens
  3hsa-assembly1_E  TM=6.117E-01  e=2.276E-01  Shewanella amazonensis SB2B

Mean predicted aligned error: 14.1 Å

Organism: NCBI:txid75299

Solvent-accessible surface area (backbone atoms only — not comparable to full-atom values): 31933 Å² total; per-residue (Å²): 112,66,47,47,42,37,90,53,68,48,80,42,33,33,52,82,70,78,46,75,46,67,22,40,34,36,22,47,69,86,39,84,54,30,56,42,44,63,68,60,58,49,52,51,51,52,53,49,42,69,77,42,45,90,70,60,81,49,54,69,76,63,74,84,64,92,86,54,81,84,43,71,67,60,49,50,53,39,37,54,29,45,22,51,20,51,32,38,40,38,65,36,66,79,50,35,72,26,65,75,45,19,51,50,47,26,48,40,30,44,66,49,65,60,70,94,58,59,72,46,77,42,62,40,25,44,50,47,66,50,72,49,78,38,79,47,45,51,84,40,30,30,61,58,54,50,51,56,46,30,62,73,59,53,32,50,80,88,54,52,81,41,41,44,51,22,41,22,30,67,63,82,76,65,97,75,78,88,74,91,73,89,65,76,68,53,95,73,59,64,60,64,38,69,66,39,73,64,44,54,38,34,22,61,62,54,59,48,50,63,48,35,72,66,31,46,86,74,75,42,63,67,45,41,31,51,44,75,60,62,37,46,62,68,65,48,58,71,39,58,82,36,64,17,47,35,49,55,53,38,34,36,52,53,33,35,45,62,71,57,71,25,59,60,93,45,69,69,56,44,53,49,45,53,52,25,57,78,70,64,37,50,67,62,35,50,59,55,44,64,72,26,89,50,48,60,56,52,68,53,73,67,29,36,21,46,59,99,42,76,77,29,63,24,44,34,34,40,30,60,48,22,46,35,41,35,32,64,34,72,91,59,81,51,41,80,44,75,51,77,44,48,50,94,41,45,80,51,71,50,78,43,62,77,44,96,93,46,89,49,29,30,29,33,35,34,32,56,77,49,94,97,37,72,44,80,43,45,35,46,28,88,47,30,59,40,53,46,40,52,54,48,45,44,50,50,54,54,55,50,54,53,51,53,52,54,63,57,52,70,65,70,77,74,82,79,86,87,86,83,89,79,89,82,88,82,86,90,83,88,80,89,84,82,89,83,88,86,85,84,87,88,86,89,84,90,81,89,84,87,82,88,81,90,80,86,88,80,92,83,89,82,87,88,82,91,83,91,82,87,89,84,87,83,88,84,87,84,88,85,86,83,90,81,91,84,89,82,88,78,89,81,84,89,82,90,78,87,86,84,85,78,83,72,87,74,66,56,42,81,95,71,84,71,93,72,74,80,53,90,91,79,116

InterPro domains:
  IPR001683 Phox homology [PF00787] (28-97)
  IPR001683 Phox homology [PS50195] (1-112)
  IPR001683 Phox homology [SM00312] (4-112)
  IPR011993 PH-like domain superfamily [G3DSA:2.30.29.30] (297-403)
  IPR036871 PX domain superfamily [G3DSA:3.30.1520.10] (1-112)
  IPR036871 PX domain superfamily [SSF64268] (2-98)
  IPR040842 Sorting nexin-17/31, FERM domain [PF18116] (296-398)
  IPR048763 Sortin nexin 17/31, FERM domain, F1 lobe [PF21273] (120-231)

Sequence (523 aa):
MIHVAVPDTQSLVEEDDSRSFTAFNLHVNGAYHASIRYSHLLRLHEKLKEQFGTRLRTADFPSKKLWKNLDEKTLNERRIGLARYFQSVVQLPRVGRHFITEHAFLMFQVESFRPTSRNVTIDVYLPDGSKETVRCNVEHPTGIVLKRFANKIGLDVENIEKFGLFVAHSRQTSQNETTVTSVRRPADYDDMLCVRLLRDFESPYISLQLLNQKSAALGIFHRIVVRKLAWDPKVEGAMLTDPGALTLLFAQAVSDFHLGHFKALDSSTSDQLLQLEESKNYLLYLRLCHQQPTYGYEILDPCISDYPRPNTECGLKIGRRSVVIEYSDETLNNTRVSAVFRATRIRLWRIAQKKEGSSEFLFQFEYLMSKDHFEWITLMTSQAVLLSLLLQSVGSEILEEHREVEANGDTYDSTGLSQMETGWEISRKPTNPSIRSCTSAISDVNGHSDGSINSSNTASERDDQERENNLKENKNTREEKHSPQLSLRSQVEGHDPSCDAFTIISNVLPSANEAFNITDDDL

Secondary structure (DSSP, 8-state):
---EE---EEEEEETTS--EEEEEEEEETTEEEEEEEHHHHHHHHHHHHHHHGGG---PPPPPP-TTS---HHHHHHHHHHHHHHHHHHHHSHHHHTSHHHHHHHHHHHHHHH--S-SEEEEEEE-TTS-EEEEEEETT--HHHHHHHHHHHHT--GGGGGGEEEEEEEE----TT---S--S---TT---EEEEEE--TTS-HHHHHHHHHHHHGGGT---EEEEEE---SHHHHHHTTTSHHHHHHHHHHHHHHHHTTSS--SSHHHHHHHHHHHHTT-HHHHHHHHHT-TT-SEEE---EEESSSSTTEEEEEEEETTEEEEEEEEGGGTTEEEEEEEEGGGEEEEEEEESSTT-S-EEEEEEEEEETTEEEEEEEE-TTHHHHHHHHHHHHHHHHHHHHHHHHHHTTTSSSS-------------------------------------------------------------------------------------------EE-SS--TT---GGG-